Protein AF-A0A845TZE9-F1 (afdb_monomer)

Sequence (496 aa):
MTSGGANSIFWVDGTNYPLTAAGLQNAINDAEALPGDSTVAGGGVVIVTRPLALGATTINVGFTGATSGNNDGKPVTLLLWFYGAITTGANPGFNLATRSSMQGLNSRHTRITSTSAGPVIQITSPAENGAITNLRIEGGAQAIKGRGNAATTDVPGWLLEDLFLESQTGNAIELTSMSGRFHINRVFTNASGGAALRIGVFNNGETLPGTNENAAVTNSFFQNCGTKGIWVEADHFTATQQMVSTVFDNIQISTPAHDAFWFKMISPGGVSVRNLQIFDNPSAANRYDGVHVENVFGKLRGFSLTGLFGNGTQFKYAVNMNCTGQCVVDNAQMNGQTAAYLLAGDVRLSNSPYPAAAGATASATFAEQLPITFTKLLQVQRLRASQGTALLAADFTLSAGWGTTSTVTSVTGTDQAWQITVNSSGTGQAANPTITLSFHDGTWTNAPITVSKMVGGSGIVTALTEAPTDTTNEITFQGTPVAGKTYIISSIAMGR

Radius of gyration: 35.8 Å; Cα contacts (8 Å, |Δi|>4): 1539; chains: 1; bounding box: 75×38×106 Å

Nearest PDB structures (foldseek):
  6k0v-assembly4_D  TM=5.398E-01  e=6.174E-05  Paenibacillus glycanilyticus
  8jaz-assembly2_B  TM=5.178E-01  e=5.824E-03  Azotobacter chroococcum NCIMB 8003
  4c2l-assembly1_A  TM=3.910E-01  e=1.513E-02  Aspergillus tubingensis
  1bhe-assembly1_A  TM=3.020E-01  e=8.243E-04  Pectobacterium carotovorum subsp. carotovorum
  5awf-assembly1_B  TM=1.444E-01  e=8.797E+00  Escherichia coli K-12

Solvent-accessible surface area (backbone atoms only — not comparable to full-atom values): 23779 Å² total; per-residue (Å²): 134,85,81,76,66,69,77,45,78,37,55,30,71,53,79,83,20,44,70,36,47,66,26,46,42,49,44,44,49,54,31,38,62,44,88,37,61,97,88,44,77,30,18,15,34,35,37,33,56,56,61,39,59,33,47,72,47,59,41,68,38,17,60,62,73,56,86,46,100,61,53,77,16,21,31,29,37,40,36,38,52,35,73,48,50,34,38,25,48,11,73,33,26,30,37,34,17,14,43,19,30,41,34,32,77,32,37,90,42,16,34,38,39,29,76,20,87,30,26,33,33,27,40,38,45,48,24,37,57,22,37,44,32,19,28,20,33,38,34,12,18,14,26,35,29,37,41,33,47,65,82,85,40,40,36,27,46,32,36,41,32,43,32,36,32,30,7,58,62,18,27,20,30,33,39,32,26,40,15,36,25,36,38,39,32,45,34,39,32,41,3,53,36,14,22,26,34,34,40,38,35,58,92,81,80,67,68,59,70,33,42,31,34,59,25,38,41,33,56,27,41,30,32,45,7,46,27,25,19,37,35,38,38,55,66,63,92,56,98,66,44,29,39,28,53,25,38,37,34,45,32,39,30,32,34,23,48,44,27,36,34,35,40,34,41,49,35,33,48,36,33,37,39,30,44,36,35,40,46,54,33,90,86,29,63,58,73,30,27,41,31,33,36,49,42,79,65,66,39,27,29,41,42,36,39,34,38,36,39,29,54,34,74,26,42,43,19,48,34,34,37,43,37,54,27,61,26,39,44,30,40,47,44,62,45,70,50,87,33,48,59,45,78,42,64,46,64,47,80,41,78,47,87,65,74,75,25,95,82,58,82,80,77,79,80,72,94,59,96,68,87,83,79,73,95,60,92,83,84,75,96,75,89,78,91,78,84,62,60,72,53,52,54,86,38,48,47,73,39,66,22,41,12,78,61,40,47,59,81,46,58,46,47,23,70,47,39,35,38,39,32,39,37,22,19,69,55,64,53,29,74,50,26,40,38,35,37,47,42,82,90,46,71,44,99,44,45,35,53,71,54,63,41,66,79,52,60,74,47,84,88,55,61,59,48,77,56,53,40,36,49,34,38,38,36,32,40,66,45,60,64,53,66,81,24,29,41,23,36,36,38,39,39,39,80,111

Mean predicted aligned error: 10.59 Å

Secondary structure (DSSP, 8-state):
--------EEEESSSSS-SSHHHHHHHHHHHHHS---TTS---EEEEE-S--EEETPPEEES-TTTTSSS--PPPEEEEE-SSEEEEE-SSSSEEE-TT-EEEES-TTTEEEEE-SSSEEEEEESS--S-EEES-EEEESSEEEEEE--TTS---TTEEEEEEEEEESSS-SEEEES--B-EEEEEEEEEETTS-SEEEEE-TTT---PPPEES-EEEEEEEES-SS-SEEEEE-S--TT--EEEEEEEEEEEE--SS-SEEEEES--EEEEEEEEEE---GGGTTTS-SEEEEESSS--EEEEEEEEEEE-SS-S-SEEEE-SS-EEEEEEEEET-S--EEEESSEEEES--SPPPTT-------SS------SS----S-----SSPPP-GGGEEE-GGG-TT-EEEEEEEETTEEEEEEEE-SS---SS-EEEEEPTT---SSPPEEEEEEEEESSPP--EEEEE-SSEEEEEESS-PPTTEEEEEEEEEE--

Structure (mmCIF, N/CA/C/O backbone):
data_AF-A0A845TZE9-F1
#
_entry.id   AF-A0A845TZE9-F1
#
loop_
_atom_site.group_PDB
_atom_site.id
_atom_site.type_symbol
_atom_site.label_atom_id
_atom_site.label_alt_id
_atom_site.label_comp_id
_atom_site.label_asym_id
_atom_site.label_entity_id
_atom_site.label_seq_id
_atom_site.pdbx_PDB_ins_code
_atom_site.Cartn_x
_atom_site.Cartn_y
_atom_site.Cartn_z
_atom_site.occupancy
_atom_site.B_iso_or_equiv
_atom_site.auth_seq_id
_atom_site.auth_comp_id
_atom_site.auth_asym_id
_atom_site.auth_atom_id
_atom_site.pdbx_PDB_model_num
ATOM 1 N N . MET A 1 1 ? -2.816 -3.302 -28.348 1.00 44.56 1 MET A N 1
ATOM 2 C CA . MET A 1 1 ? -2.402 -2.832 -29.687 1.00 44.56 1 MET A CA 1
ATOM 3 C C . MET A 1 1 ? -3.577 -2.969 -30.649 1.00 44.56 1 MET A C 1
ATOM 5 O O . MET A 1 1 ? -3.829 -4.055 -31.151 1.00 44.56 1 MET A O 1
ATOM 9 N N . THR A 1 2 ? -4.362 -1.912 -30.848 1.00 35.53 2 THR A N 1
ATOM 10 C CA . THR A 1 2 ? -5.415 -1.878 -31.875 1.00 35.53 2 THR A CA 1
ATOM 11 C C . THR A 1 2 ? -4.775 -1.590 -33.236 1.00 35.53 2 THR A C 1
ATOM 13 O O . THR A 1 2 ? -4.419 -0.452 -33.513 1.00 35.53 2 THR A O 1
ATOM 16 N N . SER A 1 3 ? -4.543 -2.661 -34.002 1.00 38.72 3 SER A N 1
ATOM 17 C CA . SER A 1 3 ? -4.561 -2.815 -35.475 1.00 38.72 3 SER A CA 1
ATOM 18 C C . SER A 1 3 ? -4.046 -1.724 -36.435 1.00 38.72 3 SER A C 1
ATOM 20 O O . SER A 1 3 ? -4.328 -1.821 -37.628 1.00 38.72 3 SER A O 1
ATOM 22 N N . GLY A 1 4 ? -3.260 -0.738 -36.003 1.00 53.31 4 GLY A N 1
ATOM 23 C CA . GLY A 1 4 ? -2.387 -0.008 -36.924 1.00 53.31 4 GLY A CA 1
ATOM 24 C C . GLY A 1 4 ? -1.310 -0.974 -37.411 1.00 53.31 4 GLY A C 1
ATOM 25 O O . GLY A 1 4 ? -0.330 -1.191 -36.705 1.00 53.31 4 GLY A O 1
ATOM 26 N N . GLY A 1 5 ? -1.544 -1.651 -38.537 1.00 56.88 5 GLY A N 1
ATOM 27 C CA . GLY A 1 5 ? -0.575 -2.579 -39.118 1.00 56.88 5 GLY A CA 1
ATOM 28 C C . GLY A 1 5 ? 0.767 -1.883 -39.339 1.00 56.88 5 GLY A C 1
ATOM 29 O O . GLY A 1 5 ? 0.807 -0.702 -39.681 1.00 56.88 5 GLY A O 1
ATOM 30 N N . ALA A 1 6 ? 1.869 -2.602 -39.124 1.00 66.38 6 ALA A N 1
ATOM 31 C CA . ALA A 1 6 ? 3.175 -2.113 -39.535 1.00 66.38 6 ALA A CA 1
ATOM 32 C C . ALA A 1 6 ? 3.155 -1.928 -41.056 1.00 66.38 6 ALA A C 1
ATOM 34 O O . ALA A 1 6 ? 3.000 -2.902 -41.793 1.00 66.38 6 ALA A O 1
ATOM 35 N N . ASN A 1 7 ? 3.301 -0.691 -41.525 1.00 75.75 7 ASN A N 1
ATOM 36 C CA . ASN A 1 7 ? 3.274 -0.402 -42.959 1.00 75.75 7 ASN A CA 1
ATOM 37 C C . ASN A 1 7 ? 4.599 -0.776 -43.646 1.00 75.75 7 ASN A C 1
ATOM 39 O O . ASN A 1 7 ? 4.712 -0.700 -44.868 1.00 75.75 7 ASN A O 1
ATOM 43 N N . SER A 1 8 ? 5.607 -1.166 -42.864 1.00 87.38 8 SER A N 1
ATOM 44 C CA . SER A 1 8 ? 6.976 -1.388 -43.319 1.00 87.38 8 SER A CA 1
ATOM 45 C C . SER A 1 8 ? 7.826 -2.133 -42.292 1.00 87.38 8 SER A C 1
ATOM 47 O O . SER A 1 8 ? 7.549 -2.129 -41.086 1.00 87.38 8 SER A O 1
ATOM 49 N N . ILE A 1 9 ? 8.893 -2.754 -42.795 1.00 93.81 9 ILE A N 1
ATOM 50 C CA . ILE A 1 9 ? 9.920 -3.431 -42.005 1.00 93.81 9 ILE A CA 1
ATOM 51 C C . ILE A 1 9 ? 11.288 -3.005 -42.541 1.00 93.81 9 ILE A C 1
ATOM 53 O O . ILE A 1 9 ? 11.556 -3.157 -43.733 1.00 93.81 9 ILE A O 1
ATOM 57 N N . PHE A 1 10 ? 12.157 -2.523 -41.657 1.00 95.19 10 PHE A N 1
ATOM 58 C CA . PHE A 1 10 ? 13.526 -2.117 -41.974 1.00 95.19 10 PHE A CA 1
ATOM 59 C C . PHE A 1 10 ? 14.525 -2.999 -41.229 1.00 95.19 10 PHE A C 1
ATOM 61 O O . PHE A 1 10 ? 14.316 -3.327 -40.063 1.00 95.19 10 PHE A O 1
ATOM 68 N N . TRP A 1 11 ? 15.618 -3.374 -41.892 1.00 96.12 11 TRP A N 1
ATOM 69 C CA . TRP A 1 11 ? 16.607 -4.316 -41.363 1.00 96.12 11 TRP A CA 1
ATOM 70 C C . TRP A 1 11 ? 17.957 -3.632 -41.150 1.00 96.12 11 TRP A C 1
ATOM 72 O O . TRP A 1 11 ? 18.602 -3.205 -42.102 1.00 96.12 11 TRP A O 1
ATOM 82 N N . VAL A 1 12 ? 18.421 -3.566 -39.905 1.00 94.81 12 VAL A N 1
ATOM 83 C CA . VAL A 1 12 ? 19.769 -3.096 -39.559 1.00 94.81 12 VAL A CA 1
ATOM 84 C C . VAL A 1 12 ? 20.684 -4.315 -39.464 1.00 94.81 12 VAL A C 1
ATOM 86 O O . VAL A 1 12 ? 20.859 -4.909 -38.398 1.00 94.81 12 VAL A O 1
ATOM 89 N N . ASP A 1 13 ? 21.214 -4.719 -40.619 1.00 94.88 13 ASP A N 1
ATOM 90 C CA . ASP A 1 13 ? 21.952 -5.973 -40.829 1.00 94.88 13 ASP A CA 1
ATOM 91 C C . ASP A 1 13 ? 23.357 -5.783 -41.438 1.00 94.88 13 ASP A C 1
ATOM 93 O O . ASP A 1 13 ? 24.125 -6.743 -41.547 1.00 94.88 13 ASP A O 1
ATOM 97 N N . GLY A 1 14 ? 23.716 -4.547 -41.800 1.00 93.94 14 GLY A N 1
ATOM 98 C CA . GLY A 1 14 ? 24.957 -4.188 -42.488 1.00 93.94 14 GLY A CA 1
ATOM 99 C C . GLY A 1 14 ? 24.844 -4.136 -44.015 1.00 93.94 14 GLY A C 1
ATOM 100 O O . GLY A 1 14 ? 25.770 -3.643 -44.653 1.00 93.94 14 GLY A O 1
ATOM 101 N N . THR A 1 15 ? 23.732 -4.605 -44.589 1.00 94.44 15 THR A N 1
ATOM 102 C CA . THR A 1 15 ? 23.444 -4.575 -46.032 1.00 94.44 15 THR A CA 1
ATOM 103 C C . THR A 1 15 ? 22.491 -3.435 -46.373 1.00 94.44 15 THR A C 1
ATOM 105 O O . THR A 1 15 ? 22.818 -2.606 -47.216 1.00 94.44 15 THR A O 1
ATOM 108 N N . ASN A 1 16 ? 21.335 -3.375 -45.702 1.00 94.25 16 ASN A N 1
ATOM 109 C CA . ASN A 1 16 ? 20.324 -2.338 -45.946 1.00 94.25 16 ASN A CA 1
ATOM 110 C C . ASN A 1 16 ? 20.651 -1.059 -45.170 1.00 94.25 16 ASN A C 1
ATOM 112 O O . ASN A 1 16 ? 20.647 0.037 -45.722 1.00 94.25 16 ASN A O 1
ATOM 116 N N . TYR A 1 17 ? 21.008 -1.226 -43.896 1.00 96.88 17 TYR A N 1
ATOM 117 C CA . TYR A 1 17 ? 21.514 -0.162 -43.039 1.00 96.88 17 TYR A CA 1
ATOM 118 C C . TYR A 1 17 ? 22.801 -0.635 -42.350 1.00 96.88 17 TYR A C 1
ATOM 120 O O . TYR A 1 17 ? 22.844 -1.773 -41.867 1.00 96.88 17 TYR A O 1
ATOM 128 N N . PRO A 1 18 ? 23.856 0.201 -42.275 1.00 96.19 18 PRO A N 1
ATOM 129 C CA . PRO A 1 18 ? 25.088 -0.146 -41.569 1.00 96.19 18 PRO A CA 1
ATOM 130 C C . PRO A 1 18 ? 24.837 -0.517 -40.099 1.00 96.19 18 PRO A C 1
ATOM 132 O O . PRO A 1 18 ? 24.005 0.097 -39.436 1.00 96.19 18 PRO A O 1
ATOM 135 N N . LEU A 1 19 ? 25.610 -1.466 -39.554 1.00 95.75 19 LEU A N 1
ATOM 136 C CA . LEU A 1 19 ? 25.581 -1.846 -38.128 1.00 95.75 19 LEU A CA 1
ATOM 137 C C . LEU A 1 19 ? 26.289 -0.798 -37.251 1.00 95.75 19 LEU A C 1
ATOM 139 O O . LEU A 1 19 ? 27.294 -1.069 -36.596 1.00 95.75 19 LEU A O 1
ATOM 143 N N . THR A 1 20 ? 25.781 0.430 -37.278 1.00 96.81 20 THR A N 1
ATOM 144 C CA . THR A 1 20 ? 26.290 1.589 -36.540 1.00 96.81 20 THR A CA 1
ATOM 145 C C . THR A 1 20 ? 25.125 2.363 -35.925 1.00 96.81 20 THR A C 1
ATOM 147 O O . THR A 1 20 ? 23.979 2.202 -36.345 1.00 96.81 20 THR A O 1
ATOM 150 N N . ALA A 1 21 ? 25.402 3.242 -34.956 1.00 95.94 21 ALA A N 1
ATOM 151 C CA . ALA A 1 21 ? 24.379 4.122 -34.381 1.00 95.94 21 ALA A CA 1
ATOM 152 C C . ALA A 1 21 ? 23.648 4.948 -35.456 1.00 95.94 21 ALA A C 1
ATOM 154 O O . ALA A 1 21 ? 22.424 5.035 -35.447 1.00 95.94 21 ALA A O 1
ATOM 155 N N . ALA A 1 22 ? 24.396 5.497 -36.420 1.00 96.06 22 ALA A N 1
ATOM 156 C CA . ALA A 1 22 ? 23.835 6.266 -37.528 1.00 96.06 22 ALA A CA 1
ATOM 157 C C . ALA A 1 22 ? 22.974 5.400 -38.462 1.00 96.06 22 ALA A C 1
ATOM 159 O O . ALA A 1 22 ? 21.903 5.833 -38.872 1.00 96.06 22 ALA A O 1
ATOM 160 N N . GLY A 1 23 ? 23.403 4.170 -38.768 1.00 95.75 23 GLY A N 1
ATOM 161 C CA . GLY A 1 23 ? 22.607 3.245 -39.579 1.00 95.75 23 GLY A CA 1
ATOM 162 C C . GLY A 1 23 ? 21.288 2.863 -38.905 1.00 95.75 23 GLY A C 1
ATOM 163 O O . GLY A 1 23 ? 20.247 2.889 -39.556 1.00 95.75 23 GLY A O 1
ATOM 164 N N . LEU A 1 24 ? 21.311 2.607 -37.591 1.00 96.81 24 LEU A N 1
ATOM 165 C CA . LEU A 1 24 ? 20.101 2.373 -36.802 1.00 96.81 24 LEU A CA 1
ATOM 166 C C . LEU A 1 24 ? 19.177 3.599 -36.788 1.00 96.81 24 LEU A C 1
ATOM 168 O O . LEU A 1 24 ? 17.982 3.459 -37.037 1.00 96.81 24 LEU A O 1
ATOM 172 N N . GLN A 1 25 ? 19.716 4.796 -36.539 1.00 96.25 25 GLN A N 1
ATOM 173 C CA . GLN A 1 25 ? 18.911 6.019 -36.540 1.00 96.25 25 GLN A CA 1
ATOM 174 C C . GLN A 1 25 ? 18.290 6.287 -37.916 1.00 96.25 25 GLN A C 1
ATOM 176 O O . GLN A 1 25 ? 17.126 6.659 -37.987 1.00 96.25 25 GLN A O 1
ATOM 181 N N . ASN A 1 26 ? 19.022 6.051 -39.008 1.00 94.31 26 ASN A N 1
ATOM 182 C CA . ASN A 1 26 ? 18.484 6.203 -40.360 1.00 94.31 26 ASN A CA 1
ATOM 183 C C . ASN A 1 26 ? 17.331 5.227 -40.631 1.00 94.31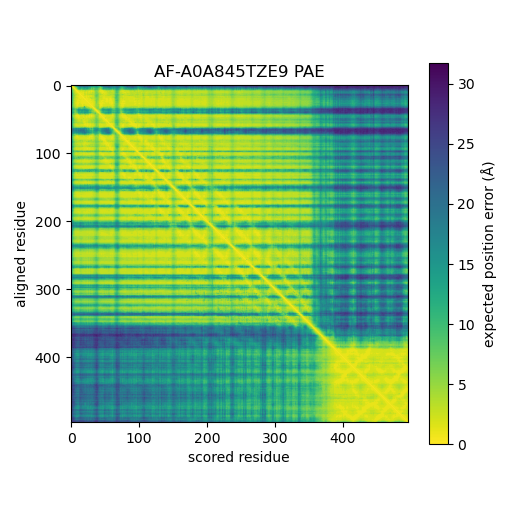 26 ASN A C 1
ATOM 185 O O . ASN A 1 26 ? 16.311 5.646 -41.163 1.00 94.31 26 ASN A O 1
ATOM 189 N N . ALA A 1 27 ? 17.444 3.963 -40.208 1.00 94.31 27 ALA A N 1
ATOM 190 C CA . ALA A 1 27 ? 16.355 2.992 -40.345 1.00 94.31 27 ALA A CA 1
ATOM 191 C C . ALA A 1 27 ? 15.094 3.408 -39.569 1.00 94.31 27 ALA A C 1
ATOM 193 O O . ALA A 1 27 ? 13.979 3.222 -40.050 1.00 94.31 27 ALA A O 1
ATOM 194 N N . ILE A 1 28 ? 15.265 3.991 -38.379 1.00 93.56 28 ILE A N 1
ATOM 195 C CA . ILE A 1 28 ? 14.160 4.548 -37.588 1.00 93.56 28 ILE A CA 1
ATOM 196 C C . ILE A 1 28 ? 13.543 5.757 -38.294 1.00 93.56 28 ILE A C 1
ATOM 198 O O . ILE A 1 28 ? 12.328 5.814 -38.451 1.00 93.56 28 ILE A O 1
ATOM 202 N N . ASN A 1 29 ? 14.368 6.688 -38.776 1.00 91.38 29 ASN A N 1
ATOM 203 C CA . ASN A 1 29 ? 13.891 7.864 -39.499 1.00 91.38 29 ASN A CA 1
ATOM 204 C C . ASN A 1 29 ? 13.098 7.462 -40.752 1.00 91.38 29 ASN A C 1
ATOM 206 O O . ASN A 1 29 ? 12.058 8.052 -41.024 1.00 91.38 29 ASN A O 1
ATOM 210 N N . ASP A 1 30 ? 13.542 6.435 -41.481 1.00 90.88 30 ASP A N 1
ATOM 211 C CA . ASP A 1 30 ? 12.831 5.918 -42.653 1.00 90.88 30 ASP A CA 1
ATOM 212 C C . ASP A 1 30 ? 11.515 5.226 -42.268 1.00 90.88 30 ASP A C 1
ATOM 214 O O . ASP A 1 30 ? 10.505 5.400 -42.955 1.00 90.88 30 ASP A O 1
ATOM 218 N N . ALA A 1 31 ? 11.480 4.519 -41.132 1.00 89.75 31 ALA A N 1
ATOM 219 C CA . ALA A 1 31 ? 10.241 3.982 -40.569 1.00 89.75 31 ALA A CA 1
ATOM 220 C C . ALA A 1 31 ? 9.229 5.075 -40.212 1.00 89.75 31 ALA A C 1
ATOM 222 O O . ALA A 1 31 ? 8.026 4.884 -40.388 1.00 89.75 31 ALA A O 1
ATOM 223 N N . GLU A 1 32 ? 9.713 6.235 -39.782 1.00 86.25 32 GLU A N 1
ATOM 224 C CA . GLU A 1 32 ? 8.900 7.406 -39.457 1.00 86.25 32 GLU A CA 1
ATOM 225 C C . GLU A 1 32 ? 8.564 8.253 -40.699 1.00 86.25 32 GLU A C 1
ATOM 227 O O . GLU A 1 32 ? 7.553 8.954 -40.732 1.00 86.25 32 GLU A O 1
ATOM 232 N N . ALA A 1 33 ? 9.356 8.196 -41.768 1.00 83.50 33 ALA A N 1
ATOM 233 C CA . ALA A 1 33 ? 9.149 9.015 -42.962 1.00 83.50 33 ALA A CA 1
ATOM 234 C C . ALA A 1 33 ? 8.000 8.522 -43.858 1.00 83.50 33 ALA A C 1
ATOM 236 O O . ALA A 1 33 ? 7.515 9.278 -44.701 1.00 83.50 33 ALA A O 1
ATOM 237 N N . LEU A 1 34 ? 7.524 7.286 -43.679 1.00 76.00 34 LEU A N 1
ATOM 238 C CA . LEU A 1 34 ? 6.551 6.681 -44.590 1.00 76.00 34 LEU A CA 1
ATOM 239 C C . LEU A 1 34 ? 5.255 7.487 -44.680 1.00 76.00 34 LEU A C 1
ATOM 241 O O . LEU A 1 34 ? 4.685 7.822 -43.638 1.00 76.00 34 LEU A O 1
ATOM 245 N N . PRO A 1 35 ? 4.762 7.798 -45.891 1.00 69.38 35 PRO A N 1
ATOM 246 C CA . PRO A 1 35 ? 3.526 8.543 -46.064 1.00 69.38 35 PRO A CA 1
ATOM 247 C C . PRO A 1 35 ? 2.369 7.730 -45.480 1.00 69.38 35 PRO A C 1
ATOM 249 O O . PRO A 1 35 ? 1.900 6.762 -46.070 1.00 69.38 35 PRO A O 1
ATOM 252 N N . GLY A 1 36 ? 1.934 8.111 -44.282 1.00 59.91 36 GLY A N 1
ATOM 253 C CA . GLY A 1 36 ? 0.612 7.758 -43.800 1.00 59.91 36 GLY A CA 1
ATOM 254 C C . GLY A 1 36 ? -0.395 8.658 -44.501 1.00 59.91 36 GLY A C 1
ATOM 255 O O . GLY A 1 36 ? -0.102 9.827 -44.763 1.00 59.91 36 GLY A O 1
ATOM 256 N N . ASP A 1 37 ? -1.581 8.127 -44.781 1.00 56.97 37 ASP A N 1
ATOM 257 C CA . ASP A 1 37 ? -2.774 8.969 -44.852 1.00 56.97 37 ASP A CA 1
ATOM 258 C C . ASP A 1 37 ? -2.742 9.900 -43.625 1.00 56.97 37 ASP A C 1
ATOM 260 O O . ASP A 1 37 ? -2.412 9.451 -42.524 1.00 56.97 37 ASP A O 1
ATOM 264 N N . SER A 1 38 ? -3.033 11.192 -43.791 1.00 59.16 38 SER A N 1
ATOM 265 C CA . SER A 1 38 ? -3.048 12.163 -42.687 1.00 59.16 38 SER A CA 1
ATOM 266 C C . SER A 1 38 ? -3.976 11.756 -41.530 1.00 59.16 38 SER A C 1
ATOM 268 O O . SER A 1 38 ? -3.920 12.358 -40.460 1.00 59.16 38 SER A O 1
ATOM 270 N N . THR A 1 39 ? -4.799 10.722 -41.722 1.00 60.06 39 THR A N 1
ATOM 271 C CA . THR A 1 39 ? -5.674 10.110 -40.719 1.00 60.06 39 THR A CA 1
ATOM 272 C C . THR A 1 39 ? -5.110 8.858 -40.024 1.00 60.06 39 THR A C 1
ATOM 274 O O . THR A 1 39 ? -5.638 8.467 -38.981 1.00 60.06 39 THR A O 1
ATOM 277 N N . VAL A 1 40 ? -4.032 8.236 -40.524 1.00 60.22 40 VAL A N 1
ATOM 278 C CA . VAL A 1 40 ? -3.411 7.038 -39.926 1.00 60.22 40 VAL A CA 1
ATOM 279 C C . VAL A 1 40 ? -1.902 7.241 -39.825 1.00 60.22 40 VAL A C 1
ATOM 281 O O . VAL A 1 40 ? -1.188 7.203 -40.826 1.00 60.22 40 VAL A O 1
ATOM 284 N N . ALA A 1 41 ? -1.398 7.428 -38.603 1.00 59.28 41 ALA A N 1
ATOM 285 C CA . ALA A 1 41 ? 0.034 7.538 -38.334 1.00 59.28 41 ALA A CA 1
ATOM 286 C C . ALA A 1 41 ? 0.768 6.285 -38.848 1.00 59.28 41 ALA A C 1
ATOM 288 O O . ALA A 1 41 ? 0.744 5.232 -38.212 1.00 59.28 41 ALA A O 1
ATOM 289 N N . GLY A 1 42 ? 1.380 6.387 -40.031 1.00 67.12 42 GLY A N 1
ATOM 290 C CA . GLY A 1 42 ? 2.137 5.303 -40.647 1.00 67.12 42 GLY A CA 1
ATOM 291 C C . GLY A 1 42 ? 3.405 5.026 -39.852 1.00 67.12 42 GLY A C 1
ATOM 292 O O . GLY A 1 42 ? 4.394 5.719 -40.038 1.00 67.12 42 GLY A O 1
ATOM 293 N N . GLY A 1 43 ? 3.346 4.058 -38.942 1.00 83.12 43 GLY A N 1
ATOM 294 C CA . GLY A 1 43 ? 4.498 3.544 -38.208 1.00 83.12 43 GLY A CA 1
ATOM 295 C C . GLY A 1 43 ? 5.252 2.448 -38.958 1.00 83.12 43 GLY A C 1
ATOM 296 O O . GLY A 1 43 ? 4.831 2.000 -40.029 1.00 83.12 43 GLY A O 1
ATOM 297 N N . GLY A 1 44 ? 6.337 1.964 -38.356 1.00 91.56 44 GLY A N 1
ATOM 298 C CA . GLY A 1 44 ? 7.144 0.881 -38.917 1.00 91.56 44 GLY A CA 1
ATOM 299 C C . GLY A 1 44 ? 7.827 0.017 -37.862 1.00 91.56 44 GLY A C 1
ATOM 300 O O . GLY A 1 44 ? 7.877 0.353 -36.676 1.00 91.56 44 GLY A O 1
ATOM 301 N N . VAL A 1 45 ? 8.354 -1.123 -38.307 1.00 94.62 45 VAL A N 1
ATOM 302 C CA . VAL A 1 45 ? 9.169 -2.021 -37.480 1.00 94.62 45 VAL A CA 1
ATOM 303 C C . VAL A 1 45 ? 10.621 -1.923 -37.927 1.00 94.62 45 VAL A C 1
ATOM 305 O O . VAL A 1 45 ? 10.925 -2.094 -39.105 1.00 94.62 45 VAL A O 1
ATOM 308 N N . VAL A 1 46 ? 11.528 -1.699 -36.982 1.00 96.25 46 VAL A N 1
ATOM 309 C CA . VAL A 1 46 ? 12.974 -1.735 -37.220 1.00 96.25 46 VAL A CA 1
ATOM 310 C C . VAL A 1 46 ? 13.541 -2.975 -36.547 1.00 96.25 46 VAL A C 1
ATOM 312 O O . VAL A 1 46 ? 13.432 -3.132 -35.334 1.00 96.25 46 VAL A O 1
ATOM 315 N N . ILE A 1 47 ? 14.149 -3.861 -37.330 1.00 96.75 47 ILE A N 1
ATOM 316 C CA . ILE A 1 47 ? 14.745 -5.109 -36.860 1.00 96.75 47 ILE A CA 1
ATOM 317 C C . ILE A 1 47 ? 16.262 -4.958 -36.835 1.00 96.75 47 ILE A C 1
ATOM 319 O O . ILE A 1 47 ? 16.895 -4.759 -37.870 1.00 96.75 47 ILE A O 1
ATOM 323 N N . VAL A 1 48 ? 16.859 -5.099 -35.656 1.00 96.94 48 VAL A N 1
ATOM 324 C CA . VAL A 1 48 ? 18.315 -5.144 -35.476 1.00 96.94 48 VAL A CA 1
ATOM 325 C C . VAL A 1 48 ? 18.729 -6.600 -35.349 1.00 96.94 48 VAL A C 1
ATOM 327 O O . VAL A 1 48 ? 18.312 -7.268 -34.409 1.00 96.94 48 VAL A O 1
ATOM 330 N N . THR A 1 49 ? 19.543 -7.110 -36.274 1.00 96.25 49 THR A N 1
ATOM 331 C CA . THR A 1 49 ? 19.843 -8.556 -36.341 1.00 96.25 49 THR A CA 1
ATOM 332 C C . THR A 1 49 ? 21.173 -8.952 -35.707 1.00 96.25 49 THR A C 1
ATOM 334 O O . THR A 1 49 ? 21.508 -10.136 -35.648 1.00 96.25 49 THR A O 1
ATOM 337 N N . ARG A 1 50 ? 21.987 -7.977 -35.284 1.00 96.12 50 ARG A N 1
ATOM 338 C CA . ARG A 1 50 ? 23.299 -8.210 -34.663 1.00 96.12 50 ARG A CA 1
ATOM 339 C C . ARG A 1 50 ? 23.588 -7.176 -33.571 1.00 96.12 50 ARG A C 1
ATOM 341 O O . ARG A 1 50 ? 23.114 -6.046 -33.682 1.00 96.12 50 ARG A O 1
ATOM 348 N N . PRO A 1 51 ? 24.393 -7.531 -32.552 1.00 95.94 51 PRO A N 1
ATOM 349 C CA . PRO A 1 51 ? 24.888 -6.565 -31.577 1.00 95.94 51 PRO A CA 1
ATOM 350 C C . PRO A 1 51 ? 25.624 -5.404 -32.257 1.00 95.94 51 PRO A C 1
ATOM 352 O O . PRO A 1 51 ? 26.346 -5.617 -33.233 1.00 95.94 51 PRO A O 1
ATOM 355 N N . LEU A 1 52 ? 25.482 -4.193 -31.718 1.00 96.31 52 LEU A N 1
ATOM 356 C CA . LEU A 1 52 ? 26.189 -3.004 -32.196 1.00 96.31 52 LEU A CA 1
ATOM 357 C C . LEU A 1 52 ? 26.521 -2.056 -31.036 1.00 96.31 52 LEU A C 1
ATOM 359 O O . LEU A 1 52 ? 25.861 -2.072 -29.997 1.00 96.31 52 LEU A O 1
ATOM 363 N N . ALA A 1 53 ? 27.549 -1.229 -31.216 1.00 96.00 53 ALA A N 1
ATOM 364 C CA . ALA A 1 53 ? 27.939 -0.208 -30.249 1.00 96.00 53 ALA A CA 1
ATOM 365 C C . ALA A 1 53 ? 27.345 1.151 -30.645 1.00 96.00 53 ALA A C 1
ATOM 367 O O . ALA A 1 53 ? 27.553 1.623 -31.764 1.00 96.00 53 ALA A O 1
ATOM 368 N N . LEU A 1 54 ? 26.629 1.791 -29.719 1.00 95.38 54 LEU A N 1
ATOM 369 C CA . LEU A 1 54 ? 26.031 3.117 -29.920 1.00 95.38 54 LEU A CA 1
ATOM 370 C C . LEU A 1 54 ? 27.010 4.267 -29.640 1.00 95.38 54 LEU A C 1
ATOM 372 O O . LEU A 1 54 ? 26.818 5.390 -30.114 1.00 95.38 54 LEU A O 1
ATOM 376 N N . GLY A 1 55 ? 28.076 3.997 -28.879 1.00 95.06 55 GLY A N 1
ATOM 377 C CA . GLY A 1 55 ? 28.992 5.036 -28.409 1.00 95.06 55 GLY A CA 1
ATOM 378 C C . GLY A 1 55 ? 28.248 6.077 -27.568 1.00 95.06 55 GLY A C 1
ATOM 379 O O . GLY A 1 55 ? 27.407 5.717 -26.750 1.00 95.06 55 GLY A O 1
ATOM 380 N N . ALA A 1 56 ? 28.532 7.362 -27.779 1.00 95.50 56 ALA A N 1
ATOM 381 C CA . ALA A 1 56 ? 27.865 8.474 -27.091 1.00 95.50 56 ALA A CA 1
ATOM 382 C C . ALA A 1 56 ? 26.567 8.951 -27.780 1.00 95.50 56 ALA A C 1
ATOM 384 O O . ALA A 1 56 ? 26.039 10.004 -27.432 1.00 95.50 56 ALA A O 1
ATOM 385 N N . THR A 1 57 ? 26.056 8.204 -28.764 1.00 95.75 57 THR A N 1
ATOM 386 C CA . THR A 1 57 ? 24.877 8.601 -29.549 1.00 95.75 57 THR A CA 1
ATOM 387 C C . THR A 1 57 ? 23.591 8.113 -28.893 1.00 95.75 57 THR A C 1
ATOM 389 O O . THR A 1 57 ? 23.421 6.911 -28.687 1.00 95.75 57 THR A O 1
ATOM 392 N N . THR A 1 58 ? 22.665 9.030 -28.618 1.00 96.31 58 THR A N 1
ATOM 393 C CA . THR A 1 58 ? 21.287 8.692 -28.238 1.00 96.31 58 THR A CA 1
ATOM 394 C C . THR A 1 58 ? 20.491 8.291 -29.475 1.00 96.31 58 THR A C 1
ATOM 396 O O . THR A 1 58 ? 20.465 9.033 -30.456 1.00 96.31 58 THR A O 1
ATOM 399 N N . ILE A 1 59 ? 19.812 7.147 -29.412 1.00 96.62 59 ILE A N 1
ATOM 400 C CA . ILE A 1 59 ? 18.879 6.710 -30.455 1.00 96.62 59 ILE A CA 1
ATOM 401 C C . ILE A 1 59 ? 17.476 7.197 -30.107 1.00 96.62 59 ILE A C 1
ATOM 403 O O . ILE A 1 59 ? 16.935 6.827 -29.065 1.00 96.62 59 ILE A O 1
ATOM 407 N N . ASN A 1 60 ? 16.894 8.018 -30.976 1.00 94.62 60 ASN A N 1
ATOM 408 C CA . ASN A 1 60 ? 15.545 8.550 -30.809 1.00 94.62 60 ASN A CA 1
ATOM 409 C C . ASN A 1 60 ? 14.557 7.695 -31.605 1.00 94.62 60 ASN A C 1
ATOM 411 O O . ASN A 1 60 ? 14.742 7.525 -32.808 1.00 94.62 60 ASN A O 1
ATOM 415 N N . VAL A 1 61 ? 13.527 7.176 -30.933 1.00 93.06 61 VAL A N 1
ATOM 416 C CA . VAL A 1 61 ? 12.482 6.312 -31.501 1.00 93.06 61 VAL A CA 1
ATOM 417 C C . VAL A 1 61 ? 11.112 6.961 -31.294 1.00 93.06 61 VAL A C 1
ATOM 419 O O . VAL A 1 61 ? 10.695 7.174 -30.156 1.00 93.06 61 VAL A O 1
ATOM 422 N N . GLY A 1 62 ? 10.421 7.279 -32.383 1.00 88.00 62 GLY A N 1
ATOM 423 C CA . GLY A 1 62 ? 9.119 7.945 -32.409 1.00 88.00 62 GLY A CA 1
ATOM 424 C C . GLY A 1 62 ? 9.178 9.474 -32.328 1.00 88.00 62 GLY A C 1
ATOM 425 O O . GLY A 1 62 ? 8.265 10.062 -31.747 1.00 88.00 62 GLY A O 1
ATOM 426 N N . PHE A 1 63 ? 10.235 10.121 -32.849 1.00 82.81 63 PHE A N 1
ATOM 427 C CA . PHE A 1 63 ? 10.471 11.576 -32.694 1.00 82.81 63 PHE A CA 1
ATOM 428 C C . PHE A 1 63 ? 10.396 12.406 -33.989 1.00 82.81 63 PHE A C 1
ATOM 430 O O . PHE A 1 63 ? 10.252 13.630 -33.918 1.00 82.81 63 PHE A O 1
ATOM 437 N N . THR A 1 64 ? 10.519 11.803 -35.171 1.00 68.44 64 THR A N 1
ATOM 438 C CA . THR A 1 64 ? 10.570 12.546 -36.442 1.00 68.44 64 THR A CA 1
ATOM 439 C C . THR A 1 64 ? 9.173 13.040 -36.827 1.00 68.44 64 THR A C 1
ATOM 441 O O . THR A 1 64 ? 8.205 12.281 -36.827 1.00 68.44 64 THR A O 1
ATOM 444 N N . GLY A 1 65 ? 9.076 14.336 -37.158 1.00 53.59 65 GLY A N 1
ATOM 445 C CA . GLY A 1 65 ? 7.824 15.040 -37.489 1.00 53.59 65 GLY A CA 1
ATOM 446 C C . GLY A 1 65 ? 7.455 16.205 -36.556 1.00 53.59 65 GLY A C 1
ATOM 447 O O . GLY A 1 65 ? 6.521 16.943 -36.857 1.00 53.59 65 GLY A O 1
ATOM 448 N N . ALA A 1 66 ? 8.210 16.437 -35.477 1.00 46.12 66 ALA A N 1
ATOM 449 C CA . ALA A 1 66 ? 7.961 17.479 -34.470 1.00 46.12 66 ALA A CA 1
ATOM 450 C C . ALA A 1 66 ? 8.250 18.933 -34.931 1.00 46.12 66 ALA A C 1
ATOM 452 O O . ALA A 1 66 ? 8.804 19.737 -34.183 1.00 46.12 66 ALA A O 1
ATOM 453 N N . THR A 1 67 ? 7.908 19.307 -36.169 1.00 44.88 67 THR A N 1
ATOM 454 C CA . THR A 1 67 ? 7.913 20.724 -36.591 1.00 44.88 67 THR A CA 1
ATOM 455 C C . THR A 1 67 ? 6.666 21.476 -36.122 1.00 44.88 67 THR A C 1
ATOM 457 O O . THR A 1 67 ? 6.680 22.702 -36.051 1.00 44.88 67 THR A O 1
ATOM 460 N N . SER A 1 68 ? 5.591 20.768 -35.774 1.00 41.16 68 SER A N 1
ATOM 461 C CA . SER A 1 68 ? 4.435 21.321 -35.064 1.00 41.16 68 SER A CA 1
ATOM 462 C C . SER A 1 68 ? 4.551 20.948 -33.595 1.00 41.16 68 SER A C 1
ATOM 464 O O . SER A 1 68 ? 4.814 19.790 -33.310 1.00 41.16 68 SER A O 1
ATOM 466 N N . GLY A 1 69 ? 4.308 21.870 -32.660 1.00 51.34 69 GLY A N 1
ATOM 467 C CA . GLY A 1 69 ? 4.370 21.631 -31.205 1.00 51.34 69 GLY A CA 1
ATOM 468 C C . GLY A 1 69 ? 3.479 20.506 -30.640 1.00 51.34 69 GLY A C 1
ATOM 469 O O . GLY A 1 69 ? 3.421 20.347 -29.426 1.00 51.34 69 GLY A O 1
ATOM 470 N N . ASN A 1 70 ? 2.829 19.719 -31.499 1.00 51.53 70 ASN A N 1
ATOM 471 C CA . ASN A 1 70 ? 2.274 18.410 -31.197 1.00 51.53 70 ASN A CA 1
ATOM 472 C C . ASN A 1 70 ? 3.299 17.361 -31.647 1.00 51.53 70 ASN A C 1
ATOM 474 O O . ASN A 1 70 ? 3.441 17.090 -32.839 1.00 51.53 70 ASN A O 1
ATOM 478 N N . ASN A 1 71 ? 4.039 16.803 -30.692 1.00 52.31 71 ASN A N 1
ATOM 479 C CA . ASN A 1 71 ? 5.002 15.717 -30.889 1.00 52.31 71 ASN A CA 1
ATOM 480 C C . ASN A 1 71 ? 4.298 14.383 -31.243 1.00 52.31 71 ASN A C 1
ATOM 482 O O . ASN A 1 71 ? 4.597 13.353 -30.648 1.00 52.31 71 ASN A O 1
ATOM 486 N N . ASP A 1 72 ? 3.363 14.383 -32.195 1.00 63.09 72 ASP A N 1
ATOM 487 C CA . ASP A 1 72 ? 2.656 13.194 -32.681 1.00 63.09 72 ASP A CA 1
ATOM 488 C C . ASP A 1 72 ? 3.558 12.403 -33.644 1.00 63.09 72 ASP A C 1
ATOM 490 O O . ASP A 1 72 ? 3.228 12.176 -34.811 1.00 63.09 72 ASP A O 1
ATOM 494 N N . GLY A 1 73 ? 4.749 12.022 -33.170 1.00 69.00 73 GLY A N 1
ATOM 495 C CA . GLY A 1 73 ? 5.643 11.137 -33.904 1.00 69.00 73 GLY A CA 1
ATOM 496 C C . GLY A 1 73 ? 4.937 9.840 -34.314 1.00 69.00 73 GLY A C 1
ATOM 497 O O . GLY A 1 73 ? 3.958 9.393 -33.715 1.00 69.00 73 GLY A O 1
ATOM 498 N N . LYS A 1 74 ? 5.407 9.200 -35.378 1.00 83.75 74 LYS A N 1
ATOM 499 C CA . LYS A 1 74 ? 4.823 7.918 -35.787 1.00 83.75 74 LYS A CA 1
ATOM 500 C C . LYS A 1 74 ? 5.297 6.796 -34.858 1.00 83.75 74 LYS A C 1
ATOM 502 O O . LYS A 1 74 ? 6.448 6.825 -34.424 1.00 83.75 74 LYS A O 1
ATOM 507 N N . PRO A 1 75 ? 4.442 5.802 -34.556 1.00 88.69 75 PRO A N 1
ATOM 508 C CA . PRO A 1 75 ? 4.830 4.688 -33.703 1.00 88.69 75 PRO A CA 1
ATOM 509 C C . PRO A 1 75 ? 5.911 3.848 -34.384 1.00 88.69 75 PRO A C 1
ATOM 511 O O . PRO A 1 75 ? 5.716 3.373 -35.503 1.00 88.69 75 PRO A O 1
ATOM 514 N N . VAL A 1 76 ? 7.025 3.611 -33.695 1.00 92.38 76 VAL A N 1
ATOM 515 C CA . VAL A 1 76 ? 8.066 2.692 -34.168 1.00 92.38 76 VAL A CA 1
ATOM 516 C C . VAL A 1 76 ? 8.259 1.563 -33.170 1.00 92.38 76 VAL A C 1
ATOM 518 O O . VAL A 1 76 ? 8.412 1.785 -31.969 1.00 92.38 76 VAL A O 1
ATOM 521 N N . THR A 1 77 ? 8.289 0.331 -33.671 1.00 95.19 77 THR A N 1
ATOM 522 C CA . THR A 1 77 ? 8.690 -0.833 -32.876 1.00 95.19 77 THR A CA 1
ATOM 523 C C . THR A 1 77 ? 10.123 -1.209 -33.208 1.00 95.19 77 THR A C 1
ATOM 525 O O . THR A 1 77 ? 10.422 -1.621 -34.329 1.00 95.19 77 THR A O 1
ATOM 528 N N . LEU A 1 78 ? 11.006 -1.113 -32.218 1.00 96.69 78 LEU A N 1
ATOM 529 C CA . LEU A 1 78 ? 12.377 -1.590 -32.315 1.00 96.69 78 LEU A CA 1
ATOM 530 C C . LEU A 1 78 ? 12.465 -3.043 -31.834 1.00 96.69 78 LEU A C 1
ATOM 532 O O . LEU A 1 78 ? 12.347 -3.320 -30.639 1.00 96.69 78 LEU A O 1
ATOM 536 N N . LEU A 1 79 ? 12.705 -3.964 -32.765 1.00 97.00 79 LEU A N 1
ATOM 537 C CA . LEU A 1 79 ? 12.887 -5.385 -32.499 1.00 97.00 79 LEU A CA 1
ATOM 538 C C . LEU A 1 79 ? 14.376 -5.745 -32.508 1.00 97.00 79 LEU A C 1
ATOM 540 O O . LEU A 1 79 ? 15.030 -5.797 -33.550 1.00 97.00 79 LEU A O 1
ATOM 544 N N . LEU A 1 80 ? 14.917 -6.025 -31.329 1.00 96.94 80 LEU A N 1
ATOM 545 C CA . LEU A 1 80 ? 16.303 -6.428 -31.127 1.00 96.94 80 LEU A CA 1
ATOM 546 C C . LEU A 1 80 ? 16.430 -7.953 -31.291 1.00 96.94 80 LEU A C 1
ATOM 548 O O . LEU A 1 80 ? 16.417 -8.713 -30.321 1.00 96.94 80 LEU A O 1
ATOM 552 N N . TRP A 1 81 ? 16.534 -8.399 -32.545 1.00 95.81 81 TRP A N 1
ATOM 553 C CA . TRP A 1 81 ? 16.634 -9.804 -32.945 1.00 95.81 81 TRP A CA 1
ATOM 554 C C . TRP A 1 81 ? 18.085 -10.293 -32.966 1.00 95.81 81 TRP A C 1
ATOM 556 O O . TRP A 1 81 ? 18.647 -10.609 -34.014 1.00 95.81 81 TRP A O 1
ATOM 566 N N . PHE A 1 82 ? 18.723 -10.385 -31.804 1.00 93.88 82 PHE A N 1
ATOM 567 C CA . PHE A 1 82 ? 20.048 -11.000 -31.704 1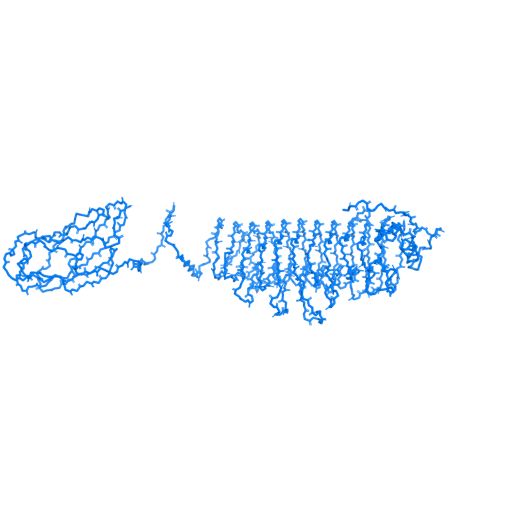.00 93.88 82 PHE A CA 1
ATOM 568 C C . PHE A 1 82 ? 20.341 -11.564 -30.315 1.00 93.88 82 PHE A C 1
ATOM 570 O O . PHE A 1 82 ? 19.712 -11.206 -29.316 1.00 93.88 82 PHE A O 1
ATOM 577 N N . TYR A 1 83 ? 21.366 -12.416 -30.277 1.00 95.19 83 TYR A N 1
ATOM 578 C CA . TYR A 1 83 ? 22.058 -12.840 -29.066 1.00 95.19 83 TYR A CA 1
ATOM 579 C C . TYR A 1 83 ? 23.270 -11.932 -28.850 1.00 95.19 83 TYR A C 1
ATOM 581 O O . TYR A 1 83 ? 24.082 -11.761 -29.761 1.00 95.19 83 TYR A O 1
ATOM 589 N N . GLY A 1 84 ? 23.398 -11.345 -27.663 1.00 95.19 84 GLY A N 1
ATOM 590 C CA . GLY A 1 84 ? 24.523 -10.477 -27.315 1.00 95.19 84 GLY A CA 1
ATOM 591 C C . GLY A 1 84 ? 24.084 -9.145 -26.718 1.00 95.19 84 GLY A C 1
ATOM 592 O O . GLY A 1 84 ? 22.994 -9.031 -26.161 1.00 95.19 84 GLY A O 1
ATOM 593 N N . ALA A 1 85 ? 24.963 -8.144 -26.796 1.00 96.62 85 ALA A N 1
ATOM 594 C CA . ALA A 1 85 ? 24.784 -6.873 -26.105 1.00 96.62 85 ALA A CA 1
ATOM 595 C C . ALA A 1 85 ? 24.910 -5.671 -27.042 1.00 96.62 85 ALA A C 1
ATOM 597 O O . ALA A 1 85 ? 25.917 -5.537 -27.736 1.00 96.62 85 ALA A O 1
ATOM 598 N N . ILE A 1 86 ? 23.936 -4.765 -26.996 1.00 97.25 86 ILE A N 1
ATOM 599 C CA . ILE A 1 86 ? 24.157 -3.382 -27.420 1.00 97.25 86 ILE A CA 1
ATOM 600 C C . ILE A 1 86 ? 24.881 -2.660 -26.292 1.00 97.25 86 ILE A C 1
ATOM 602 O O . ILE A 1 86 ? 24.448 -2.723 -25.143 1.00 97.25 86 ILE A O 1
ATOM 606 N N . THR A 1 87 ? 25.969 -1.967 -26.611 1.00 97.69 87 THR A N 1
ATOM 607 C CA . THR A 1 87 ? 26.673 -1.116 -25.648 1.00 97.69 87 THR A CA 1
ATOM 608 C C . THR A 1 87 ? 26.397 0.350 -25.937 1.00 97.69 87 THR A C 1
ATOM 610 O O . THR A 1 87 ? 26.387 0.776 -27.093 1.00 97.69 87 THR A O 1
ATOM 613 N N . THR A 1 88 ? 26.170 1.141 -24.893 1.00 97.25 88 THR A N 1
ATOM 614 C CA . THR A 1 88 ? 25.950 2.585 -25.019 1.00 97.25 88 THR A CA 1
ATOM 615 C C . THR A 1 88 ? 26.648 3.361 -23.908 1.00 97.25 88 THR A C 1
ATOM 617 O O . THR A 1 88 ? 26.686 2.937 -22.757 1.00 97.25 88 THR A O 1
ATOM 620 N N . GLY A 1 89 ? 27.227 4.500 -24.267 1.00 96.19 89 GLY A N 1
ATOM 621 C CA . GLY A 1 89 ? 27.730 5.517 -23.345 1.00 96.19 89 GLY A CA 1
ATOM 622 C C . GLY A 1 89 ? 26.889 6.797 -23.371 1.00 96.19 89 GLY A C 1
ATOM 623 O O . GLY A 1 89 ? 27.253 7.765 -22.707 1.00 96.19 89 GLY A O 1
ATOM 624 N N . ALA A 1 90 ? 25.797 6.822 -24.142 1.00 95.44 90 ALA A N 1
ATOM 625 C CA . ALA A 1 90 ? 24.902 7.968 -24.254 1.00 95.44 90 ALA A CA 1
ATOM 626 C C . ALA A 1 90 ? 23.949 8.081 -23.054 1.00 95.44 90 ALA A C 1
ATOM 628 O O . ALA A 1 90 ? 23.684 7.098 -22.362 1.00 95.44 90 ALA A O 1
ATOM 629 N N . ASN A 1 91 ? 23.414 9.283 -22.836 1.00 94.44 91 ASN A N 1
ATOM 630 C CA . ASN A 1 91 ? 22.479 9.598 -21.759 1.00 94.44 91 ASN A CA 1
ATOM 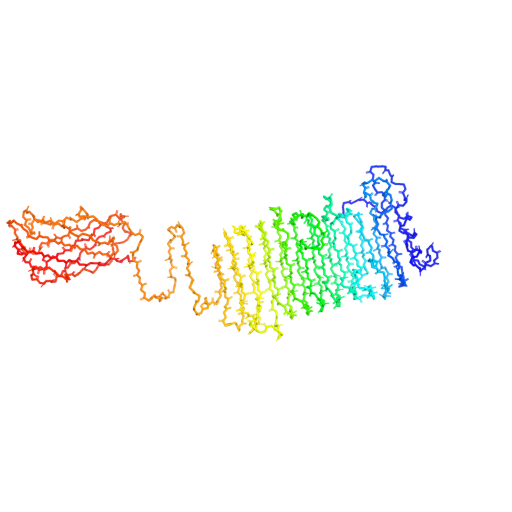631 C C . ASN A 1 91 ? 21.295 10.435 -22.304 1.00 94.44 91 ASN A C 1
ATOM 633 O O . ASN A 1 91 ? 21.451 11.649 -22.446 1.00 94.44 91 ASN A O 1
ATOM 637 N N . PRO A 1 92 ? 20.133 9.825 -22.604 1.00 96.06 92 PRO A N 1
ATOM 638 C CA . PRO A 1 92 ? 19.859 8.391 -22.534 1.00 96.06 92 PRO A CA 1
ATOM 639 C C . PRO A 1 92 ? 20.515 7.592 -23.670 1.00 96.06 92 PRO A C 1
ATOM 641 O O . PRO A 1 92 ? 20.895 8.155 -24.697 1.00 96.06 92 PRO A O 1
ATOM 644 N N . GLY A 1 93 ? 20.610 6.269 -23.518 1.00 96.19 93 GLY A N 1
ATOM 645 C CA . GLY A 1 93 ? 20.985 5.365 -24.614 1.00 96.19 93 GLY A CA 1
ATOM 646 C C . GLY A 1 93 ? 19.922 5.334 -25.713 1.00 96.19 93 GLY A C 1
ATOM 647 O O . GLY A 1 93 ? 20.208 5.574 -26.886 1.00 96.19 93 GLY A O 1
ATOM 648 N N . PHE A 1 94 ? 18.683 5.096 -25.295 1.00 96.94 94 PHE A N 1
ATOM 649 C CA . PHE A 1 94 ? 17.496 5.148 -26.133 1.00 96.94 94 PHE A CA 1
ATOM 650 C C . PHE A 1 94 ? 16.505 6.142 -25.553 1.00 96.94 94 PHE A C 1
ATOM 652 O O . PHE A 1 94 ? 16.201 6.106 -24.363 1.00 96.94 94 PHE A O 1
ATOM 659 N N . ASN A 1 95 ? 15.978 7.001 -26.406 1.00 95.19 95 ASN A N 1
ATOM 660 C CA . ASN A 1 95 ? 14.889 7.898 -26.085 1.00 95.19 95 ASN A CA 1
ATOM 661 C C . ASN A 1 95 ? 13.662 7.412 -26.859 1.00 95.19 95 ASN A C 1
ATOM 663 O O . ASN A 1 95 ? 13.721 7.310 -28.084 1.00 95.19 95 ASN A O 1
ATOM 667 N N . LEU A 1 96 ? 12.585 7.065 -26.159 1.00 93.75 96 LEU A N 1
ATOM 668 C CA . LEU A 1 96 ? 11.334 6.573 -26.731 1.00 93.75 96 LEU A CA 1
ATOM 669 C C . LEU A 1 96 ? 10.244 7.635 -26.575 1.00 93.75 96 LEU A C 1
ATOM 671 O O . LEU A 1 96 ? 10.043 8.158 -25.478 1.00 93.75 96 LEU A O 1
ATOM 675 N N . ALA A 1 97 ? 9.518 7.905 -27.653 1.00 88.31 97 ALA A N 1
ATOM 676 C CA . ALA A 1 97 ? 8.333 8.753 -27.678 1.00 88.31 97 ALA A CA 1
ATOM 677 C C . ALA A 1 97 ? 7.184 8.069 -28.429 1.00 88.31 97 ALA A C 1
ATOM 679 O O . ALA A 1 97 ? 7.340 6.999 -29.017 1.00 88.31 97 ALA A O 1
ATOM 680 N N . THR A 1 98 ? 6.007 8.684 -28.371 1.00 75.00 98 THR A N 1
ATOM 681 C CA . THR A 1 98 ? 4.855 8.429 -29.242 1.00 75.00 98 THR A CA 1
ATOM 682 C C . THR A 1 98 ? 4.554 6.968 -29.585 1.00 75.00 98 THR A C 1
ATOM 684 O O . THR A 1 98 ? 4.895 6.494 -30.665 1.00 75.00 98 THR A O 1
ATOM 687 N N . ARG A 1 99 ? 3.878 6.224 -28.693 1.00 86.50 99 ARG A N 1
ATOM 688 C CA . ARG A 1 99 ? 3.420 4.835 -28.947 1.00 86.50 99 ARG A CA 1
ATOM 689 C C . ARG A 1 99 ? 4.508 3.865 -29.419 1.00 86.50 99 ARG A C 1
ATOM 691 O O . ARG A 1 99 ? 4.186 2.767 -29.871 1.00 86.50 99 ARG A O 1
ATOM 698 N N . SER A 1 100 ? 5.777 4.240 -29.297 1.00 92.12 100 SER A N 1
ATOM 699 C CA . SER A 1 100 ? 6.892 3.413 -29.722 1.00 92.12 100 SER A CA 1
ATOM 700 C C . SER A 1 100 ? 7.168 2.325 -28.704 1.00 92.12 100 SER A C 1
ATOM 702 O O . SER A 1 100 ? 6.910 2.467 -27.505 1.00 92.12 100 SER A O 1
ATOM 704 N N . SER A 1 101 ? 7.704 1.218 -29.191 1.00 95.25 101 SER A N 1
ATOM 705 C CA . SER A 1 101 ? 8.016 0.065 -28.366 1.00 95.25 101 SER A CA 1
ATOM 706 C C . SER A 1 101 ? 9.413 -0.458 -28.643 1.00 95.25 101 SER A C 1
ATOM 708 O O . SER A 1 101 ? 9.985 -0.260 -29.714 1.00 95.25 101 SER A O 1
ATOM 710 N N . MET A 1 102 ? 9.968 -1.141 -27.652 1.00 97.19 102 MET A N 1
ATOM 711 C CA . MET A 1 102 ? 11.224 -1.857 -27.763 1.00 97.19 102 MET A CA 1
ATOM 712 C C . MET A 1 102 ? 11.027 -3.283 -27.272 1.00 97.19 102 MET A C 1
ATOM 714 O O . MET A 1 102 ? 10.486 -3.519 -26.190 1.00 97.19 102 MET A O 1
ATOM 718 N N . GLN A 1 103 ? 11.472 -4.241 -28.071 1.00 97.44 103 GLN A N 1
ATOM 719 C CA . GLN A 1 103 ? 11.316 -5.654 -27.778 1.00 97.44 103 GLN A CA 1
ATOM 720 C C . GLN A 1 103 ? 12.622 -6.395 -28.039 1.00 97.44 103 GLN A C 1
ATOM 722 O O . GLN A 1 103 ? 13.203 -6.283 -29.117 1.00 97.44 103 GLN A O 1
ATOM 727 N N . GLY A 1 104 ? 13.076 -7.170 -27.058 1.00 95.75 104 GLY A N 1
ATOM 728 C CA . GLY A 1 104 ? 14.118 -8.176 -27.264 1.00 95.75 104 GLY A CA 1
ATOM 729 C C . GLY A 1 104 ? 13.543 -9.540 -27.638 1.00 95.75 104 GLY A C 1
ATOM 730 O O . GLY A 1 104 ? 12.339 -9.775 -27.539 1.00 95.75 104 GLY A O 1
ATOM 731 N N . LEU A 1 105 ? 14.412 -10.473 -28.039 1.00 88.38 105 LEU A N 1
ATOM 732 C CA . LEU A 1 105 ? 14.007 -11.866 -28.277 1.00 88.38 105 LEU A CA 1
ATOM 733 C C . LEU A 1 105 ? 13.552 -12.552 -26.989 1.00 88.38 105 LEU A C 1
ATOM 735 O O . LEU A 1 105 ? 12.606 -13.333 -26.987 1.00 88.38 105 LEU A O 1
ATOM 739 N N . ASN A 1 106 ? 14.291 -12.302 -25.912 1.00 85.94 106 ASN A N 1
ATOM 740 C CA . ASN A 1 106 ? 13.980 -12.650 -24.532 1.00 85.94 106 ASN A CA 1
ATOM 741 C C . ASN A 1 106 ? 15.021 -11.972 -23.626 1.00 85.94 106 ASN A C 1
ATOM 743 O O . ASN A 1 106 ? 16.148 -11.677 -24.045 1.00 85.94 106 ASN A O 1
ATOM 747 N N . SER A 1 107 ? 14.675 -11.812 -22.351 1.00 80.69 107 SER A N 1
ATOM 748 C CA . SER A 1 107 ? 15.533 -11.157 -21.359 1.00 80.69 107 SER A CA 1
ATOM 749 C C . SER A 1 107 ? 16.824 -11.911 -21.028 1.00 80.69 107 SER A C 1
ATOM 751 O O . SER A 1 107 ? 17.703 -11.360 -20.381 1.00 80.69 107 SER A O 1
ATOM 753 N N . ARG A 1 108 ? 17.006 -13.162 -21.468 1.00 85.44 108 ARG A N 1
ATOM 754 C CA . ARG A 1 108 ? 18.259 -13.902 -21.223 1.00 85.44 108 ARG A CA 1
ATOM 755 C C . ARG A 1 108 ? 19.325 -13.648 -22.281 1.00 85.44 108 ARG A C 1
ATOM 757 O O . ARG A 1 108 ? 20.505 -13.829 -21.994 1.00 85.44 108 ARG A O 1
ATOM 764 N N . HIS A 1 109 ? 18.926 -13.262 -23.489 1.00 88.56 109 HIS A N 1
ATOM 765 C CA . HIS A 1 109 ? 19.817 -13.251 -24.649 1.00 88.56 109 HIS A CA 1
ATOM 766 C C . HIS A 1 109 ? 20.013 -11.866 -25.261 1.00 88.56 109 HIS A C 1
ATOM 768 O O . HIS A 1 109 ? 21.094 -11.597 -25.790 1.00 88.56 109 HIS A O 1
ATOM 774 N N . THR A 1 110 ? 19.005 -10.995 -25.180 1.00 94.56 110 THR A N 1
ATOM 775 C CA . THR A 1 110 ? 19.084 -9.633 -25.708 1.00 94.56 110 THR A CA 1
ATOM 776 C C . THR A 1 110 ? 19.387 -8.661 -24.579 1.00 94.56 110 THR A C 1
ATOM 778 O O . THR A 1 110 ? 18.548 -8.405 -23.711 1.00 94.56 110 THR A O 1
ATOM 781 N N . ARG A 1 111 ? 20.608 -8.123 -24.595 1.00 97.19 111 ARG A N 1
ATOM 782 C CA . ARG A 1 111 ? 21.118 -7.238 -23.552 1.00 97.19 111 ARG A CA 1
ATOM 783 C C . ARG A 1 111 ? 21.395 -5.827 -24.067 1.00 97.19 111 ARG A C 1
ATOM 785 O O . ARG A 1 111 ? 21.887 -5.650 -25.179 1.00 97.19 111 ARG A O 1
ATOM 792 N N . ILE A 1 112 ? 21.165 -4.834 -23.215 1.00 97.19 112 ILE A N 1
ATOM 793 C CA . ILE A 1 112 ? 21.674 -3.471 -23.361 1.00 97.19 112 ILE A CA 1
ATOM 794 C C . ILE A 1 112 ? 22.571 -3.181 -22.157 1.00 97.19 112 ILE A C 1
ATOM 796 O O . ILE A 1 112 ? 22.121 -3.267 -21.019 1.00 97.19 112 ILE A O 1
ATOM 800 N N . THR A 1 113 ? 23.834 -2.847 -22.401 1.00 97.31 113 THR A N 1
ATOM 801 C CA . THR A 1 113 ? 24.800 -2.480 -21.362 1.00 97.31 113 THR A CA 1
ATOM 802 C C . THR A 1 113 ? 25.136 -1.000 -21.494 1.00 97.31 113 THR A C 1
ATOM 804 O O . THR A 1 113 ? 25.603 -0.559 -22.547 1.00 97.31 113 THR A O 1
ATOM 807 N N . SER A 1 114 ? 24.914 -0.230 -20.433 1.00 96.75 114 SER A N 1
ATOM 808 C CA . SER A 1 114 ? 25.227 1.197 -20.392 1.00 96.75 114 SER A CA 1
ATOM 809 C C . SER A 1 114 ? 26.391 1.492 -19.459 1.00 96.75 114 SER A C 1
ATOM 811 O O . SER A 1 114 ? 26.426 1.022 -18.323 1.00 96.75 114 SER A O 1
ATOM 813 N N . THR A 1 115 ? 27.324 2.318 -19.925 1.00 95.12 115 THR A N 1
ATOM 814 C CA . THR A 1 115 ? 28.395 2.895 -19.097 1.00 95.12 115 THR A CA 1
ATOM 815 C C . THR A 1 115 ? 28.109 4.347 -18.712 1.00 95.12 115 THR A C 1
ATOM 817 O O . THR A 1 115 ? 28.966 5.005 -18.127 1.00 95.12 115 THR A O 1
ATOM 820 N N . SER A 1 116 ? 26.949 4.886 -19.097 1.00 93.94 116 SER A N 1
ATOM 821 C CA . SER A 1 116 ? 26.591 6.276 -18.814 1.00 93.94 116 SER A CA 1
ATOM 822 C C . SER A 1 116 ? 26.176 6.462 -17.350 1.00 93.94 116 SER A C 1
ATOM 824 O O . SER A 1 116 ? 25.744 5.522 -16.688 1.00 93.94 116 SER A O 1
ATOM 826 N N . ALA A 1 117 ? 26.239 7.698 -16.858 1.00 92.75 117 ALA A N 1
ATOM 827 C CA . ALA A 1 117 ? 25.713 8.066 -15.542 1.00 92.75 117 ALA A CA 1
ATOM 828 C C . ALA A 1 117 ? 24.210 8.417 -15.559 1.00 92.75 117 ALA A C 1
ATOM 830 O O . ALA A 1 117 ? 23.716 9.002 -14.600 1.00 92.75 117 ALA A O 1
ATOM 831 N N . GLY A 1 118 ? 23.487 8.131 -16.646 1.00 93.31 118 GLY A N 1
ATOM 832 C CA . GLY A 1 118 ? 22.063 8.446 -16.777 1.00 93.31 118 GLY A CA 1
ATOM 833 C C . GLY A 1 118 ? 21.202 7.238 -17.137 1.00 93.31 118 GLY A C 1
ATOM 834 O O . GLY A 1 118 ? 21.671 6.100 -17.011 1.00 93.31 118 GLY A O 1
ATOM 835 N N . PRO A 1 119 ? 19.937 7.462 -17.540 1.00 95.31 119 PRO A N 1
ATOM 836 C CA . PRO A 1 119 ? 19.038 6.399 -17.966 1.00 95.31 119 PRO A CA 1
ATOM 837 C C . PRO A 1 119 ? 19.541 5.638 -19.197 1.00 95.31 119 PRO A C 1
ATOM 839 O O . PRO A 1 119 ? 20.013 6.232 -20.164 1.00 95.31 119 PRO A O 1
ATOM 842 N N . VAL A 1 120 ? 19.370 4.316 -19.215 1.00 96.75 120 VAL A N 1
ATOM 843 C CA . VAL A 1 120 ? 19.612 3.520 -20.429 1.00 96.75 120 VAL A CA 1
ATOM 844 C C . VAL A 1 120 ? 18.489 3.733 -21.435 1.00 96.75 120 VAL A C 1
ATOM 846 O O . VAL A 1 120 ? 18.756 4.049 -22.594 1.00 96.75 120 VAL A O 1
ATOM 849 N N . ILE A 1 121 ? 17.243 3.601 -20.979 1.00 96.88 121 ILE A N 1
ATOM 850 C CA . ILE A 1 121 ? 16.048 3.914 -21.757 1.00 96.88 121 ILE A CA 1
ATOM 851 C C . ILE A 1 121 ? 15.299 5.045 -21.061 1.00 96.88 121 ILE A C 1
ATOM 853 O O . ILE A 1 121 ? 14.949 4.940 -19.885 1.00 96.88 121 ILE A O 1
ATOM 857 N N . GLN A 1 122 ? 15.028 6.115 -21.799 1.00 95.25 122 GLN A N 1
ATOM 858 C CA . GLN A 1 122 ? 14.148 7.185 -21.365 1.00 95.25 122 GLN A CA 1
ATOM 859 C C . GLN A 1 122 ? 12.852 7.148 -22.168 1.00 95.25 122 GLN A C 1
ATOM 861 O O . GLN A 1 122 ? 12.884 7.087 -23.393 1.00 95.25 122 GLN A O 1
ATOM 866 N N . ILE A 1 123 ? 11.721 7.208 -21.477 1.00 93.12 123 ILE A N 1
ATOM 867 C CA . ILE A 1 123 ? 10.405 7.430 -22.067 1.00 93.12 123 ILE A CA 1
ATOM 868 C C . ILE A 1 123 ? 10.105 8.919 -21.909 1.00 93.12 123 ILE A C 1
ATOM 870 O O . ILE A 1 123 ? 9.986 9.413 -20.784 1.00 93.12 123 ILE A O 1
ATOM 874 N N . THR A 1 124 ? 10.016 9.629 -23.028 1.00 88.50 124 THR A N 1
ATOM 875 C CA . THR A 1 124 ? 9.814 11.077 -23.062 1.00 88.50 124 THR A CA 1
ATOM 876 C C . THR A 1 124 ? 8.443 11.402 -23.627 1.00 88.50 124 THR A C 1
ATOM 878 O O . THR A 1 124 ? 8.059 10.932 -24.693 1.00 88.50 124 THR A O 1
ATOM 881 N N . SER A 1 125 ? 7.714 12.240 -22.899 1.00 76.81 125 SER A N 1
ATOM 882 C CA . SER A 1 125 ? 6.389 12.711 -23.282 1.00 76.81 125 SER A CA 1
ATOM 883 C C . SER A 1 125 ? 6.354 13.523 -24.597 1.00 76.81 125 SER A C 1
ATOM 885 O O . SER A 1 125 ? 7.295 14.288 -24.843 1.00 76.81 125 SER A O 1
ATOM 887 N N . PRO A 1 126 ? 5.263 13.463 -25.397 1.00 71.38 126 PRO A N 1
ATOM 888 C CA . PRO A 1 126 ? 4.050 12.656 -25.232 1.00 71.38 126 PRO A CA 1
ATOM 889 C C . PRO A 1 126 ? 4.302 11.217 -25.671 1.00 71.38 126 PRO A C 1
ATOM 891 O O . PRO A 1 126 ? 4.500 10.894 -26.839 1.00 71.38 126 PRO A O 1
ATOM 894 N N . ALA A 1 127 ? 4.308 10.327 -24.695 1.00 68.88 127 ALA A N 1
ATOM 895 C CA . ALA A 1 127 ? 4.594 8.925 -24.894 1.00 68.88 127 ALA A CA 1
ATOM 896 C C . ALA A 1 127 ? 3.427 8.152 -24.315 1.00 68.88 127 ALA A C 1
ATOM 898 O O . ALA A 1 127 ? 3.345 7.965 -23.107 1.00 68.88 127 ALA A O 1
ATOM 899 N N . GLU A 1 128 ? 2.532 7.687 -25.175 1.00 82.81 128 GLU A N 1
ATOM 900 C CA . GLU A 1 128 ? 1.379 6.912 -24.734 1.00 82.81 128 GLU A CA 1
ATOM 901 C C . GLU A 1 128 ? 1.431 5.493 -25.274 1.00 82.81 128 GLU A C 1
ATOM 903 O O . GLU A 1 128 ? 1.866 5.306 -26.400 1.00 82.81 128 GLU A O 1
ATOM 908 N N . ASN A 1 129 ? 0.910 4.509 -24.545 1.00 87.88 129 ASN A N 1
ATOM 909 C CA . ASN A 1 129 ? 0.638 3.156 -25.046 1.00 87.88 129 ASN A CA 1
ATOM 910 C C . ASN A 1 129 ? 1.848 2.423 -25.668 1.00 87.88 129 ASN A C 1
ATOM 912 O O . ASN A 1 129 ? 1.672 1.583 -26.554 1.00 87.88 129 ASN A O 1
ATOM 916 N N . GLY A 1 130 ? 3.065 2.751 -25.227 1.00 91.94 130 GLY A N 1
ATOM 917 C CA . GLY A 1 130 ? 4.292 2.062 -25.622 1.00 91.94 130 GLY A CA 1
ATOM 918 C C . GLY A 1 130 ? 4.550 0.797 -24.802 1.00 91.94 130 GLY A C 1
ATOM 919 O O . GLY A 1 130 ? 3.862 0.505 -23.820 1.00 91.94 130 GLY A O 1
ATOM 920 N N . ALA A 1 131 ? 5.565 0.032 -25.199 1.00 95.75 131 ALA A N 1
ATOM 921 C CA . ALA A 1 131 ? 5.967 -1.165 -24.466 1.00 95.75 131 ALA A CA 1
ATOM 922 C C . ALA A 1 131 ? 7.483 -1.369 -24.480 1.00 95.75 131 ALA A C 1
ATOM 924 O O . ALA A 1 131 ? 8.131 -1.154 -25.502 1.00 95.75 131 ALA A O 1
ATOM 925 N N . ILE A 1 132 ? 8.041 -1.835 -23.366 1.00 97.06 132 ILE A N 1
ATOM 926 C CA . ILE A 1 132 ? 9.420 -2.319 -23.268 1.00 97.06 132 ILE A CA 1
ATOM 927 C C . ILE A 1 132 ? 9.333 -3.750 -22.761 1.00 97.06 132 ILE A C 1
ATOM 929 O O . ILE A 1 132 ? 8.898 -3.975 -21.630 1.00 97.06 132 ILE A O 1
ATOM 933 N N . THR A 1 133 ? 9.707 -4.718 -23.598 1.00 97.50 133 THR A N 1
ATOM 934 C CA . THR A 1 133 ? 9.532 -6.134 -23.255 1.00 97.50 133 THR A CA 1
ATOM 935 C C . THR A 1 133 ? 10.742 -6.990 -23.574 1.00 97.50 133 THR A C 1
ATOM 937 O O . THR A 1 133 ? 11.460 -6.720 -24.537 1.00 97.50 133 THR A O 1
ATOM 940 N N . ASN A 1 134 ? 10.930 -8.074 -22.814 1.00 97.44 134 ASN A N 1
ATOM 941 C CA . ASN A 1 134 ? 11.871 -9.144 -23.157 1.00 97.44 134 ASN A CA 1
ATOM 942 C C . ASN A 1 134 ? 13.340 -8.689 -23.248 1.00 97.44 134 ASN A C 1
ATOM 944 O O . ASN A 1 134 ? 14.079 -9.131 -24.129 1.00 97.44 134 ASN A O 1
ATOM 948 N N . LEU A 1 135 ? 13.776 -7.810 -22.341 1.00 97.31 135 LEU A N 1
ATOM 949 C CA . LEU A 1 135 ? 15.123 -7.229 -22.345 1.00 97.31 135 LEU A CA 1
ATOM 950 C C . LEU A 1 135 ? 15.860 -7.453 -21.030 1.00 97.31 135 LEU A C 1
ATOM 952 O O . LEU A 1 135 ? 15.268 -7.448 -19.949 1.00 97.31 135 LEU A O 1
ATOM 956 N N . ARG A 1 136 ? 17.185 -7.571 -21.139 1.00 97.88 136 ARG A N 1
ATOM 957 C CA . ARG A 1 136 ? 18.111 -7.358 -20.027 1.00 97.88 136 ARG A CA 1
ATOM 958 C C . ARG A 1 136 ? 18.806 -6.017 -20.173 1.00 97.88 136 ARG A C 1
ATOM 960 O O . ARG A 1 136 ? 19.407 -5.746 -21.208 1.00 97.88 136 ARG A O 1
ATOM 967 N N . ILE A 1 137 ? 18.745 -5.197 -19.135 1.00 97.44 137 ILE A N 1
ATOM 968 C CA . ILE A 1 137 ? 19.391 -3.888 -19.089 1.00 97.44 137 ILE A CA 1
ATOM 969 C C . ILE A 1 137 ? 20.383 -3.900 -17.933 1.00 97.44 137 ILE A C 1
ATOM 971 O O . ILE A 1 137 ? 20.003 -4.189 -16.803 1.00 97.44 137 ILE A O 1
ATOM 975 N N . GLU A 1 138 ? 21.647 -3.613 -18.224 1.00 96.81 138 GLU A N 1
ATOM 976 C CA . GLU A 1 138 ? 22.735 -3.584 -17.247 1.00 96.81 138 GLU A CA 1
ATOM 977 C C . GLU A 1 138 ? 23.409 -2.210 -17.229 1.00 96.81 138 GLU A C 1
ATOM 979 O O . GLU A 1 138 ? 23.796 -1.684 -18.275 1.00 96.81 138 GLU A O 1
ATOM 984 N N . GLY A 1 139 ? 23.617 -1.662 -16.033 1.00 93.56 139 GLY A N 1
ATOM 985 C CA . GLY A 1 139 ? 24.333 -0.405 -15.833 1.00 93.56 139 GLY A CA 1
ATOM 986 C C . GLY A 1 139 ? 23.436 0.827 -15.948 1.00 93.56 139 GLY A C 1
ATOM 987 O O . GLY A 1 139 ? 22.211 0.742 -15.880 1.00 93.56 139 GLY A O 1
ATOM 988 N N . GLY A 1 140 ? 24.061 1.995 -16.094 1.00 89.38 140 GLY A N 1
ATOM 989 C CA . GLY A 1 140 ? 23.362 3.274 -15.980 1.00 89.38 140 GLY A CA 1
ATOM 990 C C . GLY A 1 140 ? 23.064 3.682 -14.532 1.00 89.38 140 GLY A C 1
ATOM 991 O O . GLY A 1 140 ? 23.222 2.900 -13.586 1.00 89.38 140 GLY A O 1
ATOM 992 N N . ALA A 1 141 ? 22.608 4.926 -14.369 1.00 91.56 141 ALA A N 1
ATOM 993 C CA . ALA A 1 141 ? 22.000 5.373 -13.114 1.00 91.56 141 ALA A CA 1
ATOM 994 C C . ALA A 1 141 ? 20.538 4.930 -13.007 1.00 91.56 141 ALA A C 1
ATOM 996 O O . ALA A 1 141 ? 20.064 4.635 -11.914 1.00 91.56 141 ALA A O 1
ATOM 997 N N . GLN A 1 142 ? 19.831 4.853 -14.135 1.00 95.38 142 GLN A N 1
ATOM 998 C CA . GLN A 1 142 ? 18.526 4.213 -14.221 1.00 95.38 142 GLN A CA 1
ATOM 999 C C . GLN A 1 142 ? 18.501 3.238 -15.390 1.00 95.38 142 GLN A C 1
ATOM 1001 O O . GLN A 1 142 ? 19.009 3.549 -16.466 1.00 95.38 142 GLN A O 1
ATOM 1006 N N . ALA A 1 143 ? 17.869 2.077 -15.226 1.00 96.00 143 ALA A N 1
ATOM 1007 C CA . ALA A 1 143 ? 17.649 1.200 -16.373 1.00 96.00 143 ALA A CA 1
ATOM 1008 C C . ALA A 1 143 ? 16.550 1.791 -17.268 1.00 96.00 143 ALA A C 1
ATOM 1010 O O . ALA A 1 143 ? 16.735 1.943 -18.477 1.00 96.00 143 ALA A O 1
ATOM 1011 N N . ILE A 1 144 ? 15.431 2.189 -16.654 1.00 96.62 144 ILE A N 1
ATOM 1012 C CA . ILE A 1 144 ? 14.302 2.825 -17.335 1.00 96.62 144 ILE A CA 1
ATOM 1013 C C . ILE A 1 144 ? 13.880 4.068 -16.557 1.00 96.62 144 ILE A C 1
ATOM 1015 O O . ILE A 1 144 ? 13.608 3.998 -15.357 1.00 96.62 144 ILE A O 1
ATOM 1019 N N . LYS A 1 145 ? 13.781 5.199 -17.257 1.00 94.56 145 LYS A N 1
ATOM 1020 C CA . LYS A 1 145 ? 13.224 6.436 -16.715 1.00 94.56 145 LYS A CA 1
ATOM 1021 C C . LYS A 1 145 ? 12.060 6.925 -17.569 1.00 94.56 145 LYS A C 1
ATOM 1023 O O . LYS A 1 145 ? 12.257 7.275 -18.725 1.00 94.56 145 LYS A O 1
ATOM 1028 N N . GLY A 1 146 ? 10.863 6.982 -17.002 1.00 91.19 146 GLY A N 1
ATOM 1029 C CA . GLY A 1 146 ? 9.730 7.694 -17.586 1.00 91.19 146 GLY A CA 1
ATOM 1030 C C . GLY A 1 146 ? 9.671 9.111 -17.044 1.00 91.19 146 GLY A C 1
ATOM 1031 O O . GLY A 1 146 ? 9.712 9.287 -15.830 1.00 91.19 146 GLY A O 1
ATOM 1032 N N . ARG A 1 147 ? 9.605 10.108 -17.931 1.00 85.12 147 ARG A N 1
ATOM 1033 C CA . ARG A 1 147 ? 9.520 11.519 -17.547 1.00 85.12 147 ARG A CA 1
ATOM 1034 C C . ARG A 1 147 ? 8.407 12.226 -18.317 1.00 85.12 147 ARG A C 1
ATOM 1036 O O . ARG A 1 147 ? 8.492 12.387 -19.538 1.00 85.12 147 ARG A O 1
ATOM 1043 N N . GLY A 1 148 ? 7.394 12.691 -17.587 1.00 73.00 148 GLY A N 1
ATOM 1044 C CA . GLY A 1 148 ? 6.415 13.647 -18.106 1.00 73.00 148 GLY A CA 1
ATOM 1045 C C . GLY A 1 148 ? 7.080 14.981 -18.468 1.00 73.00 148 GLY A C 1
ATOM 1046 O O . GLY A 1 148 ? 8.008 15.428 -17.790 1.00 73.00 148 GLY A O 1
ATOM 1047 N N . ASN A 1 149 ? 6.633 15.631 -19.546 1.00 69.44 149 ASN A N 1
ATOM 1048 C CA . ASN A 1 149 ? 7.080 16.995 -19.843 1.00 69.44 149 ASN A CA 1
ATOM 1049 C C . ASN A 1 149 ? 6.424 17.970 -18.847 1.00 69.44 149 ASN A C 1
ATOM 1051 O O . ASN A 1 149 ? 5.281 17.781 -18.440 1.00 69.44 149 ASN A O 1
ATOM 1055 N N . ALA A 1 150 ? 7.136 19.041 -18.500 1.00 61.41 150 ALA A N 1
ATOM 1056 C CA . ALA A 1 150 ? 6.787 20.084 -17.533 1.00 61.41 150 ALA A CA 1
ATOM 1057 C C . ALA A 1 150 ? 5.404 20.749 -17.725 1.00 61.41 150 ALA A C 1
ATOM 1059 O O . ALA A 1 150 ? 4.943 21.456 -16.826 1.00 61.41 150 ALA A O 1
ATOM 1060 N N . ALA A 1 151 ? 4.761 20.553 -18.879 1.00 60.12 151 ALA A N 1
ATOM 1061 C CA . ALA A 1 151 ? 3.660 21.371 -19.366 1.00 60.12 151 ALA A CA 1
ATOM 1062 C C . ALA A 1 151 ? 2.426 20.572 -19.835 1.00 60.12 151 ALA A C 1
ATOM 1064 O O . ALA A 1 151 ? 1.898 20.898 -20.884 1.00 60.12 151 ALA A O 1
ATOM 1065 N N . THR A 1 152 ? 1.912 19.605 -19.058 1.00 55.22 152 THR A N 1
ATOM 1066 C CA . THR A 1 152 ? 0.581 18.935 -19.222 1.00 55.22 152 THR A CA 1
ATOM 1067 C C . THR A 1 152 ? 0.484 17.662 -20.066 1.00 55.22 152 THR A C 1
ATOM 1069 O O . THR A 1 152 ? -0.609 17.134 -20.234 1.00 55.22 152 THR A O 1
ATOM 1072 N N . THR A 1 153 ? 1.587 17.130 -20.581 1.00 62.28 153 THR A N 1
ATOM 1073 C CA . THR A 1 153 ? 1.522 15.886 -21.363 1.00 62.28 153 THR A CA 1
ATOM 1074 C C . THR A 1 153 ? 1.876 14.689 -20.492 1.00 62.28 153 THR A C 1
ATOM 1076 O O . THR A 1 153 ? 3.011 14.574 -20.015 1.00 62.28 153 THR A O 1
ATOM 1079 N N . ASP A 1 154 ? 0.872 13.849 -20.301 1.00 69.12 154 ASP A N 1
ATOM 1080 C CA . ASP A 1 154 ? 0.892 12.610 -19.542 1.00 69.12 154 ASP A CA 1
ATOM 1081 C C . ASP A 1 154 ? 1.716 11.526 -20.272 1.00 69.12 154 ASP A C 1
ATOM 1083 O O . ASP A 1 154 ? 1.985 11.622 -21.472 1.00 69.12 154 ASP A O 1
ATOM 1087 N N . VAL A 1 155 ? 2.095 10.458 -19.560 1.00 70.81 155 VAL A N 1
ATOM 1088 C CA . VAL A 1 155 ? 2.762 9.273 -20.143 1.00 70.81 155 VAL A CA 1
ATOM 1089 C C . VAL A 1 155 ? 1.910 8.007 -19.899 1.00 70.81 155 VAL A C 1
ATOM 1091 O O . VAL A 1 155 ? 2.355 7.073 -19.226 1.00 70.81 155 VAL A O 1
ATOM 1094 N N . PRO A 1 156 ? 0.643 7.956 -20.358 1.00 81.56 156 PRO A N 1
ATOM 1095 C CA . PRO A 1 156 ? -0.271 6.861 -20.058 1.00 81.56 156 PRO A CA 1
ATOM 1096 C C . PRO A 1 156 ? -0.005 5.610 -20.904 1.00 81.56 156 PRO A C 1
ATOM 1098 O O . PRO A 1 156 ? 0.453 5.656 -22.035 1.00 81.56 156 PRO A O 1
ATOM 1101 N N . GLY A 1 157 ? -0.402 4.454 -20.396 1.00 87.25 157 GLY A N 1
ATOM 1102 C CA . GLY A 1 157 ? -0.517 3.195 -21.129 1.00 87.25 157 GLY A CA 1
ATOM 1103 C C . GLY A 1 157 ? 0.769 2.388 -21.321 1.00 87.25 157 GLY A C 1
ATOM 1104 O O . GLY A 1 157 ? 0.771 1.503 -22.170 1.00 87.25 157 GLY A O 1
ATOM 1105 N N . TRP A 1 158 ? 1.851 2.647 -20.583 1.00 93.19 158 TRP A N 1
ATOM 1106 C CA . TRP A 1 158 ? 3.101 1.902 -20.787 1.00 93.19 158 TRP A CA 1
ATOM 1107 C C . TRP A 1 158 ? 3.082 0.500 -20.184 1.00 93.19 158 TRP A C 1
ATOM 1109 O O . TRP A 1 158 ? 2.716 0.322 -19.022 1.00 93.19 158 TRP A O 1
ATOM 1119 N N . LEU A 1 159 ? 3.543 -0.479 -20.966 1.00 95.69 159 LEU A N 1
ATOM 1120 C CA . LEU A 1 159 ? 3.784 -1.854 -20.527 1.00 95.69 159 LEU A CA 1
ATOM 1121 C C . LEU A 1 159 ? 5.288 -2.115 -20.377 1.00 95.69 159 LEU A C 1
ATOM 1123 O O . LEU A 1 159 ? 6.033 -2.039 -21.352 1.00 95.69 159 LEU A O 1
ATOM 1127 N N . LEU A 1 160 ? 5.726 -2.471 -19.174 1.00 97.12 160 LEU A N 1
ATOM 1128 C CA . LEU A 1 160 ? 7.076 -2.946 -18.877 1.00 97.12 160 LEU A CA 1
ATOM 1129 C C . LEU A 1 160 ? 6.978 -4.423 -18.482 1.00 97.12 160 LEU A C 1
ATOM 1131 O O . LEU A 1 160 ? 6.483 -4.732 -17.398 1.00 97.12 160 LEU A O 1
ATOM 1135 N N . GLU A 1 161 ? 7.401 -5.338 -19.355 1.00 97.81 161 GLU A N 1
ATOM 1136 C CA . GLU A 1 161 ? 7.137 -6.771 -19.164 1.00 97.81 161 GLU A CA 1
ATOM 1137 C C . GLU A 1 161 ? 8.339 -7.676 -19.455 1.00 97.81 161 GLU A C 1
ATOM 1139 O O . GLU A 1 161 ? 9.072 -7.464 -20.417 1.00 97.81 161 GLU A O 1
ATOM 1144 N N . ASP A 1 162 ? 8.534 -8.717 -18.640 1.00 97.62 162 ASP A N 1
ATOM 1145 C CA . ASP A 1 162 ? 9.611 -9.704 -18.821 1.00 97.62 162 ASP A CA 1
ATOM 1146 C C . ASP A 1 162 ? 10.998 -9.051 -18.887 1.00 97.62 162 ASP A C 1
ATOM 1148 O O . ASP A 1 162 ? 11.789 -9.276 -19.810 1.00 97.62 162 ASP A O 1
ATOM 1152 N N . LEU A 1 163 ? 11.284 -8.201 -17.899 1.00 97.75 163 LEU A N 1
ATOM 1153 C CA . LEU A 1 163 ? 12.511 -7.415 -17.837 1.00 97.75 163 LEU A CA 1
ATOM 1154 C C . LEU A 1 163 ? 13.451 -7.925 -16.752 1.00 97.75 163 LEU A C 1
ATOM 1156 O O . LEU A 1 163 ? 13.027 -8.281 -15.653 1.00 97.75 163 LEU A O 1
ATOM 1160 N N . PHE A 1 164 ? 14.743 -7.885 -17.054 1.00 98.00 164 PHE A N 1
ATOM 1161 C CA . PHE A 1 164 ? 15.808 -8.048 -16.075 1.00 98.00 164 PHE A CA 1
ATOM 1162 C C . PHE A 1 164 ? 16.619 -6.752 -16.023 1.00 98.00 164 PHE A C 1
ATOM 1164 O O . PHE A 1 164 ? 17.235 -6.371 -17.018 1.00 98.00 164 PHE A O 1
ATOM 1171 N N . LEU A 1 165 ? 16.613 -6.066 -14.882 1.00 97.62 165 LEU A N 1
ATOM 1172 C CA . LEU A 1 165 ? 17.188 -4.729 -14.745 1.00 97.62 165 LEU A CA 1
ATOM 1173 C C . LEU A 1 165 ? 18.278 -4.710 -13.670 1.00 97.62 165 LEU A C 1
ATOM 1175 O O . LEU A 1 165 ? 18.021 -5.034 -12.514 1.00 97.62 165 LEU A O 1
ATOM 1179 N N . GLU A 1 166 ? 19.478 -4.279 -14.030 1.00 96.81 166 GLU A N 1
ATOM 1180 C CA . GLU A 1 166 ? 20.582 -4.009 -13.109 1.00 96.81 166 GLU A CA 1
ATOM 1181 C C . GLU A 1 166 ? 20.923 -2.516 -13.158 1.00 96.81 166 GLU A C 1
ATOM 1183 O O . GLU A 1 166 ? 21.347 -2.016 -14.198 1.00 96.81 166 GLU A O 1
ATOM 1188 N N . SER A 1 167 ? 20.764 -1.813 -12.033 1.00 94.31 167 SER A N 1
ATOM 1189 C CA . SER A 1 167 ? 21.142 -0.399 -11.884 1.00 94.31 167 SER A CA 1
ATOM 1190 C C . SER A 1 167 ? 22.216 -0.245 -10.812 1.00 94.31 167 SER A C 1
ATOM 1192 O O . SER A 1 167 ? 22.105 -0.831 -9.733 1.00 94.31 167 SER A O 1
ATOM 1194 N N . GLN A 1 168 ? 23.249 0.552 -11.097 1.00 91.12 168 GLN A N 1
ATOM 1195 C CA . GLN A 1 168 ? 24.415 0.674 -10.217 1.00 91.12 168 GLN A CA 1
ATOM 1196 C C . GLN A 1 168 ? 24.304 1.836 -9.230 1.00 91.12 168 GLN A C 1
ATOM 1198 O O . GLN A 1 168 ? 24.630 1.665 -8.057 1.00 91.12 168 GLN A O 1
ATOM 1203 N N . THR A 1 169 ? 23.864 3.010 -9.694 1.00 92.69 169 THR A N 1
ATOM 1204 C CA . THR A 1 169 ? 23.972 4.272 -8.934 1.00 92.69 169 THR A CA 1
ATOM 1205 C C . THR A 1 169 ? 22.642 4.980 -8.679 1.00 92.69 169 THR A C 1
ATOM 1207 O O . THR A 1 169 ? 22.620 5.963 -7.945 1.00 92.69 169 THR A O 1
ATOM 1210 N N . GLY A 1 170 ? 21.529 4.487 -9.226 1.00 94.00 170 GLY A N 1
ATOM 1211 C CA . GLY A 1 170 ? 20.207 5.071 -9.004 1.00 94.00 170 GLY A CA 1
ATOM 1212 C C . GLY A 1 170 ? 19.083 4.042 -9.088 1.00 94.00 170 GLY A C 1
ATOM 1213 O O . GLY A 1 170 ? 19.287 2.853 -8.836 1.00 94.00 170 GLY A O 1
ATOM 1214 N N . ASN A 1 171 ? 17.871 4.501 -9.396 1.00 96.06 171 ASN A N 1
ATOM 1215 C CA . ASN A 1 171 ? 16.680 3.650 -9.375 1.00 96.06 171 ASN A CA 1
ATOM 1216 C C . ASN A 1 171 ? 16.654 2.701 -10.580 1.00 96.06 171 ASN A C 1
ATOM 1218 O O . ASN A 1 171 ? 16.951 3.138 -11.685 1.00 96.06 171 ASN A O 1
ATOM 1222 N N . ALA A 1 172 ? 16.260 1.434 -10.429 1.00 96.94 172 ALA A N 1
ATOM 1223 C CA . ALA A 1 172 ? 16.144 0.560 -11.606 1.00 96.94 172 ALA A CA 1
ATOM 1224 C C . ALA A 1 172 ? 15.027 1.038 -12.548 1.00 96.94 172 ALA A C 1
ATOM 1226 O O . ALA A 1 172 ? 15.263 1.200 -13.747 1.00 96.94 172 ALA A O 1
ATOM 1227 N N . ILE A 1 173 ? 13.850 1.338 -11.994 1.00 97.06 173 ILE A N 1
ATOM 1228 C CA . ILE A 1 173 ? 12.750 1.996 -12.703 1.00 97.06 173 ILE A CA 1
ATOM 1229 C C . ILE A 1 173 ? 12.394 3.291 -11.972 1.00 97.06 173 ILE A C 1
ATOM 1231 O O . ILE A 1 173 ? 12.110 3.278 -10.774 1.00 97.06 173 ILE A O 1
ATOM 1235 N N . GLU A 1 174 ? 12.371 4.403 -12.701 1.00 94.88 174 GLU A N 1
ATOM 1236 C CA . GLU A 1 174 ? 11.943 5.706 -12.191 1.00 94.88 174 GLU A CA 1
ATOM 1237 C C . GLU A 1 174 ? 10.844 6.282 -13.081 1.00 94.88 174 GLU A C 1
ATOM 1239 O O . GLU A 1 174 ? 11.084 6.579 -14.247 1.00 94.88 174 GLU A O 1
ATOM 1244 N N . LEU A 1 175 ? 9.639 6.435 -12.542 1.00 92.38 175 LEU A N 1
ATOM 1245 C CA . LEU A 1 175 ? 8.478 6.961 -13.254 1.00 92.38 175 LEU A CA 1
ATOM 1246 C C . LEU A 1 175 ? 8.083 8.289 -12.614 1.00 92.38 175 LEU A C 1
ATOM 1248 O O . LEU A 1 175 ? 7.453 8.312 -11.551 1.00 92.38 175 LEU A O 1
ATOM 1252 N N . THR A 1 176 ? 8.499 9.387 -13.245 1.00 87.38 176 THR A N 1
ATOM 1253 C CA . THR A 1 176 ? 8.244 10.743 -12.764 1.00 87.38 176 THR A CA 1
ATOM 1254 C C . THR A 1 176 ? 7.168 11.449 -13.567 1.00 87.38 176 THR A C 1
ATOM 1256 O O . THR A 1 176 ? 7.156 11.414 -14.801 1.00 87.38 176 THR A O 1
ATOM 1259 N N . SER A 1 177 ? 6.247 12.099 -12.851 1.00 74.62 177 SER A N 1
ATOM 1260 C CA . SER A 1 177 ? 5.148 12.871 -13.448 1.00 74.62 177 SER A CA 1
ATOM 1261 C C . SER A 1 177 ? 4.350 12.085 -14.493 1.00 74.62 177 SER A C 1
ATOM 1263 O O . SER A 1 177 ? 3.874 12.652 -15.473 1.00 74.62 177 SER A O 1
ATOM 1265 N N . MET A 1 178 ? 4.216 10.769 -14.304 1.00 65.62 178 MET A N 1
ATOM 1266 C CA . MET A 1 178 ? 3.321 9.984 -15.139 1.00 65.62 178 MET A CA 1
ATOM 1267 C C . MET A 1 178 ? 1.897 10.168 -14.636 1.00 65.62 178 MET A C 1
ATOM 1269 O O . MET A 1 178 ? 1.572 9.812 -13.505 1.00 65.62 178 MET A O 1
ATOM 1273 N N . SER A 1 179 ? 1.056 10.737 -15.478 1.00 63.56 179 SER A N 1
ATOM 1274 C CA . SER A 1 179 ? -0.390 10.644 -15.337 1.00 63.56 179 SER A CA 1
ATOM 1275 C C . SER A 1 179 ? -0.877 9.443 -16.135 1.00 63.56 179 SER A C 1
ATOM 1277 O O . SER A 1 179 ? -0.431 9.189 -17.256 1.00 63.56 179 SER A O 1
ATOM 1279 N N . GLY A 1 180 ? -1.803 8.697 -15.549 1.00 76.94 180 GLY A N 1
ATOM 1280 C CA . GLY A 1 180 ? -2.487 7.586 -16.189 1.00 76.94 180 GLY A CA 1
ATOM 1281 C C . GLY A 1 180 ? -1.947 6.204 -15.833 1.00 76.94 180 GLY A C 1
ATOM 1282 O O . GLY A 1 180 ? -1.511 5.941 -14.712 1.00 76.94 180 GLY A O 1
ATOM 1283 N N . ARG A 1 181 ? -2.099 5.288 -16.793 1.00 86.62 181 ARG A N 1
ATOM 1284 C CA . ARG A 1 181 ? -2.006 3.836 -16.593 1.00 86.62 181 ARG A CA 1
ATOM 1285 C C . ARG A 1 181 ? -0.586 3.371 -16.869 1.00 86.62 181 ARG A C 1
ATOM 1287 O O . ARG A 1 181 ? -0.024 3.727 -17.892 1.00 86.62 181 ARG A O 1
ATOM 1294 N N . PHE A 1 182 ? -0.022 2.515 -16.043 1.00 91.94 182 PHE A N 1
ATOM 1295 C CA . PHE A 1 182 ? 1.162 1.753 -16.428 1.00 91.94 182 PHE A CA 1
ATOM 1296 C C . PHE A 1 182 ? 1.038 0.344 -15.886 1.00 91.94 182 PHE A C 1
ATOM 1298 O O . PHE A 1 182 ? 0.414 0.128 -14.847 1.00 91.94 182 PHE A O 1
ATOM 1305 N N . HIS A 1 183 ? 1.624 -0.614 -16.590 1.00 96.12 183 HIS A N 1
ATOM 1306 C CA . HIS A 1 183 ? 1.663 -1.999 -16.160 1.00 96.12 183 HIS A CA 1
ATOM 1307 C C . HIS A 1 183 ? 3.107 -2.478 -16.137 1.00 96.12 183 HIS A C 1
ATOM 1309 O O . HIS A 1 183 ? 3.766 -2.543 -17.168 1.00 96.12 183 HIS A O 1
ATOM 1315 N N . ILE A 1 184 ? 3.595 -2.804 -14.947 1.00 97.31 184 ILE A N 1
ATOM 1316 C CA . ILE A 1 184 ? 4.874 -3.473 -14.731 1.00 97.31 184 ILE A CA 1
ATOM 1317 C C . ILE A 1 184 ? 4.564 -4.926 -14.391 1.00 97.31 184 ILE A C 1
ATOM 1319 O O . ILE A 1 184 ? 3.873 -5.187 -13.407 1.00 97.31 184 ILE A O 1
ATOM 1323 N N . ASN A 1 185 ? 5.043 -5.874 -15.190 1.00 98.19 185 ASN A N 1
ATOM 1324 C CA . ASN A 1 185 ? 4.733 -7.289 -15.014 1.00 98.19 185 ASN A CA 1
ATOM 1325 C C . ASN A 1 185 ? 5.966 -8.172 -15.210 1.00 98.19 185 ASN A C 1
ATOM 1327 O O . ASN A 1 185 ? 6.705 -7.995 -16.172 1.00 98.19 185 ASN A O 1
ATOM 1331 N N . ARG A 1 186 ? 6.171 -9.167 -14.339 1.00 97.94 186 ARG A N 1
ATOM 1332 C CA . ARG A 1 186 ? 7.290 -10.124 -14.470 1.00 97.94 186 ARG A CA 1
ATOM 1333 C C . ARG A 1 186 ? 8.652 -9.427 -14.585 1.00 97.94 186 ARG A C 1
ATOM 1335 O O . ARG A 1 186 ? 9.474 -9.772 -15.432 1.00 97.94 186 ARG A O 1
ATOM 1342 N N . VAL A 1 187 ? 8.883 -8.422 -13.741 1.00 98.12 187 VAL A N 1
ATOM 1343 C CA . VAL A 1 187 ? 10.147 -7.681 -13.709 1.00 98.12 187 VAL A CA 1
ATOM 1344 C C . VAL A 1 187 ? 11.020 -8.175 -12.567 1.00 98.12 187 VAL A C 1
ATOM 1346 O O . VAL A 1 187 ? 10.579 -8.264 -11.422 1.00 98.12 187 VAL A O 1
ATOM 1349 N N . PHE A 1 188 ? 12.278 -8.463 -12.886 1.00 98.12 188 PHE A N 1
ATOM 1350 C CA . PHE A 1 188 ? 13.343 -8.659 -11.916 1.00 98.12 188 PHE A CA 1
ATOM 1351 C C . PHE A 1 188 ? 14.237 -7.420 -11.880 1.00 98.12 188 PHE A C 1
ATOM 1353 O O . PHE A 1 188 ? 14.693 -6.963 -12.932 1.00 98.12 188 PHE A O 1
ATOM 1360 N N . THR A 1 189 ? 14.546 -6.908 -10.688 1.00 97.44 189 THR A N 1
ATOM 1361 C CA . THR A 1 189 ? 15.535 -5.832 -10.536 1.00 97.44 189 THR A CA 1
ATOM 1362 C C . THR A 1 189 ? 16.611 -6.164 -9.513 1.00 97.44 189 THR A C 1
ATOM 1364 O O . THR A 1 189 ? 16.307 -6.668 -8.432 1.00 97.44 189 THR A O 1
ATOM 1367 N N . ASN A 1 190 ? 17.831 -5.724 -9.796 1.00 96.69 190 ASN A N 1
ATOM 1368 C CA . ASN A 1 190 ? 18.947 -5.640 -8.864 1.00 96.69 190 ASN A CA 1
ATOM 1369 C C . ASN A 1 190 ? 19.454 -4.184 -8.848 1.00 96.69 190 ASN A C 1
ATOM 1371 O O . ASN A 1 190 ? 20.085 -3.736 -9.806 1.00 96.69 190 ASN A O 1
ATOM 1375 N N . ALA A 1 191 ? 19.093 -3.414 -7.818 1.00 93.31 191 ALA A N 1
ATOM 1376 C CA . ALA A 1 191 ? 19.173 -1.947 -7.836 1.00 93.31 191 ALA A CA 1
ATOM 1377 C C . ALA A 1 191 ? 20.069 -1.388 -6.721 1.00 93.31 191 ALA A C 1
ATOM 1379 O O . ALA A 1 191 ? 19.586 -0.717 -5.811 1.00 93.31 191 ALA A O 1
ATOM 1380 N N . SER A 1 192 ? 21.380 -1.627 -6.784 1.00 91.75 192 SER A N 1
ATOM 1381 C CA . SER A 1 192 ? 22.300 -1.354 -5.666 1.00 91.75 192 SER A CA 1
ATOM 1382 C C . SER A 1 192 ? 22.450 0.122 -5.284 1.00 91.75 192 SER A C 1
ATOM 1384 O O . SER A 1 192 ? 22.884 0.413 -4.173 1.00 91.75 192 SER A O 1
ATOM 1386 N N . GLY A 1 193 ? 22.127 1.054 -6.185 1.00 91.75 193 GLY A N 1
ATOM 1387 C CA . GLY A 1 193 ? 22.331 2.493 -5.973 1.00 91.75 193 GLY A CA 1
ATOM 1388 C C . GLY A 1 193 ? 21.093 3.285 -5.549 1.00 91.75 193 GLY A C 1
ATOM 1389 O O . GLY A 1 193 ? 21.217 4.436 -5.140 1.00 91.75 193 GLY A O 1
ATOM 1390 N N . GLY A 1 194 ? 19.897 2.704 -5.644 1.00 94.69 194 GLY A N 1
ATOM 1391 C CA . GLY A 1 194 ? 18.643 3.434 -5.463 1.00 94.69 194 GLY A CA 1
ATOM 1392 C C . GLY A 1 194 ? 17.477 2.524 -5.114 1.00 94.69 194 GLY A C 1
ATOM 1393 O O . GLY A 1 194 ? 17.653 1.485 -4.481 1.00 94.69 194 GLY A O 1
ATOM 1394 N N . ALA A 1 195 ? 16.260 2.946 -5.444 1.00 96.19 195 ALA A N 1
ATOM 1395 C CA . ALA A 1 195 ? 15.086 2.101 -5.292 1.00 96.19 195 ALA A CA 1
ATOM 1396 C C . ALA A 1 195 ? 14.947 1.141 -6.477 1.00 96.19 195 ALA A C 1
ATOM 1398 O O . ALA A 1 195 ? 15.350 1.460 -7.598 1.00 96.19 195 ALA A O 1
ATOM 1399 N N . ALA A 1 196 ? 14.344 -0.025 -6.268 1.00 97.25 196 ALA A N 1
ATOM 1400 C CA . ALA A 1 196 ? 14.027 -0.894 -7.397 1.00 97.25 196 ALA A CA 1
ATOM 1401 C C . ALA A 1 196 ? 12.942 -0.272 -8.286 1.00 97.25 196 ALA A C 1
ATOM 1403 O O . ALA A 1 196 ? 13.088 -0.207 -9.508 1.00 97.25 196 ALA A O 1
ATOM 1404 N N . LEU A 1 197 ? 11.892 0.259 -7.662 1.00 97.19 197 LEU A N 1
ATOM 1405 C CA . LEU A 1 197 ? 10.836 0.992 -8.342 1.00 97.19 197 LEU A CA 1
ATOM 1406 C C . LEU A 1 197 ? 10.550 2.292 -7.604 1.00 97.19 197 LEU A C 1
ATOM 1408 O O . LEU A 1 197 ? 10.193 2.275 -6.428 1.00 97.19 197 LEU A O 1
ATOM 1412 N N . ARG A 1 198 ? 10.653 3.411 -8.317 1.00 95.00 198 ARG A N 1
ATOM 1413 C CA . ARG A 1 198 ? 10.287 4.732 -7.819 1.00 95.00 198 ARG A CA 1
ATOM 1414 C C . ARG A 1 198 ? 9.178 5.332 -8.682 1.00 95.00 198 ARG A C 1
ATOM 1416 O O . ARG A 1 198 ? 9.353 5.465 -9.889 1.00 95.00 198 ARG A O 1
ATOM 1423 N N . ILE A 1 199 ? 8.057 5.697 -8.065 1.00 92.62 199 ILE A N 1
ATOM 1424 C CA . ILE A 1 199 ? 6.887 6.304 -8.717 1.00 92.62 199 ILE A CA 1
ATOM 1425 C C . ILE A 1 199 ? 6.533 7.584 -7.968 1.00 92.62 199 ILE A C 1
ATOM 1427 O O . ILE A 1 199 ? 6.419 7.560 -6.742 1.00 92.62 199 ILE A O 1
ATOM 1431 N N . GLY A 1 200 ? 6.334 8.692 -8.679 1.00 87.81 200 GLY A N 1
ATOM 1432 C CA . GLY A 1 200 ? 5.888 9.918 -8.024 1.00 87.81 200 GLY A CA 1
ATOM 1433 C C . GLY A 1 200 ? 6.318 11.209 -8.694 1.00 87.81 200 GLY A C 1
ATOM 1434 O O . GLY A 1 200 ? 6.668 11.238 -9.872 1.00 87.81 200 GLY A O 1
ATOM 1435 N N . VAL A 1 201 ? 6.286 12.288 -7.917 1.00 78.19 201 VAL A N 1
ATOM 1436 C CA . VAL A 1 201 ? 6.816 13.597 -8.312 1.00 78.19 201 VAL A CA 1
ATOM 1437 C C . VAL A 1 201 ? 7.862 14.010 -7.303 1.00 78.19 201 VAL A C 1
ATOM 1439 O O . VAL A 1 201 ? 7.588 14.019 -6.104 1.00 78.19 201 VAL A O 1
ATOM 1442 N N . PHE A 1 202 ? 9.041 14.369 -7.804 1.00 78.31 202 PHE A N 1
ATOM 1443 C CA . PHE A 1 202 ? 10.220 14.647 -6.993 1.00 78.31 202 PHE A CA 1
ATOM 1444 C C . PHE A 1 202 ? 10.704 16.080 -7.227 1.00 78.31 202 PHE A C 1
ATOM 1446 O O . PHE A 1 202 ? 10.557 16.625 -8.320 1.00 78.31 202 PHE A O 1
ATOM 1453 N N . ASN A 1 203 ? 11.319 16.696 -6.214 1.00 67.44 203 ASN A N 1
ATOM 1454 C CA . ASN A 1 203 ? 11.728 18.115 -6.197 1.00 67.44 203 ASN A CA 1
ATOM 1455 C C . ASN A 1 203 ? 12.831 18.524 -7.207 1.00 67.44 203 ASN A C 1
ATOM 1457 O O . ASN A 1 203 ? 13.450 19.575 -7.064 1.00 67.44 203 ASN A O 1
ATOM 1461 N N . ASN A 1 204 ? 13.065 17.751 -8.266 1.00 65.44 204 ASN A N 1
ATOM 1462 C CA . ASN A 1 204 ? 14.131 17.963 -9.247 1.00 65.44 204 ASN A CA 1
ATOM 1463 C C . ASN A 1 204 ? 13.704 18.850 -10.437 1.00 65.44 204 ASN A C 1
ATOM 1465 O O . ASN A 1 204 ? 14.136 18.628 -11.569 1.00 65.44 204 ASN A O 1
ATOM 1469 N N . GLY A 1 205 ? 12.850 19.853 -10.198 1.00 66.00 205 GLY A N 1
ATOM 1470 C CA . GLY A 1 205 ? 12.390 20.786 -11.237 1.00 66.00 205 GLY A CA 1
ATOM 1471 C C . GLY A 1 205 ? 11.346 20.210 -12.205 1.00 66.00 205 GLY A C 1
ATOM 1472 O O . GLY A 1 205 ? 11.211 20.699 -13.323 1.00 66.00 205 GLY A O 1
ATOM 1473 N N . GLU A 1 206 ? 10.621 19.165 -11.803 1.00 67.06 206 GLU A N 1
ATOM 1474 C CA . GLU A 1 206 ? 9.496 18.602 -12.558 1.00 67.06 206 GLU A CA 1
ATOM 1475 C C . GLU A 1 206 ? 8.207 19.304 -12.109 1.00 67.06 206 GLU A C 1
ATOM 1477 O O . GLU A 1 206 ? 7.843 19.243 -10.937 1.00 67.06 206 GLU A O 1
ATOM 1482 N N . THR A 1 207 ? 7.566 20.070 -13.000 1.00 58.47 207 THR A N 1
ATOM 1483 C CA . THR A 1 207 ? 6.713 21.186 -12.553 1.00 58.47 207 THR A CA 1
ATOM 1484 C C . THR A 1 207 ? 5.243 20.895 -12.317 1.00 58.47 207 THR A C 1
ATOM 1486 O O . THR A 1 207 ? 4.633 21.716 -11.644 1.00 58.47 207 THR A O 1
ATOM 1489 N N . LEU A 1 208 ? 4.640 19.790 -12.762 1.00 59.44 208 LEU A N 1
ATOM 1490 C CA . LEU A 1 208 ? 3.237 19.515 -12.419 1.00 59.44 208 LEU A CA 1
ATOM 1491 C C . LEU A 1 208 ? 2.941 18.010 -12.331 1.00 59.44 208 LEU A C 1
ATOM 1493 O O . LEU A 1 208 ? 3.336 17.261 -13.223 1.00 59.44 208 LEU A O 1
ATOM 1497 N N . PRO A 1 209 ? 2.249 17.559 -11.273 1.00 56.53 209 PRO A N 1
ATOM 1498 C CA . PRO A 1 209 ? 1.879 16.163 -11.115 1.00 56.53 209 PRO A CA 1
ATOM 1499 C C . PRO A 1 209 ? 0.673 15.736 -11.945 1.00 56.53 209 PRO A C 1
ATOM 1501 O O . PRO A 1 209 ? -0.373 16.384 -11.913 1.00 56.53 209 PRO A O 1
ATOM 1504 N N . GLY A 1 210 ? 0.802 14.561 -12.553 1.00 65.38 210 GLY A N 1
ATOM 1505 C CA . GLY A 1 210 ? -0.314 13.749 -13.018 1.00 65.38 210 GLY A CA 1
ATOM 1506 C C . GLY A 1 210 ? -0.942 12.896 -11.914 1.00 65.38 210 GLY A C 1
ATOM 1507 O O . GLY A 1 210 ? -0.289 12.562 -10.920 1.00 65.38 210 GLY A O 1
ATOM 1508 N N . THR A 1 211 ? -2.205 12.506 -12.091 1.00 77.00 211 THR A N 1
ATOM 1509 C CA . THR A 1 211 ? -2.834 11.425 -11.319 1.00 77.00 211 THR A CA 1
ATOM 1510 C C . THR A 1 211 ? -2.387 10.075 -11.879 1.00 77.00 211 THR A C 1
ATOM 1512 O O . THR A 1 211 ? -2.498 9.824 -13.075 1.00 77.00 211 THR A O 1
ATOM 1515 N N . ASN A 1 212 ? -1.878 9.174 -11.035 1.00 80.56 212 ASN A N 1
ATOM 1516 C CA . ASN A 1 212 ? -1.610 7.795 -11.455 1.00 80.56 212 ASN A CA 1
ATOM 1517 C C . ASN A 1 212 ? -2.901 6.993 -11.299 1.00 80.56 212 ASN A C 1
ATOM 1519 O O . ASN A 1 212 ? -3.362 6.757 -10.182 1.00 80.56 212 ASN A O 1
ATOM 1523 N N . GLU A 1 213 ? -3.500 6.583 -12.409 1.00 87.50 213 GLU A N 1
ATOM 1524 C CA . GLU A 1 213 ? -4.817 5.951 -12.413 1.00 87.50 213 GLU A CA 1
ATOM 1525 C C . GLU A 1 213 ? -4.746 4.590 -13.081 1.00 87.50 213 GLU A C 1
ATOM 1527 O O . GLU A 1 213 ? -4.251 4.469 -14.200 1.00 87.50 213 GLU A O 1
ATOM 1532 N N . ASN A 1 214 ? -5.298 3.566 -12.430 1.00 90.69 214 ASN A N 1
ATOM 1533 C CA . ASN A 1 214 ? -5.334 2.198 -12.955 1.00 90.69 214 ASN A CA 1
ATOM 1534 C C . ASN A 1 214 ? -3.934 1.648 -13.285 1.00 90.69 214 ASN A C 1
ATOM 1536 O O . ASN A 1 214 ? -3.747 0.950 -14.284 1.00 90.69 214 ASN A O 1
ATOM 1540 N N . ALA A 1 215 ? -2.940 2.002 -12.470 1.00 93.12 215 ALA A N 1
ATOM 1541 C CA . ALA A 1 215 ? -1.609 1.431 -12.564 1.00 93.12 215 ALA A CA 1
ATOM 1542 C C . ALA A 1 215 ? -1.554 0.039 -11.918 1.00 93.12 215 ALA A C 1
ATOM 1544 O O . ALA A 1 215 ? -2.281 -0.256 -10.966 1.00 93.12 215 ALA A O 1
ATOM 1545 N N . ALA A 1 216 ? -0.671 -0.816 -12.421 1.00 96.12 216 ALA A N 1
ATOM 1546 C CA . ALA A 1 216 ? -0.471 -2.158 -11.90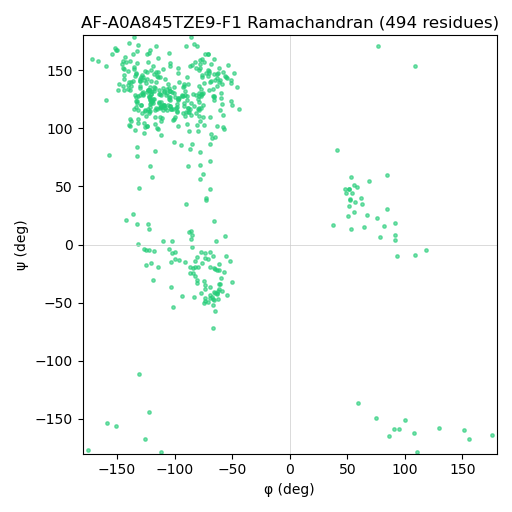3 1.00 96.12 216 ALA A CA 1
ATOM 1547 C C . ALA A 1 216 ? 1.017 -2.520 -11.863 1.00 96.12 216 ALA A C 1
ATOM 1549 O O . ALA A 1 216 ? 1.738 -2.355 -12.846 1.00 96.12 216 ALA A O 1
ATOM 1550 N N . VAL A 1 217 ? 1.463 -3.069 -10.738 1.00 97.38 217 VAL A N 1
ATOM 1551 C CA . VAL A 1 217 ? 2.770 -3.716 -10.589 1.00 97.38 217 VAL A CA 1
ATOM 1552 C C . VAL A 1 217 ? 2.505 -5.139 -10.132 1.00 97.38 217 VAL A C 1
ATOM 1554 O O . VAL A 1 217 ? 1.957 -5.345 -9.051 1.00 97.38 217 VAL A O 1
ATOM 1557 N N . THR A 1 218 ? 2.840 -6.120 -10.965 1.00 98.06 218 THR A N 1
ATOM 1558 C CA . THR A 1 218 ? 2.460 -7.515 -10.738 1.00 98.06 218 THR A CA 1
ATOM 1559 C C . THR A 1 218 ? 3.614 -8.488 -10.943 1.00 98.06 218 THR A C 1
ATOM 1561 O O . THR A 1 218 ? 4.468 -8.279 -11.807 1.00 98.06 218 THR A O 1
ATOM 1564 N N . ASN A 1 219 ? 3.627 -9.588 -10.185 1.00 98.06 219 ASN A N 1
ATOM 1565 C CA . ASN A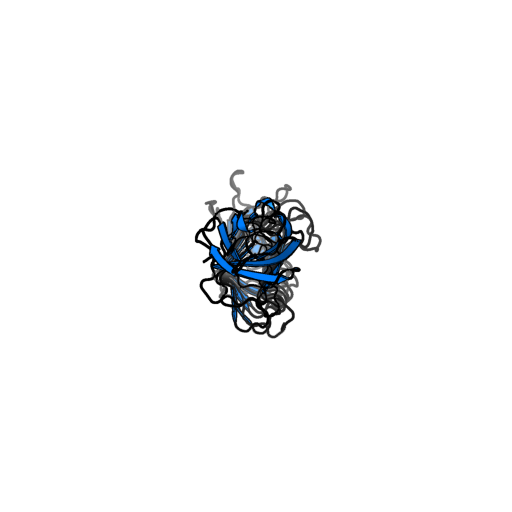 1 219 ? 4.528 -10.733 -10.396 1.00 98.06 219 ASN A CA 1
ATOM 1566 C C . ASN A 1 219 ? 6.014 -10.343 -10.480 1.00 98.06 219 ASN A C 1
ATOM 1568 O O . ASN A 1 219 ? 6.732 -10.838 -11.347 1.00 98.06 219 ASN A O 1
ATOM 1572 N N . SER A 1 220 ? 6.459 -9.395 -9.657 1.00 98.12 220 SER A N 1
ATOM 1573 C CA . SER A 1 220 ? 7.786 -8.782 -9.789 1.00 98.12 220 SER A CA 1
ATOM 1574 C C . SER A 1 220 ? 8.648 -9.040 -8.559 1.00 98.12 220 SER A C 1
ATOM 1576 O O . SER A 1 220 ? 8.140 -9.119 -7.438 1.00 98.12 220 SER A O 1
ATOM 1578 N N . PHE A 1 221 ? 9.956 -9.177 -8.780 1.00 97.88 221 PHE A N 1
ATOM 1579 C CA . PHE A 1 221 ? 10.943 -9.427 -7.736 1.00 97.88 221 PHE A CA 1
ATOM 1580 C C . PHE A 1 221 ? 12.003 -8.325 -7.712 1.00 97.88 221 PHE A C 1
ATOM 1582 O O . PHE A 1 221 ? 12.718 -8.091 -8.687 1.00 97.88 221 PHE A O 1
ATOM 1589 N N . PHE A 1 222 ? 12.107 -7.663 -6.566 1.00 97.50 222 PHE A N 1
ATOM 1590 C CA . PHE A 1 222 ? 13.008 -6.549 -6.323 1.00 97.50 222 PHE A CA 1
ATOM 1591 C C . PHE A 1 222 ? 14.078 -6.967 -5.308 1.00 97.50 222 PHE A C 1
ATOM 1593 O O . PHE A 1 222 ? 13.752 -7.310 -4.174 1.00 97.50 222 PHE A O 1
ATOM 1600 N N . GLN A 1 223 ? 15.352 -6.962 -5.703 1.00 96.00 223 GLN A N 1
ATOM 1601 C CA . GLN A 1 223 ? 16.465 -7.434 -4.877 1.00 96.00 223 GLN A CA 1
ATOM 1602 C C . GLN A 1 223 ? 17.568 -6.370 -4.737 1.00 96.00 223 GLN A C 1
ATOM 1604 O O . GLN A 1 223 ? 17.805 -5.590 -5.660 1.00 96.00 223 GLN A O 1
ATOM 1609 N N . ASN A 1 224 ? 18.276 -6.381 -3.597 1.00 94.69 224 ASN A N 1
ATOM 1610 C CA . ASN A 1 224 ? 19.464 -5.559 -3.318 1.00 94.69 224 ASN A CA 1
ATOM 1611 C C . ASN A 1 224 ? 19.215 -4.074 -3.594 1.00 94.69 224 ASN A C 1
ATOM 1613 O O . ASN A 1 224 ? 19.980 -3.417 -4.301 1.00 94.69 224 ASN A O 1
ATOM 1617 N N . CYS A 1 225 ? 18.103 -3.558 -3.084 1.00 94.31 225 CYS A N 1
ATOM 1618 C CA . CYS A 1 225 ? 17.723 -2.178 -3.339 1.00 94.31 225 CYS A CA 1
ATOM 1619 C C . CYS A 1 225 ? 18.585 -1.273 -2.452 1.00 94.31 225 CYS A C 1
ATOM 1621 O O . CYS A 1 225 ? 18.487 -1.349 -1.232 1.00 94.31 225 CYS A O 1
ATOM 1623 N N . GLY A 1 226 ? 19.404 -0.403 -3.041 1.00 93.81 226 GLY A N 1
ATOM 1624 C CA . GLY A 1 226 ? 20.290 0.525 -2.327 1.00 93.81 226 GLY A CA 1
ATOM 1625 C C . GLY A 1 226 ? 19.562 1.522 -1.426 1.00 93.81 226 GLY A C 1
ATOM 1626 O O . GLY A 1 226 ? 20.167 2.120 -0.541 1.00 93.81 226 GLY A O 1
ATOM 1627 N N . THR A 1 227 ? 18.253 1.692 -1.628 1.00 94.31 227 THR A N 1
ATOM 1628 C CA . THR A 1 227 ? 17.360 2.422 -0.724 1.00 94.31 227 THR A CA 1
ATOM 1629 C C . THR A 1 227 ? 16.102 1.594 -0.430 1.00 94.31 227 THR A C 1
ATOM 1631 O O . THR A 1 227 ? 16.178 0.572 0.244 1.00 94.31 227 THR A O 1
ATOM 1634 N N . LYS A 1 228 ? 14.936 2.022 -0.913 1.00 94.81 228 LYS A N 1
ATOM 1635 C CA . LYS A 1 228 ? 13.645 1.360 -0.715 1.00 94.81 228 LYS A CA 1
ATOM 1636 C C . LYS A 1 228 ? 13.418 0.293 -1.786 1.00 94.81 228 LYS A C 1
ATOM 1638 O O . LYS A 1 228 ? 13.939 0.422 -2.889 1.00 94.81 228 LYS A O 1
ATOM 1643 N N . GLY A 1 229 ? 12.622 -0.735 -1.503 1.00 95.62 229 GLY A N 1
ATOM 1644 C CA . GLY A 1 229 ? 12.199 -1.675 -2.549 1.00 95.62 229 GLY A CA 1
ATOM 1645 C C . GLY A 1 229 ? 11.285 -0.982 -3.558 1.00 95.62 229 GLY A C 1
ATOM 1646 O O . GLY A 1 229 ? 11.691 -0.639 -4.669 1.00 95.62 229 GLY A O 1
ATOM 1647 N N . ILE A 1 230 ? 10.063 -0.697 -3.119 1.00 97.00 230 ILE A N 1
ATOM 1648 C CA . ILE A 1 230 ? 9.119 0.165 -3.829 1.00 97.00 230 ILE A CA 1
ATOM 1649 C C . ILE A 1 230 ? 9.030 1.501 -3.097 1.00 97.00 230 ILE A C 1
ATOM 1651 O O . ILE A 1 230 ? 8.816 1.545 -1.886 1.00 97.00 230 ILE A O 1
ATOM 1655 N N . TRP A 1 231 ? 9.163 2.590 -3.848 1.00 95.88 231 TRP A N 1
ATOM 1656 C CA . TRP A 1 231 ? 9.069 3.956 -3.358 1.00 95.88 231 TRP A CA 1
ATOM 1657 C C . TRP A 1 231 ? 8.008 4.729 -4.133 1.00 95.88 231 TRP A C 1
ATOM 1659 O O . TRP A 1 231 ? 8.242 5.190 -5.249 1.00 95.88 231 TRP A O 1
ATOM 1669 N N . VAL A 1 232 ? 6.847 4.894 -3.511 1.00 93.56 232 VAL A N 1
ATOM 1670 C CA . VAL A 1 232 ? 5.789 5.776 -3.995 1.00 93.56 232 VAL A CA 1
ATOM 1671 C C . VAL A 1 232 ? 5.797 7.049 -3.160 1.00 93.56 232 VAL A C 1
ATOM 1673 O O . VAL A 1 232 ? 5.564 6.984 -1.950 1.00 93.56 232 VAL A O 1
ATOM 1676 N N . GLU A 1 233 ? 6.067 8.198 -3.776 1.00 90.38 233 GLU A N 1
ATOM 1677 C CA . GLU A 1 233 ? 6.086 9.470 -3.049 1.00 90.38 233 GLU A CA 1
ATOM 1678 C C . GLU A 1 233 ? 5.584 10.671 -3.854 1.00 90.38 233 GLU A C 1
ATOM 1680 O O . GLU A 1 233 ? 5.955 10.903 -5.002 1.00 90.38 233 GLU A O 1
ATOM 1685 N N . ALA A 1 234 ? 4.771 11.473 -3.175 1.00 83.50 234 ALA A N 1
ATOM 1686 C CA . ALA A 1 234 ? 4.359 12.806 -3.569 1.00 83.50 234 ALA A CA 1
ATOM 1687 C C . ALA A 1 234 ? 5.176 13.871 -2.811 1.00 83.50 234 ALA A C 1
ATOM 1689 O O . ALA A 1 234 ? 4.747 14.312 -1.742 1.00 83.50 234 ALA A O 1
ATOM 1690 N N . ASP A 1 235 ? 6.342 14.289 -3.328 1.00 74.88 235 ASP A N 1
ATOM 1691 C CA . ASP A 1 235 ? 7.169 15.319 -2.660 1.00 74.88 235 ASP A CA 1
ATOM 1692 C C . ASP A 1 235 ? 6.586 16.728 -2.807 1.00 74.88 235 ASP A C 1
ATOM 1694 O O . ASP A 1 235 ? 6.768 17.583 -1.939 1.00 74.88 235 ASP A O 1
ATOM 1698 N N . HIS A 1 236 ? 5.902 16.991 -3.924 1.00 70.31 236 HIS A N 1
ATOM 1699 C CA . HIS A 1 236 ? 5.314 18.299 -4.190 1.00 70.31 236 HIS A CA 1
ATOM 1700 C C . HIS A 1 236 ? 3.897 18.382 -3.620 1.00 70.31 236 HIS A C 1
ATOM 1702 O O . HIS A 1 236 ? 2.969 17.728 -4.090 1.00 70.31 236 HIS A O 1
ATOM 1708 N N . PHE A 1 237 ? 3.738 19.243 -2.619 1.00 67.25 237 PHE A N 1
ATOM 1709 C CA . PHE A 1 237 ? 2.518 19.465 -1.841 1.00 67.25 237 PHE A CA 1
ATOM 1710 C C . PHE A 1 237 ? 1.409 20.220 -2.602 1.00 67.25 237 PHE A C 1
ATOM 1712 O O . PHE A 1 237 ? 0.720 21.066 -2.032 1.00 67.25 237 PHE A O 1
ATOM 1719 N N . THR A 1 238 ? 1.223 19.959 -3.897 1.00 66.31 238 THR A N 1
ATOM 1720 C CA . THR A 1 238 ? 0.082 20.501 -4.644 1.00 66.31 238 THR A CA 1
ATOM 1721 C C . THR A 1 238 ? -1.103 19.541 -4.529 1.00 66.31 238 THR A C 1
ATOM 1723 O O . THR A 1 238 ? -0.953 18.324 -4.585 1.00 66.31 238 THR A O 1
ATOM 1726 N N . ALA A 1 239 ? -2.307 20.081 -4.328 1.00 60.59 239 ALA A N 1
ATOM 1727 C CA . ALA A 1 239 ? -3.499 19.333 -3.905 1.00 60.59 239 ALA A CA 1
ATOM 1728 C C . ALA A 1 239 ? -4.028 18.263 -4.894 1.00 60.59 239 ALA A C 1
ATOM 1730 O O . ALA A 1 239 ? -5.064 17.655 -4.626 1.00 60.59 239 ALA A O 1
ATOM 1731 N N . THR A 1 240 ? -3.359 18.029 -6.025 1.00 72.19 240 THR A N 1
ATOM 1732 C CA . THR A 1 240 ? -3.845 17.198 -7.139 1.00 72.19 240 THR A CA 1
ATOM 1733 C C . THR A 1 240 ? -3.183 15.821 -7.250 1.00 72.19 240 THR A C 1
ATOM 1735 O O . THR A 1 240 ? -3.609 15.023 -8.078 1.00 72.19 240 THR A O 1
ATOM 1738 N N . GLN A 1 241 ? -2.186 15.486 -6.421 1.00 75.06 241 GLN A N 1
ATOM 1739 C CA . GLN A 1 241 ? -1.507 14.183 -6.503 1.00 75.06 241 GLN A CA 1
ATOM 1740 C C . GLN A 1 241 ? -2.350 13.042 -5.936 1.00 75.06 241 GLN A C 1
ATOM 1742 O O . GLN A 1 241 ? -2.531 12.920 -4.719 1.00 75.06 241 GLN A O 1
ATOM 1747 N N . GLN A 1 242 ? -2.828 12.173 -6.827 1.00 83.25 242 GLN A N 1
ATOM 1748 C CA . GLN A 1 242 ? -3.635 11.008 -6.477 1.00 83.25 242 GLN A CA 1
ATOM 1749 C C . GLN A 1 242 ? -3.093 9.742 -7.140 1.00 83.25 242 GLN A C 1
ATOM 1751 O O . GLN A 1 242 ? -2.635 9.763 -8.282 1.00 83.25 242 GLN A O 1
ATOM 1756 N N . MET A 1 243 ? -3.164 8.635 -6.400 1.00 86.31 243 MET A N 1
ATOM 1757 C CA . MET A 1 243 ? -3.089 7.289 -6.962 1.00 86.31 243 MET A CA 1
ATOM 1758 C C . MET A 1 243 ? -4.467 6.668 -6.840 1.00 86.31 243 MET A C 1
ATOM 1760 O O . MET A 1 243 ? -4.945 6.478 -5.720 1.00 86.31 243 MET A O 1
ATOM 1764 N N . VAL A 1 244 ? -5.109 6.376 -7.963 1.00 89.62 244 VAL A N 1
ATOM 1765 C CA . VAL A 1 244 ? -6.479 5.864 -7.993 1.00 89.62 244 VAL A CA 1
ATOM 1766 C C . VAL A 1 244 ? -6.490 4.482 -8.626 1.00 89.62 244 VAL A C 1
ATOM 1768 O O . VAL A 1 244 ? -5.876 4.270 -9.672 1.00 89.62 244 VAL A O 1
ATOM 1771 N N . SER A 1 245 ? -7.168 3.529 -7.988 1.00 91.62 245 SER A N 1
ATOM 1772 C CA . SER A 1 245 ? -7.310 2.151 -8.486 1.00 91.62 245 SER A CA 1
ATOM 1773 C C . SER A 1 245 ? -5.970 1.493 -8.844 1.00 91.62 245 SER A C 1
ATOM 1775 O O . SER A 1 245 ? -5.859 0.796 -9.850 1.00 91.62 245 SER A O 1
ATOM 1777 N N . THR A 1 246 ? -4.923 1.758 -8.056 1.00 93.44 246 THR A N 1
ATOM 1778 C CA . THR A 1 246 ? -3.589 1.194 -8.301 1.00 93.44 246 THR A CA 1
ATOM 1779 C C . THR A 1 246 ? -3.402 -0.108 -7.542 1.00 93.44 246 THR A C 1
ATOM 1781 O O . THR A 1 246 ? -3.735 -0.197 -6.360 1.00 93.44 246 THR A O 1
ATOM 1784 N N . VAL A 1 247 ? -2.825 -1.103 -8.211 1.00 96.44 247 VAL A N 1
ATOM 1785 C CA . VAL A 1 247 ? -2.615 -2.439 -7.657 1.00 96.44 247 VAL A CA 1
ATOM 1786 C C . VAL A 1 247 ? -1.131 -2.798 -7.638 1.00 96.44 247 VAL A C 1
ATOM 1788 O O . VAL A 1 247 ? -0.452 -2.738 -8.659 1.00 96.44 247 VAL A O 1
ATOM 1791 N N . PHE A 1 248 ? -0.649 -3.248 -6.486 1.00 97.25 248 PHE A N 1
ATOM 1792 C CA . PHE A 1 248 ? 0.608 -3.970 -6.322 1.00 97.25 248 PHE A CA 1
ATOM 1793 C C 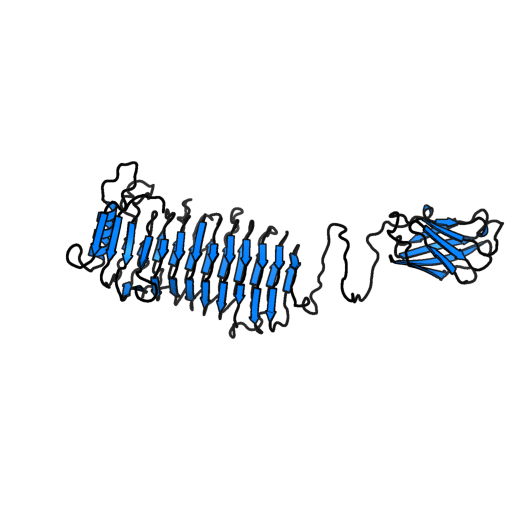. PHE A 1 248 ? 0.252 -5.403 -5.931 1.00 97.25 248 PHE A C 1
ATOM 1795 O O . PHE A 1 248 ? -0.400 -5.598 -4.910 1.00 97.25 248 PHE A O 1
ATOM 1802 N N . ASP A 1 249 ? 0.611 -6.402 -6.732 1.00 97.81 249 ASP A N 1
ATOM 1803 C CA . ASP A 1 249 ? 0.182 -7.786 -6.495 1.00 97.81 249 ASP A CA 1
ATOM 1804 C C . ASP A 1 249 ? 1.284 -8.802 -6.778 1.00 97.81 249 ASP A C 1
ATOM 1806 O O . ASP A 1 249 ? 1.969 -8.721 -7.797 1.00 97.81 249 ASP A O 1
ATOM 1810 N N . ASN A 1 250 ? 1.422 -9.793 -5.901 1.00 97.50 250 ASN A N 1
ATOM 1811 C CA . ASN A 1 250 ? 2.428 -10.847 -6.013 1.00 97.50 250 ASN A CA 1
ATOM 1812 C C . ASN A 1 250 ? 3.836 -10.249 -6.177 1.00 97.50 250 ASN A C 1
ATOM 1814 O O . ASN A 1 250 ? 4.514 -10.441 -7.191 1.00 97.50 250 ASN A O 1
ATOM 1818 N N . ILE A 1 251 ? 4.225 -9.442 -5.190 1.00 98.00 251 ILE A N 1
ATOM 1819 C CA . ILE A 1 251 ? 5.492 -8.715 -5.172 1.00 98.00 251 ILE A CA 1
ATOM 1820 C C . ILE A 1 251 ? 6.426 -9.361 -4.167 1.00 98.00 251 ILE A C 1
ATOM 1822 O O . ILE A 1 251 ? 6.042 -9.608 -3.030 1.00 98.00 251 ILE A O 1
ATOM 1826 N N . GLN A 1 252 ? 7.674 -9.565 -4.570 1.00 96.62 252 GLN A N 1
ATOM 1827 C CA . GLN A 1 252 ? 8.739 -10.009 -3.684 1.00 96.62 252 GLN A CA 1
ATOM 1828 C C . GLN A 1 252 ? 9.778 -8.898 -3.541 1.00 96.62 252 GLN A C 1
ATOM 1830 O O . GLN A 1 252 ? 10.203 -8.311 -4.536 1.00 96.62 252 GLN A O 1
ATOM 1835 N N . ILE A 1 253 ? 10.197 -8.609 -2.311 1.00 95.56 253 ILE A N 1
ATOM 1836 C CA . ILE A 1 253 ? 11.241 -7.627 -2.010 1.00 95.56 253 ILE A CA 1
ATOM 1837 C C . ILE A 1 253 ? 12.271 -8.282 -1.101 1.00 95.56 253 ILE A C 1
ATOM 1839 O O . ILE A 1 253 ? 11.946 -8.725 -0.004 1.00 95.56 253 ILE A O 1
ATOM 1843 N N . SER A 1 254 ? 13.518 -8.342 -1.551 1.00 94.31 254 SER A N 1
ATOM 1844 C CA . SER A 1 254 ? 14.640 -8.887 -0.792 1.00 94.31 254 SER A CA 1
ATOM 1845 C C . SER A 1 254 ? 15.708 -7.827 -0.603 1.00 94.31 254 SER A C 1
ATOM 1847 O O . SER A 1 254 ? 16.001 -7.074 -1.533 1.00 94.31 254 SER A O 1
ATOM 1849 N N . THR A 1 255 ? 16.308 -7.808 0.591 1.00 92.00 255 THR A N 1
ATOM 1850 C CA . THR A 1 255 ? 17.461 -6.958 0.915 1.00 92.00 255 THR A CA 1
ATOM 1851 C C . THR A 1 255 ? 17.295 -5.483 0.495 1.00 92.00 255 THR A C 1
ATOM 1853 O O . THR A 1 255 ? 18.203 -4.932 -0.135 1.00 92.00 255 THR A O 1
ATOM 1856 N N . PRO A 1 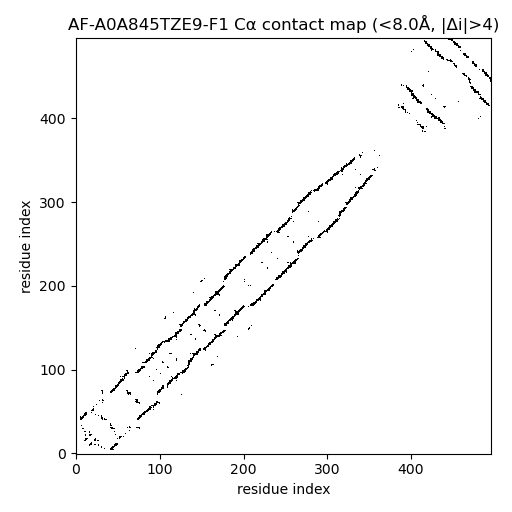256 ? 16.159 -4.807 0.794 1.00 92.25 256 PRO A N 1
ATOM 1857 C CA . PRO A 1 256 ? 16.127 -3.346 0.689 1.00 92.25 256 PRO A CA 1
ATOM 1858 C C . PRO A 1 256 ? 17.161 -2.767 1.664 1.00 92.25 256 PRO A C 1
ATOM 1860 O O . PRO A 1 256 ? 17.436 -3.402 2.661 1.00 92.25 256 PRO A O 1
ATOM 1863 N N . ALA A 1 257 ? 17.757 -1.602 1.441 1.00 91.50 257 ALA A N 1
ATOM 1864 C CA . ALA A 1 257 ? 18.617 -0.957 2.444 1.00 91.50 257 ALA A CA 1
ATOM 1865 C C . ALA A 1 257 ? 17.805 -0.085 3.423 1.00 91.50 257 ALA A C 1
ATOM 1867 O O . ALA A 1 257 ? 18.270 0.233 4.517 1.00 91.50 257 ALA A O 1
ATOM 1868 N N . HIS A 1 258 ? 16.585 0.287 3.026 1.00 92.25 258 HIS A N 1
ATOM 1869 C CA . HIS A 1 258 ? 15.607 1.086 3.767 1.00 92.25 258 HIS A CA 1
ATOM 1870 C C . HIS A 1 258 ? 14.284 0.299 3.917 1.00 92.25 258 HIS A C 1
ATOM 1872 O O . HIS A 1 258 ? 14.312 -0.925 4.067 1.00 92.25 258 HIS A O 1
ATOM 1878 N N . ASP A 1 259 ? 13.129 0.973 3.872 1.00 92.62 259 ASP A N 1
ATOM 1879 C CA . ASP A 1 259 ? 11.816 0.317 3.908 1.00 92.62 259 ASP A CA 1
ATOM 1880 C C . ASP A 1 259 ? 11.622 -0.546 2.663 1.00 92.62 259 ASP A C 1
ATOM 1882 O O . ASP A 1 259 ? 12.002 -0.156 1.552 1.00 92.62 259 ASP A O 1
ATOM 1886 N N . ALA A 1 260 ? 10.999 -1.713 2.817 1.00 93.69 260 ALA A N 1
ATOM 1887 C CA . ALA A 1 260 ? 10.728 -2.560 1.660 1.00 93.69 260 ALA A CA 1
ATOM 1888 C C . ALA A 1 260 ? 9.665 -1.912 0.765 1.00 93.69 260 ALA A C 1
ATOM 1890 O O . ALA A 1 260 ? 9.854 -1.805 -0.446 1.00 93.69 260 ALA A O 1
ATOM 1891 N N . PHE A 1 261 ? 8.582 -1.426 1.370 1.00 95.31 261 PHE A N 1
ATOM 1892 C CA . PHE A 1 261 ? 7.502 -0.738 0.679 1.00 95.31 261 PHE A CA 1
ATOM 1893 C C . PHE A 1 261 ? 7.218 0.603 1.351 1.00 95.31 261 PHE A C 1
ATOM 1895 O O . PHE A 1 261 ? 6.734 0.641 2.480 1.00 95.31 261 PHE A O 1
ATOM 1902 N N . TRP A 1 262 ? 7.492 1.701 0.652 1.00 95.50 262 TRP A N 1
ATOM 1903 C CA . TRP A 1 262 ? 7.190 3.053 1.111 1.00 95.50 262 TRP A CA 1
ATOM 1904 C C . TRP A 1 262 ? 6.095 3.675 0.267 1.00 95.50 262 TRP A C 1
ATOM 1906 O O . TRP A 1 262 ? 6.202 3.743 -0.961 1.00 95.50 262 TRP A O 1
ATOM 1916 N N . PHE A 1 263 ? 5.083 4.197 0.942 1.00 93.62 263 PHE A N 1
ATOM 1917 C CA . PHE A 1 263 ? 3.963 4.868 0.322 1.00 93.62 263 PHE A CA 1
ATOM 1918 C C . PHE A 1 263 ? 3.657 6.174 1.040 1.00 93.62 263 PHE A C 1
ATOM 1920 O O . PHE A 1 263 ? 3.273 6.180 2.207 1.00 93.62 263 PHE A O 1
ATOM 1927 N N . LYS A 1 264 ? 3.780 7.285 0.319 1.00 91.31 264 LYS A N 1
ATOM 1928 C CA . LYS A 1 264 ? 3.477 8.620 0.829 1.00 91.31 264 LYS A CA 1
ATOM 1929 C C . LYS A 1 264 ? 2.739 9.428 -0.227 1.00 91.31 264 LYS A C 1
ATOM 1931 O O . LYS A 1 264 ? 3.324 9.828 -1.229 1.00 91.31 264 LYS A O 1
ATOM 1936 N N . MET A 1 265 ? 1.447 9.663 -0.011 1.00 84.88 265 MET A N 1
ATOM 1937 C CA . MET A 1 265 ? 0.571 10.344 -0.972 1.00 84.88 265 MET A CA 1
ATOM 1938 C C . MET A 1 265 ? -0.433 11.263 -0.266 1.00 84.88 265 MET A C 1
ATOM 1940 O O . MET A 1 265 ? -0.776 11.059 0.897 1.00 84.88 265 MET A O 1
ATOM 1944 N N . ILE A 1 266 ? -0.940 12.262 -0.996 1.00 80.75 266 ILE A N 1
ATOM 1945 C CA . ILE A 1 266 ? -1.900 13.256 -0.486 1.00 80.75 266 ILE A CA 1
ATOM 1946 C C . ILE A 1 266 ? -3.319 12.678 -0.397 1.00 80.75 266 ILE A C 1
ATOM 1948 O O . ILE A 1 266 ? -4.029 12.933 0.572 1.00 80.75 266 ILE A O 1
ATOM 1952 N N . SER A 1 267 ? -3.747 11.914 -1.405 1.00 77.06 267 SER A N 1
ATOM 1953 C CA . SER A 1 267 ? -5.104 11.358 -1.475 1.00 77.06 267 SER A CA 1
ATOM 1954 C C . SER A 1 267 ? -5.147 10.113 -2.371 1.00 77.06 267 SER A C 1
ATOM 1956 O O . SER A 1 267 ? -5.577 10.205 -3.523 1.00 77.06 267 SER A O 1
ATOM 1958 N N . PRO A 1 268 ? -4.686 8.941 -1.899 1.00 72.44 268 PRO A N 1
ATOM 1959 C CA . PRO A 1 268 ? -4.948 7.697 -2.609 1.00 72.44 268 PRO A CA 1
ATOM 1960 C C . PRO A 1 268 ? -6.456 7.420 -2.659 1.00 72.44 268 PRO A C 1
ATOM 1962 O O . PRO A 1 268 ? -7.158 7.590 -1.665 1.00 72.44 268 PRO A O 1
ATOM 1965 N N . GLY A 1 269 ? -6.947 6.998 -3.820 1.00 78.88 269 GLY A N 1
ATOM 1966 C CA . GLY A 1 269 ? -8.313 6.541 -4.044 1.00 78.88 269 GLY A CA 1
ATOM 1967 C C . GLY A 1 269 ? -8.311 5.075 -4.466 1.00 78.88 269 GLY A C 1
ATOM 1968 O O . GLY A 1 269 ? -8.393 4.777 -5.650 1.00 78.88 269 GLY A O 1
ATOM 1969 N N . GLY A 1 270 ? -8.196 4.145 -3.517 1.00 85.56 270 GLY A N 1
ATOM 1970 C CA . GLY A 1 270 ? -8.226 2.711 -3.836 1.00 85.56 270 GLY A CA 1
ATOM 1971 C C . GLY A 1 270 ? -6.870 2.153 -4.269 1.00 85.56 270 GLY A C 1
ATOM 1972 O O . GLY A 1 270 ? -6.727 1.646 -5.378 1.00 85.56 270 GLY A O 1
ATOM 1973 N N . VAL A 1 271 ? -5.867 2.247 -3.395 1.00 92.50 271 VAL A N 1
ATOM 1974 C CA . VAL A 1 271 ? -4.591 1.545 -3.588 1.00 92.50 271 VAL A CA 1
ATOM 1975 C C . VAL A 1 271 ? -4.675 0.183 -2.908 1.00 92.50 271 VAL A C 1
ATOM 1977 O O . VAL A 1 271 ? -5.044 0.089 -1.737 1.00 92.50 271 VAL A O 1
ATOM 1980 N N . SER A 1 272 ? -4.337 -0.878 -3.635 1.00 94.50 272 SER A N 1
ATOM 1981 C CA . SER A 1 272 ? -4.338 -2.243 -3.116 1.00 94.50 272 SER A CA 1
ATOM 1982 C C . SER A 1 272 ? -2.960 -2.869 -3.233 1.00 94.50 272 SER A C 1
ATOM 1984 O O . SER A 1 272 ? -2.388 -2.918 -4.317 1.00 94.50 272 SER A O 1
ATOM 1986 N N . VAL A 1 273 ? -2.434 -3.349 -2.111 1.00 95.62 273 VAL A N 1
ATOM 1987 C CA . VAL A 1 273 ? -1.195 -4.118 -2.021 1.00 95.62 273 VAL A CA 1
ATOM 1988 C C . VAL A 1 273 ? -1.562 -5.534 -1.599 1.00 95.62 273 VAL A C 1
ATOM 1990 O O . VAL A 1 273 ? -2.144 -5.735 -0.536 1.00 95.62 273 VAL A O 1
ATOM 1993 N N . ARG A 1 274 ? -1.254 -6.517 -2.442 1.00 95.62 274 ARG A N 1
ATOM 1994 C CA . ARG A 1 274 ? -1.674 -7.911 -2.289 1.00 95.62 274 ARG A CA 1
ATOM 1995 C C . ARG A 1 274 ? -0.483 -8.846 -2.435 1.00 95.62 274 ARG A C 1
ATOM 1997 O O . ARG A 1 274 ? 0.360 -8.634 -3.302 1.00 95.62 274 ARG A O 1
ATOM 2004 N N . ASN A 1 275 ? -0.430 -9.897 -1.621 1.00 94.69 275 ASN A N 1
ATOM 2005 C CA . ASN A 1 275 ? 0.588 -10.949 -1.717 1.00 94.69 275 ASN A CA 1
ATOM 2006 C C . ASN A 1 275 ? 2.018 -10.369 -1.745 1.00 94.69 275 ASN A C 1
ATOM 2008 O O . ASN A 1 275 ? 2.820 -10.692 -2.623 1.00 94.69 275 ASN A O 1
ATOM 2012 N N . LEU A 1 276 ? 2.304 -9.446 -0.823 1.00 94.81 276 LEU A N 1
ATOM 2013 C CA . LEU A 1 276 ? 3.610 -8.807 -0.693 1.00 94.81 276 LEU A CA 1
ATOM 2014 C C . LEU A 1 276 ? 4.498 -9.673 0.198 1.00 94.81 276 LEU A C 1
ATOM 2016 O O . LEU A 1 276 ? 4.213 -9.835 1.382 1.00 94.81 276 LEU A O 1
ATOM 2020 N N . GLN A 1 277 ? 5.588 -10.194 -0.352 1.00 94.38 277 GLN A N 1
ATOM 2021 C CA . GLN A 1 277 ? 6.591 -10.943 0.389 1.00 94.38 277 GLN A CA 1
ATOM 2022 C C . GLN A 1 277 ? 7.846 -10.097 0.613 1.00 94.38 277 GLN A C 1
ATOM 2024 O O . GLN A 1 277 ? 8.428 -9.576 -0.338 1.00 94.38 277 GLN A O 1
ATOM 2029 N N . ILE A 1 278 ? 8.284 -9.985 1.865 1.00 92.06 278 ILE A N 1
ATOM 2030 C CA . ILE A 1 278 ? 9.484 -9.245 2.259 1.00 92.06 278 ILE A CA 1
ATOM 2031 C C . ILE A 1 278 ? 10.479 -10.210 2.909 1.00 92.06 278 ILE A C 1
ATOM 2033 O O . ILE A 1 278 ? 10.151 -10.904 3.873 1.00 92.06 278 ILE A O 1
ATOM 2037 N N . PHE A 1 279 ? 11.702 -10.242 2.390 1.00 90.31 279 PHE A N 1
ATOM 2038 C CA . PHE A 1 279 ? 12.810 -11.036 2.918 1.00 90.31 279 PHE A CA 1
ATOM 2039 C C . PHE A 1 279 ? 13.826 -10.164 3.669 1.00 90.31 279 PH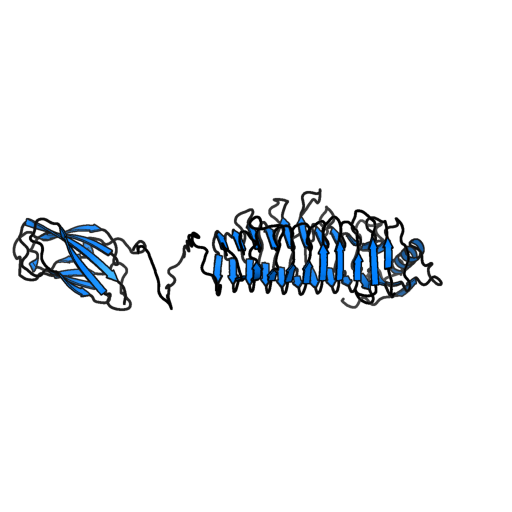E A C 1
ATOM 2041 O O . PHE A 1 279 ? 13.814 -8.938 3.543 1.00 90.31 279 PHE A O 1
ATOM 2048 N N . ASP A 1 280 ? 14.693 -10.820 4.446 1.00 81.19 280 ASP A N 1
ATOM 2049 C CA . ASP A 1 280 ? 15.625 -10.203 5.395 1.00 81.19 280 ASP A CA 1
ATOM 2050 C C . ASP A 1 280 ? 16.444 -9.025 4.830 1.00 81.19 280 ASP A C 1
ATOM 2052 O O . ASP A 1 280 ? 16.843 -8.985 3.661 1.00 81.19 280 ASP A O 1
ATOM 2056 N N . ASN A 1 281 ? 16.730 -8.075 5.726 1.00 71.62 281 ASN A N 1
ATOM 2057 C CA . ASN A 1 281 ? 17.512 -6.867 5.484 1.00 71.62 281 ASN A CA 1
ATOM 2058 C C . ASN A 1 281 ? 18.561 -6.690 6.600 1.00 71.62 281 ASN A C 1
ATOM 2060 O O . ASN A 1 281 ? 18.338 -5.939 7.560 1.00 71.62 281 ASN A O 1
ATOM 2064 N N . PRO A 1 282 ? 19.727 -7.348 6.483 1.00 67.56 282 PRO A N 1
ATOM 2065 C CA . PRO A 1 282 ? 20.721 -7.350 7.553 1.00 67.56 282 PRO A CA 1
ATOM 2066 C C . PRO A 1 282 ? 21.292 -5.956 7.855 1.00 67.56 282 PRO A C 1
ATOM 2068 O O . PRO A 1 282 ? 21.773 -5.720 8.961 1.00 67.56 282 PRO A O 1
ATOM 2071 N N . SER A 1 283 ? 21.220 -5.016 6.908 1.00 67.69 283 SER A N 1
ATOM 2072 C CA . SER A 1 283 ? 21.771 -3.661 7.039 1.00 67.69 283 SER A CA 1
ATOM 2073 C C . SER A 1 283 ? 20.903 -2.669 7.828 1.00 67.69 283 SER A C 1
ATOM 2075 O O . SER A 1 283 ? 21.387 -1.586 8.155 1.00 67.69 283 SER A O 1
ATOM 2077 N N . ALA A 1 284 ? 19.651 -3.008 8.154 1.00 59.84 284 ALA A N 1
ATOM 2078 C CA . ALA A 1 284 ? 18.657 -2.050 8.659 1.00 59.84 284 ALA A CA 1
ATOM 2079 C C . ALA A 1 284 ? 18.048 -2.370 10.030 1.00 59.84 284 ALA A C 1
ATOM 2081 O O . ALA A 1 284 ? 17.035 -1.761 10.389 1.00 59.84 284 ALA A O 1
ATOM 2082 N N . ALA A 1 285 ? 18.631 -3.309 10.781 1.00 68.75 285 ALA A N 1
ATOM 2083 C CA . ALA A 1 285 ? 18.043 -3.823 12.016 1.00 68.75 285 ALA A CA 1
ATOM 2084 C C . ALA A 1 285 ? 17.465 -2.706 12.918 1.00 68.75 285 ALA A C 1
ATOM 2086 O O . ALA A 1 285 ? 18.192 -1.839 13.403 1.00 68.75 285 ALA A O 1
ATOM 2087 N N . ASN A 1 286 ? 16.145 -2.741 13.133 1.00 70.69 286 ASN A N 1
ATOM 2088 C CA . ASN A 1 286 ? 15.347 -1.836 13.972 1.00 70.69 286 ASN A CA 1
ATOM 2089 C C . ASN A 1 286 ? 15.279 -0.358 13.536 1.00 70.69 286 ASN A C 1
ATOM 2091 O O . ASN A 1 286 ? 14.863 0.489 14.332 1.00 70.69 286 ASN A O 1
ATOM 2095 N N . ARG A 1 287 ? 15.662 -0.016 12.299 1.00 83.62 287 ARG A N 1
ATOM 2096 C CA . ARG A 1 287 ? 15.646 1.380 11.820 1.00 83.62 287 ARG A CA 1
ATOM 2097 C C . ARG A 1 287 ? 14.479 1.713 10.896 1.00 83.62 287 ARG A C 1
ATOM 2099 O O . ARG A 1 287 ? 13.965 2.827 10.976 1.00 83.62 287 ARG A O 1
ATOM 2106 N N . TYR A 1 288 ? 14.084 0.765 10.054 1.00 87.88 288 TYR A N 1
ATOM 2107 C CA . TYR A 1 288 ? 13.116 0.968 8.972 1.00 87.88 288 TYR A CA 1
ATOM 2108 C C . TYR A 1 288 ? 11.947 -0.003 9.073 1.00 87.88 288 TYR A C 1
ATOM 2110 O O . TYR A 1 288 ? 12.024 -1.001 9.791 1.00 87.88 288 TYR A O 1
ATOM 2118 N N . ASP A 1 289 ? 10.869 0.291 8.365 1.00 88.25 289 ASP A N 1
ATOM 2119 C CA . ASP A 1 289 ? 9.622 -0.458 8.397 1.00 88.25 289 ASP A CA 1
ATOM 2120 C C . ASP A 1 289 ? 9.564 -1.462 7.234 1.00 88.25 289 ASP A C 1
ATOM 2122 O O . ASP A 1 289 ? 10.164 -1.267 6.175 1.00 88.25 289 ASP A O 1
ATOM 2126 N N . GLY A 1 290 ? 8.835 -2.565 7.410 1.00 89.31 290 GLY A N 1
ATOM 2127 C CA . GLY A 1 290 ? 8.541 -3.465 6.292 1.00 89.31 290 GLY A CA 1
ATOM 2128 C C . GLY A 1 290 ? 7.663 -2.744 5.269 1.00 89.31 290 GLY A C 1
ATOM 2129 O O . GLY A 1 290 ? 8.036 -2.561 4.109 1.00 89.31 290 GLY A O 1
ATOM 2130 N N . VAL A 1 291 ? 6.511 -2.272 5.744 1.00 92.88 291 VAL A N 1
ATOM 2131 C CA . VAL A 1 291 ? 5.584 -1.424 4.998 1.00 92.88 291 VAL A CA 1
ATOM 2132 C C . VAL A 1 291 ? 5.401 -0.107 5.743 1.00 92.88 291 VAL A C 1
ATOM 2134 O O . VAL A 1 291 ? 4.946 -0.102 6.886 1.00 92.88 291 VAL A O 1
ATOM 2137 N N . HIS A 1 292 ? 5.708 1.003 5.081 1.00 94.38 292 HIS A N 1
ATOM 2138 C CA . HIS A 1 292 ? 5.491 2.353 5.583 1.00 94.38 292 HIS A CA 1
ATOM 2139 C C . HIS A 1 292 ? 4.434 3.064 4.740 1.00 94.38 292 HIS A C 1
ATOM 2141 O O . HIS A 1 292 ? 4.590 3.209 3.527 1.00 94.38 292 HIS A O 1
ATOM 2147 N N . VAL A 1 293 ? 3.368 3.524 5.386 1.00 91.81 293 VAL A N 1
ATOM 2148 C CA . VAL A 1 293 ? 2.276 4.277 4.772 1.00 91.81 293 VAL A CA 1
ATOM 2149 C C . VAL A 1 293 ? 2.087 5.573 5.545 1.00 91.81 293 VAL A C 1
ATOM 2151 O O . VAL A 1 293 ? 1.519 5.591 6.641 1.00 91.81 293 VAL A O 1
ATOM 2154 N N . GLU A 1 294 ? 2.549 6.665 4.949 1.00 89.81 294 GLU A N 1
ATOM 2155 C CA . GLU A 1 294 ? 2.429 8.006 5.502 1.00 89.81 294 GLU A CA 1
ATOM 2156 C C . GLU A 1 294 ? 1.337 8.794 4.778 1.00 89.81 294 GLU A C 1
ATOM 2158 O O . GLU A 1 294 ? 1.274 8.869 3.547 1.00 89.81 294 GLU A O 1
ATOM 2163 N N . ASN A 1 295 ? 0.482 9.430 5.570 1.00 78.06 295 ASN A N 1
ATOM 2164 C CA . ASN A 1 295 ? -0.527 10.355 5.092 1.00 78.06 295 ASN A CA 1
ATOM 2165 C C . ASN A 1 295 ? -0.075 11.787 5.354 1.00 78.06 295 ASN A C 1
ATOM 2167 O O . ASN A 1 295 ? 0.039 12.209 6.502 1.00 78.06 295 ASN A O 1
ATOM 2171 N N . VAL A 1 296 ? 0.131 12.544 4.282 1.00 74.81 296 VAL A N 1
ATOM 2172 C CA . VAL A 1 296 ? 0.697 13.895 4.367 1.00 74.81 296 VAL A CA 1
ATOM 2173 C C . VAL A 1 296 ? -0.364 14.953 4.726 1.00 74.81 296 VAL A C 1
ATOM 2175 O O . VAL A 1 296 ? -0.017 16.019 5.220 1.00 74.81 296 VAL A O 1
ATOM 2178 N N . PHE A 1 297 ? -1.665 14.674 4.538 1.00 72.56 297 PHE A N 1
ATOM 2179 C CA . PHE A 1 297 ? -2.734 15.685 4.694 1.00 72.56 297 PHE A CA 1
ATOM 2180 C C . PHE A 1 297 ? -4.031 15.187 5.327 1.00 72.56 297 PHE A C 1
ATOM 2182 O O . PHE A 1 297 ? -5.094 15.783 5.141 1.00 72.56 297 PHE A O 1
ATOM 2189 N N . GLY A 1 298 ? -3.982 14.081 6.057 1.00 64.38 298 GLY A N 1
ATOM 2190 C CA . GLY A 1 298 ? -5.183 13.563 6.692 1.00 64.38 298 GLY A CA 1
ATOM 2191 C C . GLY A 1 298 ? -6.267 13.144 5.687 1.00 64.38 298 GLY A C 1
ATOM 2192 O O . GLY A 1 298 ? -7.456 13.282 5.979 1.00 64.38 298 GLY A O 1
ATOM 2193 N N . LYS A 1 299 ? -5.890 12.608 4.511 1.00 66.38 299 LYS A N 1
ATOM 2194 C CA . LYS A 1 299 ? -6.842 12.127 3.484 1.00 66.38 299 LYS A CA 1
ATOM 2195 C C . LYS A 1 299 ? -6.549 10.741 2.892 1.00 66.38 299 LYS A C 1
ATOM 2197 O O . LYS A 1 299 ? -7.119 10.389 1.864 1.00 66.38 299 LYS A O 1
ATOM 2202 N N . LEU A 1 300 ? -5.727 9.911 3.532 1.00 71.06 300 LEU A N 1
ATOM 2203 C CA . LEU A 1 300 ? -5.504 8.537 3.076 1.00 71.06 300 LEU A CA 1
ATOM 2204 C C . LEU A 1 300 ? -6.771 7.685 3.294 1.00 71.06 300 LEU A C 1
ATOM 2206 O O . LEU A 1 300 ? -7.155 7.421 4.436 1.00 71.06 300 LEU A O 1
ATOM 2210 N N . ARG A 1 301 ? -7.442 7.305 2.194 1.00 73.19 301 ARG A N 1
ATOM 2211 C CA . ARG A 1 301 ? -8.671 6.491 2.166 1.00 73.19 301 ARG A CA 1
ATOM 2212 C C . ARG A 1 301 ? -8.515 5.321 1.195 1.00 73.19 301 ARG A C 1
ATOM 2214 O O . ARG A 1 301 ? -7.911 5.464 0.138 1.00 73.19 301 ARG A O 1
ATOM 2221 N N . GLY A 1 302 ? -9.091 4.166 1.525 1.00 77.56 302 GLY A N 1
ATOM 2222 C CA . GLY A 1 302 ? -9.132 3.025 0.607 1.00 77.56 302 GLY A CA 1
ATOM 2223 C C . GLY A 1 302 ? -7.762 2.408 0.316 1.00 77.56 302 GLY A C 1
ATOM 2224 O O . GLY A 1 302 ? -7.579 1.826 -0.750 1.00 77.56 302 GLY A O 1
ATOM 2225 N N . PHE A 1 303 ? -6.795 2.548 1.228 1.00 86.25 303 PHE A N 1
ATOM 2226 C CA . PHE A 1 303 ? -5.571 1.755 1.176 1.00 86.25 303 PHE A CA 1
ATOM 2227 C C . PHE A 1 303 ? -5.862 0.367 1.755 1.00 86.25 303 PHE A C 1
ATOM 2229 O O . PHE A 1 303 ? -6.360 0.247 2.878 1.00 86.25 303 PHE A O 1
ATOM 2236 N N . SER A 1 304 ? -5.566 -0.681 0.992 1.00 88.94 304 SER A N 1
ATOM 2237 C CA . SER A 1 304 ? -5.693 -2.070 1.437 1.00 88.94 304 SER A CA 1
ATOM 2238 C C . SER A 1 304 ? -4.354 -2.785 1.334 1.00 88.94 304 SER A C 1
ATOM 2240 O O . SER A 1 304 ? -3.680 -2.700 0.311 1.00 88.94 304 SER A O 1
ATOM 2242 N N . LEU A 1 305 ? -3.983 -3.492 2.395 1.00 89.06 305 LEU A N 1
ATOM 2243 C CA . LEU A 1 305 ? -2.834 -4.382 2.452 1.00 89.06 305 LEU A CA 1
ATOM 2244 C C . LEU A 1 305 ? -3.334 -5.781 2.801 1.00 89.06 305 LEU A C 1
ATOM 2246 O O . LEU A 1 305 ? -3.837 -5.987 3.902 1.00 89.06 305 LEU A O 1
ATOM 2250 N N . THR A 1 306 ? -3.194 -6.731 1.881 1.00 88.31 306 THR A N 1
ATOM 2251 C CA . THR A 1 306 ? -3.664 -8.109 2.056 1.00 88.31 306 THR A CA 1
ATOM 2252 C C . THR A 1 306 ? -2.548 -9.108 1.773 1.00 88.31 306 THR A C 1
ATOM 2254 O O . THR A 1 306 ? -1.935 -9.067 0.711 1.00 88.31 306 THR A O 1
ATOM 2257 N N . GLY A 1 307 ? -2.296 -10.045 2.687 1.00 83.62 307 GLY A N 1
ATOM 2258 C CA . GLY A 1 307 ? -1.286 -11.088 2.465 1.00 83.62 307 GLY A CA 1
ATOM 2259 C C . GLY A 1 307 ? 0.136 -10.527 2.457 1.00 83.62 307 GLY A C 1
ATOM 2260 O O . GLY A 1 307 ? 0.873 -10.695 1.487 1.00 83.62 307 GLY A O 1
ATOM 2261 N N . LEU A 1 308 ? 0.501 -9.819 3.526 1.00 86.00 308 LEU A N 1
ATOM 2262 C CA . LEU A 1 308 ? 1.893 -9.466 3.794 1.00 86.00 308 LEU A CA 1
ATOM 2263 C C . LEU A 1 308 ? 2.585 -10.692 4.398 1.00 86.00 308 LEU A C 1
ATOM 2265 O O . LEU A 1 308 ? 2.149 -11.159 5.442 1.00 86.00 308 LEU A O 1
ATOM 2269 N N . PHE A 1 309 ? 3.657 -11.185 3.789 1.00 86.44 309 PHE A N 1
ATOM 2270 C CA . PHE A 1 309 ? 4.437 -12.307 4.305 1.00 86.44 309 PHE A CA 1
ATOM 2271 C C . PHE A 1 309 ? 5.888 -11.889 4.491 1.00 86.44 309 PHE A C 1
ATOM 2273 O O . PHE A 1 309 ? 6.494 -11.320 3.589 1.00 86.44 309 PHE A O 1
ATOM 2280 N N . GLY A 1 310 ? 6.490 -12.205 5.630 1.00 78.56 310 GLY A N 1
ATOM 2281 C CA . GLY A 1 310 ? 7.917 -11.971 5.795 1.00 78.56 310 GLY A CA 1
ATOM 2282 C C . GLY A 1 310 ? 8.540 -12.796 6.899 1.00 78.56 310 GLY A C 1
ATOM 2283 O O . GLY A 1 310 ? 7.872 -13.204 7.849 1.00 78.56 310 GLY A O 1
ATOM 2284 N N . ASN A 1 311 ? 9.833 -13.046 6.747 1.00 71.62 311 ASN A N 1
ATOM 2285 C CA . ASN A 1 311 ? 10.704 -13.533 7.803 1.00 71.62 311 ASN A CA 1
ATOM 2286 C C . ASN A 1 311 ? 11.637 -12.364 8.079 1.00 71.62 311 ASN A C 1
ATOM 2288 O O . ASN A 1 311 ? 12.537 -12.113 7.290 1.00 71.62 311 ASN A O 1
ATOM 2292 N N . GLY A 1 312 ? 11.295 -11.540 9.060 1.00 57.00 312 GLY A N 1
ATOM 2293 C CA . GLY A 1 312 ? 11.999 -10.292 9.290 1.00 57.00 312 GLY A CA 1
ATOM 2294 C C . GLY A 1 312 ? 12.175 -10.135 10.775 1.00 57.00 312 GLY A C 1
ATOM 2295 O O . GLY A 1 312 ? 11.248 -9.736 11.459 1.00 57.00 312 GLY A O 1
ATOM 2296 N N . THR A 1 313 ? 13.360 -10.417 11.285 1.00 62.34 313 THR A N 1
ATOM 2297 C CA . THR A 1 313 ? 13.711 -10.084 12.678 1.00 62.34 313 THR A CA 1
ATOM 2298 C C . THR A 1 313 ? 14.234 -8.647 12.806 1.00 62.34 313 THR A C 1
ATOM 2300 O O . THR A 1 313 ? 14.683 -8.238 13.872 1.00 62.34 313 THR A O 1
ATOM 2303 N N . GLN A 1 314 ? 14.218 -7.879 11.707 1.00 71.75 314 GLN A N 1
ATOM 2304 C CA . GLN A 1 314 ? 15.080 -6.706 11.524 1.00 71.75 314 GLN A CA 1
ATOM 2305 C C . GLN A 1 314 ? 14.345 -5.407 11.157 1.00 71.75 314 GLN A C 1
ATOM 2307 O O . GLN A 1 314 ? 14.987 -4.363 11.091 1.00 71.75 314 GLN A O 1
ATOM 2312 N N . PHE A 1 315 ? 13.025 -5.419 10.956 1.00 77.06 315 PHE A N 1
ATOM 2313 C CA . PHE A 1 315 ? 12.273 -4.159 10.798 1.00 77.06 315 PHE A CA 1
ATOM 2314 C C . PHE A 1 315 ? 11.876 -3.580 12.162 1.00 77.06 315 PHE A C 1
ATOM 2316 O O . PHE A 1 315 ? 11.771 -4.304 13.144 1.00 77.06 315 PHE A O 1
ATOM 2323 N N . LYS A 1 316 ? 11.673 -2.262 12.225 1.00 80.19 316 LYS A N 1
ATOM 2324 C CA . LYS A 1 316 ? 11.134 -1.570 13.399 1.00 80.19 316 LYS A CA 1
ATOM 2325 C C . LYS A 1 316 ? 9.654 -1.898 13.586 1.00 80.19 316 LYS A C 1
ATOM 2327 O O . LYS A 1 316 ? 9.244 -2.266 14.683 1.00 80.19 316 LYS A O 1
ATOM 2332 N N . TYR A 1 317 ? 8.878 -1.766 12.511 1.00 80.44 317 TYR A N 1
ATOM 2333 C CA . TYR A 1 317 ? 7.489 -2.201 12.431 1.00 80.44 317 TYR A CA 1
ATOM 2334 C C . TYR A 1 317 ? 7.286 -3.062 11.195 1.00 80.44 317 TYR A C 1
ATOM 2336 O O . TYR A 1 317 ? 7.873 -2.803 10.141 1.00 80.44 317 TYR A O 1
ATOM 2344 N N . ALA A 1 318 ? 6.407 -4.059 11.293 1.00 80.38 318 ALA A N 1
ATOM 2345 C CA . ALA A 1 318 ? 6.009 -4.784 10.098 1.00 80.38 318 ALA A CA 1
ATOM 2346 C C . ALA A 1 318 ? 5.156 -3.905 9.177 1.00 80.38 318 ALA A C 1
ATOM 2348 O O . ALA A 1 318 ? 5.388 -3.851 7.969 1.00 80.38 318 ALA A O 1
ATOM 2349 N N . VAL A 1 319 ? 4.217 -3.176 9.783 1.00 86.12 319 VAL A N 1
ATOM 2350 C CA . VAL A 1 319 ? 3.419 -2.139 9.131 1.00 86.12 319 VAL A CA 1
ATOM 2351 C C . VAL A 1 319 ? 3.390 -0.900 10.020 1.00 86.12 319 VAL A C 1
ATOM 2353 O O . VAL A 1 319 ? 2.955 -0.963 11.171 1.00 86.12 319 VAL A O 1
ATOM 2356 N N . ASN A 1 320 ? 3.819 0.226 9.464 1.00 90.12 320 ASN A N 1
ATOM 2357 C CA . ASN A 1 320 ? 3.631 1.559 10.012 1.00 90.12 320 ASN A CA 1
ATOM 2358 C C . ASN A 1 320 ? 2.643 2.298 9.109 1.00 90.12 320 ASN A C 1
ATOM 2360 O O . ASN A 1 320 ? 2.965 2.595 7.962 1.00 90.12 320 ASN A O 1
ATOM 2364 N N . MET A 1 321 ? 1.424 2.523 9.588 1.00 86.50 321 MET A N 1
ATOM 2365 C CA . MET A 1 321 ? 0.347 3.100 8.791 1.00 86.50 321 MET A CA 1
ATOM 2366 C C . MET A 1 321 ? -0.350 4.211 9.561 1.00 86.50 321 MET A C 1
ATOM 2368 O O . MET A 1 321 ? -0.917 3.985 10.629 1.00 86.50 321 MET A O 1
ATOM 2372 N N . ASN A 1 322 ? -0.360 5.404 8.977 1.00 86.56 322 ASN A N 1
ATOM 2373 C CA . ASN A 1 322 ? -1.154 6.527 9.454 1.00 86.56 322 ASN A CA 1
ATOM 2374 C C . ASN A 1 322 ? -2.251 6.835 8.430 1.00 86.56 322 ASN A C 1
ATOM 2376 O O . ASN A 1 322 ? -1.958 7.316 7.336 1.00 86.56 322 ASN A O 1
ATOM 2380 N N . CYS A 1 323 ? -3.510 6.553 8.764 1.00 79.69 323 CYS A N 1
ATOM 2381 C CA . CYS A 1 323 ? -4.653 6.843 7.907 1.00 79.69 323 CYS A CA 1
ATOM 2382 C C . CYS A 1 323 ? -5.669 7.771 8.581 1.00 79.69 323 CYS A C 1
ATOM 2384 O O . CYS A 1 323 ? -5.630 8.040 9.772 1.00 79.69 323 CYS A O 1
ATOM 2386 N N . THR A 1 324 ? -6.603 8.295 7.798 1.00 76.75 324 THR A N 1
ATOM 2387 C CA . THR A 1 324 ? -7.682 9.195 8.267 1.00 76.75 324 THR A CA 1
ATOM 2388 C C . THR A 1 324 ? -9.022 8.809 7.647 1.00 76.75 324 THR A C 1
ATOM 2390 O O . THR A 1 324 ? -9.906 9.633 7.418 1.00 76.75 324 THR A O 1
ATOM 2393 N N . GLY A 1 325 ? -9.137 7.540 7.287 1.00 77.50 325 GLY A N 1
ATOM 2394 C CA . GLY A 1 325 ? -10.326 6.907 6.755 1.00 77.50 325 GLY A CA 1
ATOM 2395 C C . GLY A 1 325 ? -10.062 5.419 6.596 1.00 77.50 325 GLY A C 1
ATOM 2396 O O . GLY A 1 325 ? -8.985 4.943 6.949 1.00 77.50 325 GLY A O 1
ATOM 2397 N N . GLN A 1 326 ? -11.040 4.703 6.047 1.00 81.62 326 GLN A N 1
ATOM 2398 C CA . GLN A 1 326 ? -11.043 3.242 6.006 1.00 81.62 326 GLN A CA 1
ATOM 2399 C C . GLN A 1 326 ? -9.807 2.690 5.291 1.00 81.62 326 GLN A C 1
ATOM 2401 O O . GLN A 1 326 ? -9.735 2.678 4.058 1.00 81.62 326 GLN A O 1
ATOM 2406 N N . CYS A 1 327 ? -8.843 2.238 6.084 1.00 83.75 327 CYS A N 1
ATOM 2407 C CA . CYS A 1 327 ? -7.713 1.453 5.621 1.00 83.75 327 CYS A CA 1
ATOM 2408 C C . CYS A 1 327 ? -7.832 0.050 6.180 1.00 83.75 327 CYS A C 1
ATOM 2410 O O . CYS A 1 327 ? -8.329 -0.155 7.288 1.00 83.75 327 CYS A O 1
ATOM 2412 N N . VAL A 1 328 ? -7.416 -0.924 5.385 1.00 85.62 328 VAL A N 1
ATOM 2413 C CA . VAL A 1 328 ? -7.563 -2.334 5.728 1.00 85.62 328 VAL A CA 1
ATOM 2414 C C . VAL A 1 328 ? -6.193 -2.979 5.715 1.00 85.62 328 VAL A C 1
ATOM 2416 O O . VAL A 1 328 ? -5.472 -2.890 4.724 1.00 85.62 328 VAL A O 1
ATOM 2419 N N . VAL A 1 329 ? -5.855 -3.649 6.809 1.00 85.19 329 VAL A N 1
ATOM 2420 C CA . VAL A 1 329 ? -4.720 -4.566 6.884 1.00 85.19 329 VAL A CA 1
ATOM 2421 C C . VAL A 1 329 ? -5.295 -5.949 7.173 1.00 85.19 329 VAL A C 1
ATOM 2423 O O . VAL A 1 329 ? -5.822 -6.196 8.258 1.00 85.19 329 VAL A O 1
ATOM 2426 N N . ASP A 1 330 ? -5.228 -6.837 6.186 1.00 84.19 330 ASP A N 1
ATOM 2427 C CA . ASP A 1 330 ? -5.792 -8.184 6.240 1.00 84.19 330 ASP A CA 1
ATOM 2428 C C . ASP A 1 330 ? -4.712 -9.248 6.030 1.00 84.19 330 ASP A C 1
ATOM 2430 O O . ASP A 1 330 ? -3.870 -9.137 5.138 1.00 84.19 330 ASP A O 1
ATOM 2434 N N . ASN A 1 331 ? -4.735 -10.304 6.843 1.00 82.19 331 ASN A N 1
ATOM 2435 C CA . ASN A 1 331 ? -3.800 -11.430 6.741 1.00 82.19 331 ASN A CA 1
ATOM 2436 C C . ASN A 1 331 ? -2.319 -10.995 6.640 1.00 82.19 331 ASN A C 1
ATOM 2438 O O . ASN A 1 331 ? -1.561 -11.481 5.798 1.00 82.19 331 ASN A O 1
ATOM 2442 N N . ALA A 1 332 ? -1.907 -10.032 7.466 1.00 79.88 332 ALA A N 1
ATOM 2443 C CA . ALA A 1 332 ? -0.509 -9.641 7.568 1.00 79.88 332 ALA A CA 1
ATOM 2444 C C . ALA A 1 332 ? 0.231 -10.589 8.528 1.00 79.88 332 ALA A C 1
ATOM 2446 O O . ALA A 1 332 ? -0.120 -10.731 9.701 1.00 79.88 332 ALA A O 1
ATOM 2447 N N . GLN A 1 333 ? 1.238 -11.281 7.996 1.00 80.62 333 GLN A N 1
ATOM 2448 C CA . GLN A 1 333 ? 2.019 -12.309 8.666 1.00 80.62 333 GLN A CA 1
ATOM 2449 C C . GLN A 1 333 ? 3.524 -12.019 8.569 1.00 80.62 333 GLN A C 1
ATOM 2451 O O . GLN A 1 333 ? 4.183 -12.371 7.593 1.00 80.62 333 GLN A O 1
ATOM 2456 N N . MET A 1 334 ? 4.098 -11.400 9.599 1.00 70.44 334 MET A N 1
ATOM 2457 C CA . MET A 1 334 ? 5.540 -11.145 9.665 1.00 70.44 334 MET A CA 1
ATOM 2458 C C . MET A 1 334 ? 6.154 -11.935 10.819 1.00 70.44 334 MET A C 1
ATOM 2460 O O . MET A 1 334 ? 6.054 -11.557 11.985 1.00 70.44 334 MET A O 1
ATOM 2464 N N . ASN A 1 335 ? 6.771 -13.065 10.474 1.00 69.94 335 ASN A N 1
ATOM 2465 C CA . ASN A 1 335 ? 7.457 -13.939 11.417 1.00 69.94 335 ASN A CA 1
ATOM 2466 C C . ASN A 1 335 ? 8.700 -13.238 11.989 1.00 69.94 335 ASN A C 1
ATOM 2468 O O . ASN A 1 335 ? 9.496 -12.670 11.240 1.00 69.94 335 ASN A O 1
ATOM 2472 N N . GLY A 1 336 ? 8.877 -13.322 13.314 1.00 58.84 336 GLY A N 1
ATOM 2473 C CA . GLY A 1 336 ? 10.117 -12.934 14.002 1.00 58.84 336 GLY A CA 1
ATOM 2474 C C . GLY A 1 336 ? 10.218 -11.487 14.511 1.00 58.84 336 GLY A C 1
ATOM 2475 O O . GLY A 1 336 ? 11.290 -11.099 14.961 1.00 58.84 336 GLY A O 1
ATOM 2476 N N . GLN A 1 337 ? 9.147 -10.689 14.472 1.00 54.25 337 GLN A N 1
ATOM 2477 C CA . GLN A 1 337 ? 9.169 -9.266 14.857 1.00 54.25 337 GLN A CA 1
ATOM 2478 C C . GLN A 1 337 ? 8.876 -9.008 16.349 1.00 54.25 337 GLN A C 1
ATOM 2480 O O . GLN A 1 337 ? 7.999 -9.642 16.935 1.00 54.25 337 GLN A O 1
ATOM 2485 N N . THR A 1 338 ? 9.538 -7.997 16.932 1.00 51.53 338 THR A N 1
ATOM 2486 C CA . THR A 1 338 ? 9.299 -7.508 18.311 1.00 51.53 338 THR A CA 1
ATOM 2487 C C . THR A 1 338 ? 8.108 -6.534 18.393 1.00 51.53 338 THR A C 1
ATOM 2489 O O . THR A 1 338 ? 7.441 -6.470 19.425 1.00 51.53 338 THR A O 1
ATOM 2492 N N . ALA A 1 339 ? 7.791 -5.806 17.308 1.00 57.66 339 ALA A N 1
ATOM 2493 C CA . ALA A 1 339 ? 6.621 -4.925 17.205 1.00 57.66 339 ALA A CA 1
ATOM 2494 C C . ALA A 1 339 ? 5.932 -5.057 15.832 1.00 57.66 339 ALA A C 1
ATOM 2496 O O . ALA A 1 339 ? 6.427 -4.580 14.815 1.00 57.66 339 ALA A O 1
ATOM 2497 N N . ALA A 1 340 ? 4.771 -5.717 15.789 1.00 68.31 340 ALA A N 1
ATOM 2498 C CA . ALA A 1 340 ? 4.120 -6.051 14.521 1.00 68.31 340 ALA A CA 1
ATOM 2499 C C . ALA A 1 340 ? 3.466 -4.838 13.823 1.00 68.31 340 ALA A C 1
ATOM 2501 O O . ALA A 1 340 ? 3.557 -4.714 12.607 1.00 68.31 340 ALA A O 1
ATOM 2502 N N . TYR A 1 341 ? 2.848 -3.912 14.561 1.00 78.62 341 TYR A N 1
ATOM 2503 C CA . TYR A 1 341 ? 2.028 -2.855 13.957 1.00 78.62 341 TYR A CA 1
ATOM 2504 C C . TYR A 1 341 ? 2.147 -1.523 14.704 1.00 78.62 341 TYR A C 1
ATOM 2506 O O . TYR A 1 341 ? 1.988 -1.491 15.925 1.00 78.62 341 TYR A O 1
ATOM 2514 N N . LEU A 1 342 ? 2.344 -0.428 13.966 1.00 83.81 342 LEU A N 1
ATOM 2515 C CA . LEU A 1 342 ? 2.076 0.940 14.415 1.00 83.81 342 LEU A CA 1
ATOM 2516 C C . LEU A 1 342 ? 0.977 1.515 13.521 1.00 83.81 342 LEU A C 1
ATOM 2518 O O . LEU A 1 342 ? 1.223 1.840 12.364 1.00 83.81 342 LEU A O 1
ATOM 2522 N N . LEU A 1 343 ? -0.244 1.594 14.048 1.00 83.06 343 LEU A N 1
ATOM 2523 C CA . LEU A 1 343 ? -1.424 2.010 13.293 1.00 83.06 343 LEU A CA 1
ATOM 2524 C C . LEU A 1 343 ? -2.034 3.244 13.948 1.00 83.06 343 LEU A C 1
ATOM 2526 O O . LEU A 1 343 ? -2.291 3.240 15.152 1.00 83.06 343 LEU A O 1
ATOM 2530 N N . ALA A 1 344 ? -2.283 4.277 13.155 1.00 81.06 344 ALA A N 1
ATOM 2531 C CA . ALA A 1 344 ? -3.000 5.474 13.568 1.00 81.06 344 ALA A CA 1
ATOM 2532 C C . ALA A 1 344 ? -4.188 5.721 12.628 1.00 81.06 344 ALA A C 1
ATOM 2534 O O . ALA A 1 344 ? -4.060 5.555 11.415 1.00 81.06 344 ALA A O 1
ATOM 2535 N N . GLY A 1 345 ? -5.326 6.125 13.204 1.00 80.81 345 GLY A N 1
ATOM 2536 C CA . GLY A 1 345 ? -6.574 6.406 12.486 1.00 80.81 345 GLY A CA 1
ATOM 2537 C C . GLY A 1 345 ? -7.521 5.215 12.327 1.00 80.81 345 GLY A C 1
ATOM 2538 O O . GLY A 1 345 ? -7.455 4.246 13.082 1.00 80.81 345 GLY A O 1
ATOM 2539 N N . ASP A 1 346 ? -8.413 5.303 11.336 1.00 76.75 346 ASP A N 1
ATOM 2540 C CA . ASP A 1 346 ? -9.452 4.305 11.035 1.00 76.75 346 ASP A CA 1
ATOM 2541 C C . ASP A 1 346 ? -8.877 3.085 10.288 1.00 76.75 346 ASP A C 1
ATOM 2543 O O . ASP A 1 346 ? -9.144 2.856 9.101 1.00 76.75 346 ASP A O 1
ATOM 2547 N N . VAL A 1 347 ? -8.061 2.288 10.984 1.00 80.44 347 VAL A N 1
ATOM 2548 C CA . VAL A 1 347 ? -7.501 1.040 10.448 1.00 80.44 347 VAL A CA 1
ATOM 2549 C C . VAL A 1 347 ? -8.317 -0.160 10.917 1.00 80.44 347 VAL A C 1
ATOM 2551 O O . VAL A 1 347 ? -8.400 -0.457 12.109 1.00 80.44 347 VAL A O 1
ATOM 2554 N N . ARG A 1 348 ? -8.866 -0.917 9.966 1.00 81.75 348 ARG A N 1
ATOM 2555 C CA . ARG A 1 348 ? -9.442 -2.237 10.221 1.00 81.75 348 ARG A CA 1
ATOM 2556 C C . ARG A 1 348 ? -8.353 -3.297 10.087 1.00 81.75 348 ARG A C 1
ATOM 2558 O O . ARG A 1 348 ? -7.822 -3.507 8.999 1.00 81.75 348 ARG A O 1
ATOM 2565 N N . LEU A 1 349 ? -8.077 -3.998 11.183 1.00 81.38 349 LEU A N 1
ATOM 2566 C CA . LEU A 1 349 ? -7.275 -5.220 11.179 1.00 81.38 349 LEU A CA 1
ATOM 2567 C C . LEU A 1 349 ? -8.195 -6.439 11.057 1.00 81.38 349 LEU A C 1
ATOM 2569 O O . LEU A 1 349 ? -9.132 -6.583 11.844 1.00 81.38 349 LEU A O 1
ATOM 2573 N N . SER A 1 350 ? -7.923 -7.338 10.114 1.00 80.62 350 SER A N 1
ATOM 2574 C CA . SER A 1 350 ? -8.607 -8.634 10.013 1.00 80.62 350 SER A CA 1
ATOM 2575 C C . SER A 1 350 ? -7.613 -9.774 9.796 1.00 80.62 350 SER A C 1
ATOM 2577 O O . SER A 1 350 ? -6.554 -9.590 9.204 1.00 80.62 350 SER A O 1
ATOM 2579 N N . ASN A 1 351 ? -7.925 -10.955 10.343 1.00 72.94 351 ASN A N 1
ATOM 2580 C CA . ASN A 1 351 ? -7.162 -12.197 10.154 1.00 72.94 351 ASN A CA 1
ATOM 2581 C C . ASN A 1 351 ? -5.635 -12.105 10.395 1.00 72.94 351 ASN A C 1
ATOM 2583 O O . ASN A 1 351 ? -4.886 -12.923 9.867 1.00 72.94 351 ASN A O 1
ATOM 2587 N N . SER A 1 352 ? -5.149 -11.144 11.192 1.00 70.19 352 SER A N 1
ATOM 2588 C CA . SER A 1 352 ? -3.738 -11.084 11.598 1.00 70.19 352 SER A CA 1
ATOM 2589 C C . SER A 1 352 ? -3.491 -12.089 12.732 1.00 70.19 352 SER A C 1
ATOM 2591 O O . SER A 1 352 ? -4.073 -11.921 13.807 1.00 70.19 352 SER A O 1
ATOM 2593 N N . PRO A 1 353 ? -2.632 -13.113 12.551 1.00 65.19 353 PRO A N 1
ATOM 2594 C CA . PRO A 1 353 ? -2.326 -14.089 13.599 1.00 65.19 353 PRO A CA 1
ATOM 2595 C C . PRO A 1 353 ? -1.471 -13.506 14.735 1.00 65.19 353 PRO A C 1
ATOM 2597 O O . PRO A 1 353 ? -1.340 -14.141 15.781 1.00 65.19 353 PRO A O 1
ATOM 2600 N N . TYR A 1 354 ? -0.895 -12.312 14.554 1.00 61.34 354 TYR A N 1
ATOM 2601 C CA . TYR A 1 354 ? -0.064 -11.670 15.569 1.00 61.34 354 TYR A CA 1
ATOM 2602 C C . TYR A 1 354 ? -0.900 -10.797 16.510 1.00 61.34 354 TYR A C 1
ATOM 2604 O O . TYR A 1 354 ? -1.622 -9.918 16.023 1.00 61.34 354 TYR A O 1
ATOM 2612 N N . PRO A 1 355 ? -0.784 -10.985 17.840 1.00 55.56 355 PRO A N 1
ATOM 2613 C CA . PRO A 1 355 ? -1.310 -10.023 18.798 1.00 55.56 355 PRO A CA 1
ATOM 2614 C C . PRO A 1 355 ? -0.617 -8.671 18.577 1.00 55.56 355 PRO A C 1
ATOM 2616 O O . PRO A 1 355 ? 0.580 -8.623 18.285 1.00 55.56 355 PRO A O 1
ATOM 2619 N N . ALA A 1 356 ? -1.364 -7.568 18.697 1.00 53.34 356 ALA A N 1
ATOM 2620 C CA . ALA A 1 356 ? -0.769 -6.233 18.709 1.00 53.34 356 ALA A CA 1
ATOM 2621 C C . ALA A 1 356 ? 0.366 -6.198 19.751 1.00 53.34 356 ALA A C 1
ATOM 2623 O O . ALA A 1 356 ? 0.242 -6.805 20.816 1.00 53.34 356 ALA A O 1
ATOM 2624 N N . ALA A 1 357 ? 1.486 -5.549 19.420 1.00 48.19 357 ALA A N 1
ATOM 2625 C CA . ALA A 1 357 ? 2.685 -5.554 20.257 1.00 48.19 357 ALA A CA 1
ATOM 2626 C C . ALA A 1 357 ? 2.356 -5.166 21.710 1.00 48.19 357 ALA A C 1
ATOM 2628 O O . ALA A 1 357 ? 1.529 -4.283 21.944 1.00 48.19 357 ALA A O 1
ATOM 2629 N N . ALA A 1 358 ? 3.000 -5.801 22.693 1.00 38.53 358 ALA A N 1
ATOM 2630 C CA . ALA A 1 358 ? 2.844 -5.430 24.097 1.00 38.53 358 ALA A CA 1
ATOM 2631 C C . ALA A 1 358 ? 3.244 -3.952 24.286 1.00 38.53 358 ALA A C 1
ATOM 2633 O O . ALA A 1 358 ? 4.405 -3.596 24.107 1.00 38.53 358 ALA A O 1
ATOM 2634 N N . GLY A 1 359 ? 2.267 -3.091 24.591 1.00 39.47 359 GLY A N 1
ATOM 2635 C CA . GLY A 1 359 ? 2.436 -1.631 24.658 1.00 39.47 359 GLY A CA 1
ATOM 2636 C C . GLY A 1 359 ? 1.758 -0.848 23.527 1.00 39.47 359 GLY A C 1
ATOM 2637 O O . GLY A 1 359 ? 1.650 0.373 23.621 1.00 39.47 359 GLY A O 1
ATOM 2638 N N . ALA A 1 360 ? 1.234 -1.518 22.498 1.00 39.62 360 ALA A N 1
ATOM 2639 C CA . ALA A 1 360 ? 0.312 -0.902 21.556 1.00 39.62 360 ALA A CA 1
ATOM 2640 C C . ALA A 1 360 ? -1.053 -0.750 22.237 1.00 39.62 360 ALA A C 1
ATOM 2642 O O . ALA A 1 360 ? -1.810 -1.710 22.391 1.00 39.62 360 ALA A O 1
ATOM 2643 N N . THR A 1 361 ? -1.371 0.468 22.665 1.00 40.19 361 THR A N 1
ATOM 2644 C CA . THR A 1 361 ? -2.732 0.834 23.049 1.00 40.19 361 THR A CA 1
ATOM 2645 C C . THR A 1 361 ? -3.600 0.752 21.796 1.00 40.19 361 THR A C 1
ATOM 2647 O O . THR A 1 361 ? -3.677 1.703 21.022 1.00 40.19 361 THR A O 1
ATOM 2650 N N . ALA A 1 362 ? -4.231 -0.396 21.557 1.00 44.09 362 ALA A N 1
ATOM 2651 C CA . ALA A 1 362 ? -5.268 -0.512 20.543 1.00 44.09 362 ALA A CA 1
ATOM 2652 C C . ALA A 1 362 ? -6.496 0.278 21.025 1.00 44.09 362 ALA A C 1
ATOM 2654 O O . ALA A 1 362 ? -7.375 -0.257 21.695 1.00 44.09 362 ALA A O 1
ATOM 2655 N N . SER A 1 363 ? -6.528 1.580 20.739 1.00 45.16 363 SER A N 1
ATOM 2656 C CA . SER A 1 363 ? -7.719 2.405 20.925 1.00 45.16 363 SER A CA 1
ATOM 2657 C C . SER A 1 363 ? -8.587 2.265 19.683 1.00 45.16 363 SER A C 1
ATOM 2659 O O . SER A 1 363 ? -8.466 3.044 18.743 1.00 45.16 363 SER A O 1
ATOM 2661 N N . ALA A 1 364 ? -9.443 1.248 19.656 1.00 48.50 364 ALA A N 1
ATOM 2662 C CA . ALA A 1 364 ? -10.509 1.193 18.669 1.00 48.50 364 ALA A CA 1
ATOM 2663 C C . ALA A 1 364 ? -11.658 2.087 19.156 1.00 48.50 364 ALA A C 1
ATOM 2665 O O . ALA A 1 364 ? -12.394 1.722 20.074 1.00 48.50 364 ALA A O 1
ATOM 2666 N N . THR A 1 365 ? -11.790 3.277 18.573 1.00 41.97 365 THR A N 1
ATOM 2667 C CA . THR A 1 365 ? -12.965 4.129 18.782 1.00 41.97 365 THR A CA 1
ATOM 2668 C C . THR A 1 365 ? -14.009 3.728 17.750 1.00 41.97 365 THR A C 1
ATOM 2670 O O . THR A 1 365 ? -13.934 4.127 16.593 1.00 41.97 365 THR A O 1
ATOM 2673 N N . PHE A 1 366 ? -14.969 2.895 18.143 1.00 49.06 366 PHE A N 1
ATOM 2674 C CA . PHE A 1 366 ? -16.097 2.565 17.276 1.00 49.06 366 PHE A CA 1
ATOM 2675 C C . PHE A 1 366 ? -17.103 3.721 17.332 1.00 49.06 366 PHE A C 1
ATOM 2677 O O . PHE A 1 366 ? -17.637 4.023 18.395 1.00 49.06 366 PHE A O 1
ATOM 2684 N N . ALA A 1 367 ? -17.324 4.398 16.202 1.00 44.94 367 ALA A N 1
ATOM 2685 C CA . ALA A 1 367 ? -18.253 5.529 16.097 1.00 44.94 367 ALA A CA 1
ATOM 2686 C C . ALA A 1 367 ? -19.738 5.111 16.128 1.00 44.94 367 ALA A C 1
ATOM 2688 O O . ALA A 1 367 ? -20.615 5.966 16.185 1.00 44.94 367 ALA A O 1
ATOM 2689 N N . GLU A 1 368 ? -20.019 3.806 16.098 1.00 48.69 368 GLU A N 1
ATOM 2690 C CA . GLU A 1 368 ? -21.367 3.247 16.067 1.00 48.69 368 GLU A CA 1
ATOM 2691 C C . GLU A 1 368 ? -21.415 1.953 16.894 1.00 48.69 368 GLU A C 1
ATOM 2693 O O . GLU A 1 368 ? -20.425 1.219 16.983 1.00 48.69 368 GLU A O 1
ATOM 2698 N N . GLN A 1 369 ? -22.559 1.711 17.538 1.00 48.69 369 GLN A N 1
ATOM 2699 C CA . GLN A 1 369 ? -22.817 0.654 18.516 1.00 48.69 369 GLN A CA 1
ATOM 2700 C C . GLN A 1 369 ? -22.829 -0.733 17.842 1.00 48.69 369 GLN A C 1
ATOM 2702 O O . GLN A 1 369 ? -23.872 -1.351 17.655 1.00 48.69 369 GLN A O 1
ATOM 2707 N N . LEU A 1 370 ? -21.661 -1.228 17.432 1.00 51.03 370 LEU A N 1
ATOM 2708 C CA . LEU A 1 370 ? -21.527 -2.582 16.907 1.00 51.03 370 LEU A CA 1
ATOM 2709 C C . LEU A 1 370 ? -21.434 -3.575 18.075 1.00 51.03 370 LEU A C 1
ATOM 2711 O O . LEU A 1 370 ? -20.594 -3.389 18.961 1.00 51.03 370 LEU A O 1
ATOM 2715 N N . PRO A 1 371 ? -22.251 -4.642 18.097 1.00 58.66 371 PRO A N 1
ATOM 2716 C CA . PRO A 1 371 ? -22.110 -5.692 19.094 1.00 58.66 371 PRO A CA 1
ATOM 2717 C C . PRO A 1 371 ? -20.706 -6.304 19.000 1.00 58.66 371 PRO A C 1
ATOM 2719 O O . PRO A 1 371 ? -20.305 -6.825 17.958 1.00 58.66 371 PRO A O 1
ATOM 2722 N N . ILE A 1 372 ? -19.946 -6.238 20.096 1.00 61.12 372 ILE A N 1
ATOM 2723 C CA . ILE A 1 372 ? -18.633 -6.880 20.188 1.00 61.12 372 ILE A CA 1
ATOM 2724 C C . ILE A 1 372 ? -18.843 -8.301 20.709 1.00 61.12 372 ILE A C 1
ATOM 2726 O O . ILE A 1 372 ? -19.070 -8.515 21.898 1.00 61.12 372 ILE A O 1
ATOM 2730 N N . THR A 1 373 ? -18.765 -9.287 19.817 1.00 65.44 373 THR A N 1
ATOM 2731 C CA . THR A 1 373 ? -18.795 -10.706 20.191 1.00 65.44 373 THR A CA 1
ATOM 2732 C C . THR A 1 373 ? -17.373 -11.227 20.370 1.00 65.44 373 THR A C 1
ATOM 2734 O O . THR A 1 373 ? -16.616 -11.354 19.408 1.00 65.44 373 THR A O 1
ATOM 2737 N N . PHE A 1 374 ? -17.009 -11.579 21.601 1.00 68.94 374 PHE A N 1
ATOM 2738 C CA . PHE A 1 374 ? -15.761 -12.284 21.882 1.00 68.94 374 PHE A CA 1
ATOM 2739 C C . PHE A 1 374 ? -16.000 -13.793 21.764 1.00 68.94 374 PHE A C 1
ATOM 2741 O O . PHE A 1 374 ? -16.726 -14.373 22.562 1.00 68.94 374 PHE A O 1
ATOM 2748 N N . THR A 1 375 ? -15.387 -14.455 20.779 1.00 67.19 375 THR A N 1
ATOM 2749 C CA . THR A 1 375 ? -15.474 -15.925 20.634 1.00 67.19 375 THR A CA 1
ATOM 2750 C C . THR A 1 375 ? -14.446 -16.672 21.495 1.00 67.19 375 THR A C 1
ATOM 2752 O O . THR A 1 375 ? -14.397 -17.901 21.490 1.00 67.19 375 THR A O 1
ATOM 2755 N N . LYS A 1 376 ? -13.597 -15.932 22.220 1.00 71.12 376 LYS A N 1
ATOM 2756 C CA . LYS A 1 376 ? -12.525 -16.433 23.090 1.00 71.12 376 LYS A CA 1
ATOM 2757 C C . LYS A 1 376 ? -12.456 -15.615 24.386 1.00 71.12 376 LYS A C 1
ATOM 2759 O O . LYS A 1 376 ? -13.139 -14.604 24.520 1.00 71.12 376 LYS A O 1
ATOM 2764 N N . LEU A 1 377 ? -11.613 -16.058 25.324 1.00 71.50 377 LEU A N 1
ATOM 2765 C CA . LEU A 1 377 ? -11.343 -15.385 26.600 1.00 71.50 377 LEU A CA 1
ATOM 2766 C C . LEU A 1 377 ? -11.005 -13.900 26.404 1.00 71.50 377 LEU A C 1
ATOM 2768 O O . LEU A 1 377 ? -10.007 -13.563 25.768 1.00 71.50 377 LEU A O 1
ATOM 2772 N N . LEU A 1 378 ? -11.815 -13.032 27.011 1.00 76.12 378 LEU A N 1
ATOM 2773 C CA . LEU A 1 378 ? -11.518 -11.616 27.179 1.00 76.12 378 LEU A CA 1
ATOM 2774 C C . LEU A 1 378 ? -10.812 -11.412 28.525 1.00 76.12 378 LEU A C 1
ATOM 2776 O O . LEU A 1 378 ? -11.370 -11.727 29.575 1.00 76.12 378 LEU A O 1
ATOM 2780 N N . GLN A 1 379 ? -9.600 -10.860 28.500 1.00 77.69 379 GLN A N 1
ATOM 2781 C CA . GLN A 1 379 ? -8.903 -10.391 29.697 1.00 77.69 379 GLN A CA 1
ATOM 2782 C C . GLN A 1 379 ? -8.870 -8.865 29.685 1.00 77.69 379 GLN A C 1
ATOM 2784 O O . GLN A 1 379 ? -8.297 -8.254 28.787 1.00 77.69 379 GLN A O 1
ATOM 2789 N N . VAL A 1 380 ? -9.489 -8.247 30.686 1.00 81.88 380 VAL A N 1
ATOM 2790 C CA . VAL A 1 380 ? -9.532 -6.791 30.865 1.00 81.88 380 VAL A CA 1
ATOM 2791 C C . VAL A 1 380 ? -9.044 -6.444 32.263 1.00 81.88 380 VAL A C 1
ATOM 2793 O O . VAL A 1 380 ? -9.348 -7.150 33.220 1.00 81.88 380 VAL A O 1
ATOM 2796 N N . GLN A 1 381 ? -8.293 -5.348 32.397 1.00 77.50 381 GLN A N 1
ATOM 2797 C CA . GLN A 1 381 ? -7.869 -4.873 33.719 1.00 77.50 381 GLN A CA 1
ATOM 2798 C C . GLN A 1 381 ? -9.036 -4.242 34.485 1.00 77.50 381 GLN A C 1
ATOM 2800 O O . GLN A 1 381 ? -9.218 -4.513 35.669 1.00 77.50 381 GLN A O 1
ATOM 2805 N N . ARG A 1 382 ? -9.815 -3.376 33.820 1.00 77.50 382 ARG A N 1
ATOM 2806 C CA . ARG A 1 382 ? -10.993 -2.703 34.384 1.00 77.50 382 ARG A CA 1
ATOM 2807 C C . ARG A 1 382 ? -12.028 -2.462 33.290 1.00 77.50 382 ARG A C 1
ATOM 2809 O O . ARG A 1 382 ? -11.671 -2.036 32.196 1.00 77.50 382 ARG A O 1
ATOM 2816 N N . LEU A 1 383 ? -13.296 -2.697 33.615 1.00 82.88 383 LEU A N 1
ATOM 2817 C CA . LEU A 1 383 ? -14.442 -2.312 32.791 1.00 82.88 383 LEU A CA 1
ATOM 2818 C C . LEU A 1 383 ? -14.995 -0.975 33.296 1.00 82.88 383 LEU A C 1
ATOM 2820 O O . LEU A 1 383 ? -15.056 -0.748 34.505 1.00 82.88 383 LEU A O 1
ATOM 2824 N N . ARG A 1 384 ? -15.393 -0.090 32.379 1.00 83.19 384 ARG A N 1
ATOM 2825 C CA . ARG A 1 384 ? -16.055 1.181 32.695 1.00 83.19 384 ARG A CA 1
ATOM 2826 C C . ARG A 1 384 ? -17.324 1.306 31.859 1.00 83.19 384 ARG A C 1
ATOM 2828 O O . ARG A 1 384 ? -17.244 1.345 30.638 1.00 83.19 384 ARG A O 1
ATOM 2835 N N . ALA A 1 385 ? -18.467 1.424 32.526 1.00 80.81 385 ALA A N 1
ATOM 2836 C CA . ALA A 1 385 ? -19.732 1.785 31.899 1.00 80.81 385 ALA A CA 1
ATOM 2837 C C . ALA A 1 385 ? -19.755 3.302 31.652 1.00 80.81 385 ALA A C 1
ATOM 2839 O O . ALA A 1 385 ? -19.829 4.077 32.604 1.00 80.81 385 ALA A O 1
ATOM 2840 N N . SER A 1 386 ? -19.606 3.746 30.402 1.00 80.56 386 SER A N 1
ATOM 2841 C CA . SER A 1 386 ? -19.598 5.183 30.062 1.00 80.56 386 SER A CA 1
ATOM 2842 C C . SER A 1 386 ? -20.495 5.569 28.890 1.00 80.56 386 SER A C 1
ATOM 2844 O O . SER A 1 386 ? -20.482 6.729 28.500 1.00 80.56 386 SER A O 1
ATOM 2846 N N . GLN A 1 387 ? -21.201 4.605 28.298 1.00 83.06 387 GLN A N 1
ATOM 2847 C CA . GLN A 1 387 ? -22.047 4.822 27.118 1.00 83.06 387 GLN A CA 1
ATOM 2848 C C . GLN A 1 387 ? -23.543 4.878 27.454 1.00 83.06 387 GLN A C 1
ATOM 2850 O O . GLN A 1 387 ? -24.315 5.317 26.614 1.00 83.06 387 GLN A O 1
ATOM 2855 N N . GLY A 1 388 ? -23.952 4.432 28.648 1.00 88.38 388 GLY A N 1
ATOM 2856 C CA . GLY A 1 388 ? -25.356 4.486 29.061 1.00 88.38 388 GLY A CA 1
ATOM 2857 C C . GLY A 1 388 ? -25.803 5.899 29.436 1.00 88.38 388 GLY A C 1
ATOM 2858 O O . GLY A 1 388 ? -24.976 6.739 29.816 1.00 88.38 388 GLY A O 1
ATOM 2859 N N . THR A 1 389 ? -27.107 6.151 29.360 1.00 95.62 389 THR A N 1
ATOM 2860 C CA . THR A 1 389 ? -27.697 7.418 29.807 1.00 95.62 389 THR A CA 1
ATOM 2861 C C . THR A 1 389 ? -27.646 7.500 31.334 1.00 95.62 389 THR A C 1
ATOM 2863 O O . THR A 1 389 ? -27.731 6.494 32.043 1.00 95.62 389 THR A O 1
ATOM 2866 N N . ALA A 1 390 ? -27.436 8.706 31.867 1.00 97.06 390 ALA A N 1
ATOM 2867 C CA . ALA A 1 390 ? -27.381 8.910 33.309 1.00 97.06 390 ALA A CA 1
ATOM 2868 C C . ALA A 1 390 ? -28.757 8.651 33.940 1.00 97.06 390 ALA A C 1
ATOM 2870 O O . ALA A 1 390 ? -29.743 9.258 33.528 1.00 97.06 390 ALA A O 1
ATOM 2871 N N . LEU A 1 391 ? -28.794 7.803 34.969 1.00 98.00 391 LEU A N 1
ATOM 2872 C CA . LEU A 1 391 ? -30.017 7.518 35.718 1.00 98.00 391 LEU A CA 1
ATOM 2873 C C . LEU A 1 391 ? -30.511 8.750 36.485 1.00 98.00 391 LEU A C 1
ATOM 2875 O O . LEU A 1 391 ? -29.730 9.544 37.019 1.00 98.00 391 LEU A O 1
ATOM 2879 N N . LEU A 1 392 ? -31.828 8.862 36.602 1.00 98.12 392 LEU A N 1
ATOM 2880 C CA . LEU A 1 392 ? -32.558 9.907 37.306 1.00 98.12 392 LEU A CA 1
ATOM 2881 C C . LEU A 1 392 ? -33.299 9.320 38.513 1.00 98.12 392 LEU A C 1
ATOM 2883 O O . LEU A 1 392 ? -33.592 8.132 38.578 1.00 98.12 392 LEU A O 1
ATOM 2887 N N . ALA A 1 393 ? -33.678 10.166 39.476 1.00 98.25 393 ALA A N 1
ATOM 2888 C CA . ALA A 1 393 ? -34.481 9.723 40.624 1.00 98.25 393 ALA A CA 1
ATOM 2889 C C . ALA A 1 393 ? -35.840 9.126 40.214 1.00 98.25 393 ALA A C 1
ATOM 2891 O O . ALA A 1 393 ? -36.354 8.260 40.913 1.00 98.25 393 ALA A O 1
ATOM 2892 N N . ALA A 1 394 ? -36.396 9.566 39.080 1.00 97.94 394 ALA A N 1
ATOM 2893 C CA . ALA A 1 394 ? -37.658 9.068 38.539 1.00 97.94 394 ALA A CA 1
ATOM 2894 C C . ALA A 1 394 ? -37.573 7.625 38.010 1.00 97.94 394 ALA A C 1
ATOM 2896 O O . ALA A 1 394 ? -38.604 6.964 37.921 1.00 97.94 394 ALA A O 1
ATOM 2897 N N . ASP A 1 395 ? -36.369 7.123 37.719 1.00 98.50 395 ASP A N 1
ATOM 2898 C CA . ASP A 1 395 ? -36.171 5.734 37.292 1.00 98.50 395 ASP A CA 1
ATOM 2899 C C . ASP A 1 395 ? -36.331 4.750 38.468 1.00 98.50 395 ASP A C 1
ATOM 2901 O O . ASP A 1 395 ? -36.443 3.542 38.262 1.00 98.50 395 ASP A O 1
ATOM 2905 N N . PHE A 1 396 ? -36.378 5.255 39.711 1.00 98.75 396 PHE A N 1
ATOM 2906 C CA . PHE A 1 396 ? -36.503 4.465 40.934 1.00 98.75 396 PHE A CA 1
ATOM 2907 C C . PHE A 1 396 ? -37.861 4.678 41.606 1.00 98.75 396 PHE A C 1
ATOM 2909 O O . PHE A 1 396 ? -38.179 5.766 42.085 1.00 98.75 396 PHE A O 1
ATOM 2916 N N . THR A 1 397 ? -38.634 3.603 41.742 1.00 98.62 397 THR A N 1
ATOM 2917 C CA . THR A 1 397 ? -39.903 3.605 42.482 1.00 98.62 397 THR A CA 1
ATOM 2918 C C . THR A 1 397 ? -39.740 2.913 43.830 1.00 98.62 397 THR A C 1
ATOM 2920 O O . THR A 1 397 ? -39.313 1.761 43.903 1.00 98.62 397 THR A O 1
ATOM 2923 N N . LEU A 1 398 ? -40.098 3.607 44.912 1.00 98.62 398 LEU A N 1
ATOM 2924 C CA . LEU A 1 398 ? -40.120 3.044 46.261 1.00 98.62 398 LEU A CA 1
ATOM 2925 C C . LEU A 1 398 ? -41.504 2.464 46.560 1.00 98.62 398 LEU A C 1
ATOM 2927 O O . LEU A 1 398 ? -42.521 3.128 46.359 1.00 98.62 398 LEU A O 1
ATOM 2931 N N . SER A 1 399 ? -41.552 1.240 47.083 1.00 98.50 399 SER A N 1
ATOM 2932 C CA . SER A 1 399 ? -42.792 0.696 47.648 1.00 98.50 399 SER A CA 1
ATOM 2933 C C . SER A 1 399 ? -43.228 1.470 48.900 1.00 98.50 399 SER A C 1
ATOM 2935 O O . SER A 1 399 ? -42.417 2.101 49.584 1.00 98.50 399 SER A O 1
ATOM 2937 N N . ALA A 1 400 ? -44.510 1.361 49.263 1.00 97.69 400 ALA A N 1
ATOM 2938 C CA . ALA A 1 400 ? -45.072 2.040 50.435 1.00 97.69 400 ALA A CA 1
ATOM 2939 C C . ALA A 1 400 ? -44.350 1.703 51.758 1.00 97.69 400 ALA A C 1
ATOM 2941 O O . ALA A 1 400 ? -44.362 2.510 52.685 1.00 97.69 400 ALA A O 1
ATOM 2942 N N . GLY A 1 401 ? -43.676 0.548 51.837 1.00 98.25 401 GLY A N 1
ATOM 2943 C CA . GLY A 1 401 ? -42.949 0.107 53.029 1.00 98.25 401 GLY A CA 1
ATOM 2944 C C . GLY A 1 401 ? -41.684 0.912 53.363 1.00 98.25 401 GLY A C 1
ATOM 2945 O O . GLY A 1 401 ? -41.105 0.694 54.425 1.00 98.25 401 GLY A O 1
ATOM 2946 N N . TRP A 1 402 ? -41.254 1.850 52.511 1.00 98.38 402 TRP A N 1
ATOM 2947 C CA . TRP A 1 402 ? -40.204 2.829 52.840 1.00 98.38 402 TRP A CA 1
ATOM 2948 C C . TRP A 1 402 ? -40.723 4.044 53.624 1.00 98.38 402 TRP A C 1
ATOM 2950 O O . TRP A 1 402 ? -39.942 4.792 54.219 1.00 98.38 402 TRP A O 1
ATOM 2960 N N . GLY A 1 403 ? -42.042 4.223 53.662 1.00 98.31 403 GLY A N 1
ATOM 2961 C CA . GLY A 1 403 ? -42.729 5.321 54.324 1.00 98.31 403 GLY A CA 1
ATOM 2962 C C . GLY A 1 403 ? -43.356 6.321 53.354 1.00 98.31 403 GLY A C 1
ATOM 2963 O O . GLY A 1 403 ? -42.902 6.499 52.222 1.00 98.31 403 GLY A O 1
ATOM 2964 N N . THR A 1 404 ? -44.408 6.995 53.820 1.00 97.56 404 THR A N 1
ATOM 2965 C CA . THR A 1 404 ? -45.311 7.837 53.010 1.00 97.56 404 THR A CA 1
ATOM 2966 C C . THR A 1 404 ? -44.652 9.030 52.323 1.00 97.56 404 THR A C 1
ATOM 2968 O O . THR A 1 404 ? -45.212 9.564 51.372 1.00 97.56 404 THR A O 1
ATOM 2971 N N . THR A 1 405 ? -43.500 9.486 52.814 1.00 97.75 405 THR A N 1
ATOM 2972 C CA . THR A 1 405 ? -42.760 10.629 52.247 1.00 97.75 405 THR A CA 1
ATOM 2973 C C . THR A 1 405 ? -41.330 10.253 51.866 1.00 97.75 405 THR A C 1
ATOM 2975 O O . THR A 1 405 ? -40.465 11.121 51.741 1.00 97.75 405 THR A O 1
ATOM 2978 N N . SER A 1 406 ? -41.046 8.956 51.738 1.00 98.38 406 SER A N 1
ATOM 2979 C CA . SER A 1 406 ? -39.722 8.477 51.348 1.00 98.38 406 SER A CA 1
ATOM 2980 C C . SER A 1 406 ? -39.341 8.932 49.936 1.00 98.38 406 SER A C 1
ATOM 2982 O O . SER A 1 406 ? -40.199 9.117 49.075 1.00 98.38 406 SER A O 1
ATOM 2984 N N . THR A 1 407 ? -38.048 9.174 49.706 1.00 98.38 407 THR A N 1
ATOM 2985 C CA . THR A 1 407 ? -37.544 9.723 48.433 1.00 98.38 407 THR A CA 1
ATOM 2986 C C . THR A 1 407 ? -36.180 9.160 48.050 1.00 98.38 407 THR A C 1
ATOM 2988 O O . THR A 1 407 ? -35.410 8.726 48.909 1.00 98.38 407 THR A O 1
ATOM 2991 N N . VAL A 1 408 ? -35.861 9.225 46.755 1.00 98.69 408 VAL A N 1
ATOM 2992 C CA . VAL A 1 408 ? -34.513 9.019 46.205 1.00 98.69 408 VAL A CA 1
ATOM 2993 C C . VAL A 1 408 ? -33.932 10.386 45.836 1.00 98.69 408 VAL A C 1
ATOM 2995 O O . VAL A 1 408 ? -34.567 11.129 45.093 1.00 98.69 408 VAL A O 1
ATOM 2998 N N . THR A 1 409 ? -32.760 10.757 46.366 1.00 95.94 409 THR A N 1
ATOM 2999 C CA . THR A 1 409 ? -32.248 12.146 46.234 1.00 95.94 409 THR A CA 1
ATOM 3000 C C . THR A 1 409 ? -30.859 12.297 45.622 1.00 95.94 409 THR A C 1
ATOM 3002 O O . THR A 1 409 ? -30.514 13.390 45.191 1.00 95.94 409 THR A O 1
ATOM 3005 N N . SER A 1 410 ? -30.045 11.244 45.577 1.00 95.94 410 SER A N 1
ATOM 3006 C CA . SER A 1 410 ? -28.708 11.286 44.970 1.00 95.94 410 SER A CA 1
ATOM 3007 C C . SER A 1 410 ? -28.568 10.089 44.060 1.00 95.94 410 SER A C 1
ATOM 3009 O O . SER A 1 410 ? -28.405 8.998 44.583 1.00 95.94 410 SER A O 1
ATOM 3011 N N . VAL A 1 411 ? -28.648 10.283 42.745 1.00 98.31 411 VAL A N 1
ATOM 3012 C CA . VAL A 1 411 ? -28.487 9.222 41.744 1.00 98.31 411 VAL A CA 1
ATOM 3013 C C . VAL A 1 411 ? -27.218 9.493 40.953 1.00 98.31 411 VAL A C 1
ATOM 3015 O O . VAL A 1 411 ? -26.994 10.606 40.485 1.00 98.31 411 VAL A O 1
ATOM 3018 N N . THR A 1 412 ? -26.364 8.482 40.842 1.00 97.69 412 THR A N 1
ATOM 3019 C CA . THR A 1 412 ? -25.134 8.544 40.047 1.00 97.69 412 THR A CA 1
ATOM 3020 C C . THR A 1 412 ? -24.957 7.242 39.284 1.00 97.69 412 THR A C 1
ATOM 3022 O O . THR A 1 412 ? -25.194 6.173 39.842 1.00 97.69 412 THR A O 1
ATOM 3025 N N . GLY A 1 413 ? -24.511 7.328 38.032 1.00 96.50 413 GLY A N 1
ATOM 3026 C CA . GLY A 1 413 ? -24.263 6.166 37.181 1.00 96.50 413 GLY A CA 1
ATOM 3027 C C . GLY A 1 413 ? -25.285 5.993 36.059 1.00 96.50 413 GLY A C 1
ATOM 3028 O O . GLY A 1 413 ? -25.976 6.937 35.688 1.00 96.50 413 GLY A O 1
ATOM 3029 N N . THR A 1 414 ? -25.318 4.786 35.505 1.00 97.06 414 THR A N 1
ATOM 3030 C CA . THR A 1 414 ? -26.130 4.364 34.345 1.00 97.06 414 THR A CA 1
ATOM 3031 C C . THR A 1 414 ? -26.767 3.008 34.660 1.00 97.06 414 THR A C 1
ATOM 3033 O O . THR A 1 414 ? -26.453 2.432 35.705 1.00 97.06 414 THR A O 1
ATOM 3036 N N . ASP A 1 415 ? -27.568 2.443 33.753 1.00 96.81 415 ASP A N 1
ATOM 3037 C CA . ASP A 1 415 ? -28.181 1.112 33.919 1.00 96.81 415 ASP A CA 1
ATOM 3038 C C . ASP A 1 415 ? -27.181 0.007 34.313 1.00 96.81 415 ASP A C 1
ATOM 3040 O O . ASP A 1 415 ? -27.523 -0.901 35.066 1.00 96.81 415 ASP A O 1
ATOM 3044 N N . GLN A 1 416 ? -25.923 0.093 33.860 1.00 95.88 416 GLN A N 1
ATOM 3045 C CA . GLN A 1 416 ? -24.895 -0.928 34.113 1.00 95.88 416 GLN A CA 1
ATOM 3046 C C . GLN A 1 416 ? -24.234 -0.833 35.493 1.00 95.88 416 GLN A C 1
ATOM 3048 O O . GLN A 1 416 ? -23.763 -1.838 36.023 1.00 95.88 416 GLN A O 1
ATOM 3053 N N . ALA A 1 417 ? -24.122 0.366 36.063 1.00 96.75 417 ALA A N 1
ATOM 3054 C CA . ALA A 1 417 ? -23.467 0.579 37.349 1.00 96.75 417 ALA A CA 1
ATOM 3055 C C . ALA A 1 417 ? -23.922 1.904 37.947 1.00 96.75 417 ALA A C 1
ATOM 3057 O O . ALA A 1 417 ? -23.759 2.955 37.318 1.00 96.75 417 ALA A O 1
ATOM 3058 N N . TRP A 1 418 ? -24.446 1.858 39.170 1.00 97.56 418 TRP A N 1
ATOM 3059 C CA . TRP A 1 418 ? -25.037 3.030 39.801 1.00 97.56 418 TRP A CA 1
ATOM 3060 C C . TRP A 1 418 ? -24.943 3.029 41.327 1.00 97.56 418 TRP A C 1
ATOM 3062 O O . TRP A 1 418 ? -24.609 2.033 41.981 1.00 97.56 418 TRP A O 1
ATOM 3072 N N . GLN A 1 419 ? -25.228 4.196 41.898 1.00 98.50 419 GLN A N 1
ATOM 3073 C CA . GLN A 1 419 ? -25.419 4.410 43.324 1.00 98.50 419 GLN A CA 1
ATOM 3074 C C . GLN A 1 419 ? -26.575 5.383 43.557 1.00 98.50 419 GLN A C 1
ATOM 3076 O O . GLN A 1 419 ? -26.633 6.437 42.918 1.00 98.50 419 GLN A O 1
ATOM 3081 N N . ILE A 1 420 ? -27.455 5.030 44.497 1.00 98.69 420 ILE A N 1
ATOM 3082 C CA . ILE A 1 420 ? -28.550 5.880 44.963 1.00 98.69 420 ILE A CA 1
ATOM 3083 C C . ILE A 1 420 ? -28.508 6.119 46.472 1.00 98.69 420 ILE A C 1
ATOM 3085 O O . ILE A 1 420 ? -28.003 5.285 47.225 1.00 98.69 420 ILE A O 1
ATOM 3089 N N . THR A 1 421 ? -29.135 7.207 46.917 1.00 98.75 421 THR A N 1
ATOM 3090 C CA . THR A 1 421 ? -29.491 7.434 48.326 1.00 98.75 421 THR A CA 1
ATOM 3091 C C . THR A 1 421 ? -31.004 7.428 48.497 1.00 98.75 421 THR A C 1
ATOM 3093 O O . THR A 1 421 ? -31.690 8.264 47.907 1.00 98.75 421 THR A O 1
ATOM 3096 N N . VAL A 1 422 ? -31.501 6.529 49.346 1.00 98.69 422 VAL A N 1
ATOM 3097 C CA . VAL A 1 422 ? -32.903 6.440 49.767 1.00 98.69 422 VAL A CA 1
ATOM 3098 C C . VAL A 1 422 ? -33.068 7.090 51.139 1.00 98.69 422 VAL A C 1
ATOM 3100 O O . VAL A 1 422 ? -32.379 6.722 52.093 1.00 98.69 422 VAL A O 1
ATOM 3103 N N . ASN A 1 423 ? -34.006 8.026 51.258 1.00 98.50 423 ASN A N 1
ATOM 3104 C CA . ASN A 1 423 ? -34.405 8.639 52.521 1.00 98.50 423 ASN A CA 1
ATOM 3105 C C . ASN A 1 423 ? -35.716 8.003 52.991 1.00 98.50 423 ASN A C 1
ATOM 3107 O O . ASN A 1 423 ? -36.776 8.289 52.437 1.00 98.50 423 ASN A O 1
ATOM 3111 N N . SER A 1 424 ? -35.658 7.168 54.028 1.00 98.56 424 SER A N 1
ATOM 3112 C CA . SER A 1 424 ? -36.861 6.655 54.691 1.00 98.56 424 SER A CA 1
ATOM 3113 C C . SER A 1 424 ? -37.453 7.762 55.556 1.00 98.56 424 SER A C 1
ATOM 3115 O O . SER A 1 424 ? -36.783 8.280 56.451 1.00 98.56 424 SER A O 1
ATOM 3117 N N . SER A 1 425 ? -38.693 8.169 55.303 1.00 97.75 425 SER A N 1
ATOM 3118 C CA . SER A 1 425 ? -39.332 9.248 56.061 1.00 97.75 425 SER A CA 1
ATOM 3119 C C . SER A 1 425 ? -40.854 9.102 56.104 1.00 97.75 425 SER A C 1
ATOM 3121 O O . SER A 1 425 ? -41.431 8.262 55.412 1.00 97.75 425 SER A O 1
ATOM 3123 N N . GLY A 1 426 ? -41.504 9.899 56.953 1.00 97.44 426 GLY A N 1
ATOM 3124 C CA . GLY A 1 426 ? -42.941 9.794 57.195 1.00 97.44 426 GLY A CA 1
ATOM 3125 C C . GLY A 1 426 ? -43.282 8.588 58.068 1.00 97.44 426 GLY A C 1
ATOM 3126 O O . GLY A 1 426 ? -42.488 8.186 58.917 1.00 97.44 426 GLY A O 1
ATOM 3127 N N . THR A 1 427 ? -44.466 8.016 57.856 1.00 97.56 427 THR A N 1
ATOM 3128 C CA . THR A 1 427 ? -44.956 6.831 58.585 1.00 97.56 427 THR A CA 1
ATOM 3129 C C . THR A 1 427 ? -45.141 5.653 57.630 1.00 97.56 427 THR A C 1
ATOM 3131 O O . THR A 1 427 ? -45.068 5.838 56.418 1.00 97.56 427 THR A O 1
ATOM 3134 N N . GLY A 1 428 ? -45.395 4.451 58.154 1.00 97.44 428 GLY A N 1
ATOM 3135 C CA . GLY A 1 428 ? -45.737 3.285 57.330 1.00 97.44 428 GLY A CA 1
ATOM 3136 C C . GLY A 1 428 ? -44.550 2.424 56.902 1.00 97.44 428 GLY A C 1
ATOM 3137 O O . GLY A 1 428 ? -44.685 1.638 55.969 1.00 97.44 428 GLY A O 1
ATOM 3138 N N . GLN A 1 429 ? -43.399 2.542 57.572 1.00 98.62 429 GLN A N 1
ATOM 3139 C CA . GLN A 1 429 ? -42.290 1.622 57.338 1.00 98.62 429 GLN A CA 1
ATOM 3140 C C . GLN A 1 429 ? -42.727 0.185 57.643 1.00 98.62 429 GLN A C 1
ATOM 3142 O O . GLN A 1 429 ? -43.233 -0.105 58.729 1.00 98.62 429 GLN A O 1
ATOM 3147 N N . ALA A 1 430 ? -42.530 -0.707 56.677 1.00 98.31 430 ALA A N 1
ATOM 3148 C CA . ALA A 1 430 ? -42.929 -2.106 56.752 1.00 98.31 430 ALA A CA 1
ATOM 3149 C C . ALA A 1 430 ? -41.714 -3.016 56.564 1.00 98.31 430 ALA A C 1
ATOM 3151 O O . ALA A 1 430 ? -40.656 -2.574 56.118 1.00 98.31 430 ALA A O 1
ATOM 3152 N N . ALA A 1 431 ? -41.865 -4.289 56.921 1.00 98.25 431 ALA A N 1
ATOM 3153 C CA . ALA A 1 431 ? -40.830 -5.275 56.663 1.00 98.25 431 ALA A CA 1
ATOM 3154 C C . ALA A 1 431 ? -40.691 -5.527 55.156 1.00 98.25 431 ALA A C 1
ATOM 3156 O O . ALA A 1 431 ? -41.687 -5.629 54.442 1.00 98.25 431 ALA A O 1
ATOM 3157 N N . ASN A 1 432 ? -39.450 -5.690 54.713 1.00 98.25 432 ASN A N 1
ATOM 3158 C CA . ASN A 1 432 ? -39.063 -6.073 53.362 1.00 98.25 432 ASN A CA 1
ATOM 3159 C C . ASN A 1 432 ? -39.557 -5.141 52.247 1.00 98.25 432 ASN A C 1
ATOM 3161 O O . ASN A 1 432 ? -40.133 -5.621 51.269 1.00 98.25 432 ASN A O 1
ATOM 3165 N N . PRO A 1 433 ? -39.363 -3.812 52.353 1.00 98.62 433 PRO A N 1
ATOM 3166 C CA . PRO A 1 433 ? -39.793 -2.916 51.297 1.00 98.62 433 PRO A CA 1
ATOM 3167 C C . PRO A 1 433 ? -38.904 -3.063 50.058 1.00 98.62 433 PRO A C 1
ATOM 3169 O O . PRO A 1 433 ? -37.707 -3.350 50.148 1.00 98.62 433 PRO A O 1
ATOM 3172 N N . THR A 1 434 ? -39.489 -2.818 48.889 1.00 98.75 434 THR A N 1
ATOM 3173 C CA . THR A 1 434 ? -38.807 -2.897 47.594 1.00 98.75 434 THR A CA 1
ATOM 3174 C C . THR A 1 434 ? -38.473 -1.523 47.014 1.00 98.75 434 THR A C 1
ATOM 3176 O O . THR A 1 434 ? -39.126 -0.518 47.327 1.00 98.75 434 THR A O 1
ATOM 3179 N N . ILE A 1 435 ? -37.433 -1.496 46.184 1.00 98.81 435 ILE A N 1
ATOM 3180 C CA . ILE A 1 435 ? -37.021 -0.415 45.287 1.00 98.81 435 ILE A CA 1
ATOM 3181 C C . ILE A 1 435 ? -37.039 -1.011 43.882 1.00 98.81 435 ILE A C 1
ATOM 3183 O O . ILE A 1 435 ? -36.356 -2.000 43.644 1.00 98.81 435 ILE A O 1
ATOM 3187 N N . THR A 1 436 ? -37.788 -0.433 42.952 1.00 98.69 436 THR A N 1
ATOM 3188 C CA . THR A 1 436 ? -37.802 -0.882 41.553 1.00 98.69 436 THR A CA 1
ATOM 3189 C C . THR A 1 436 ? -37.061 0.125 40.691 1.00 98.69 436 THR A C 1
ATOM 3191 O O . THR A 1 436 ? -37.513 1.263 40.579 1.00 98.69 436 THR A O 1
ATOM 3194 N N . LEU A 1 437 ? -35.943 -0.283 40.093 1.00 98.62 437 LEU A N 1
ATOM 3195 C CA . LEU A 1 437 ? -35.305 0.450 38.999 1.00 98.62 437 LEU A CA 1
ATOM 3196 C C . LEU A 1 437 ? -35.981 0.061 37.681 1.00 98.62 437 LEU A C 1
ATOM 3198 O O . LEU A 1 437 ? -36.079 -1.130 37.396 1.00 98.62 437 LEU A O 1
ATOM 3202 N N . SER A 1 438 ? -36.395 1.037 36.877 1.00 98.50 438 SER A N 1
ATOM 3203 C CA . SER A 1 438 ? -36.722 0.844 35.457 1.00 98.50 438 SER A CA 1
ATOM 3204 C C . SER A 1 438 ? -35.506 1.227 34.619 1.00 98.50 438 SER A C 1
ATOM 3206 O O . SER A 1 438 ? -34.983 2.323 34.800 1.00 98.50 438 SER A O 1
ATOM 3208 N N . PHE A 1 439 ? -35.032 0.339 33.741 1.00 98.12 439 PHE A N 1
ATOM 3209 C CA . PHE A 1 439 ? -33.838 0.622 32.937 1.00 98.12 439 PHE A CA 1
ATOM 3210 C C . PHE A 1 439 ? -34.100 1.771 31.957 1.00 98.12 439 PHE A C 1
ATOM 3212 O O . PHE A 1 439 ? -35.053 1.726 31.175 1.00 98.12 439 PHE A O 1
ATOM 3219 N N . HIS A 1 440 ? -33.266 2.806 32.023 1.00 97.56 440 HIS A N 1
ATOM 3220 C CA . HIS A 1 440 ? -33.473 4.062 31.303 1.00 97.56 440 HIS A CA 1
ATOM 3221 C C . HIS A 1 440 ? -33.203 3.922 29.803 1.00 97.56 440 HIS A C 1
ATOM 3223 O O . HIS A 1 440 ? -33.906 4.513 28.984 1.00 97.56 440 HIS A O 1
ATOM 3229 N N . ASP A 1 441 ? -32.225 3.092 29.435 1.00 95.06 441 ASP A N 1
ATOM 3230 C CA . ASP A 1 441 ? -31.849 2.825 28.045 1.00 95.06 441 ASP A CA 1
ATOM 3231 C C . ASP A 1 441 ? -32.722 1.728 27.395 1.00 95.06 441 ASP A C 1
ATOM 3233 O O . ASP A 1 441 ? -32.475 1.304 26.263 1.00 95.06 441 ASP A O 1
ATOM 3237 N N . GLY A 1 442 ? -33.780 1.290 28.087 1.00 93.50 442 GLY A N 1
ATOM 3238 C CA . GLY A 1 442 ? -34.783 0.358 27.584 1.00 93.50 442 GLY A CA 1
ATOM 3239 C C . GLY A 1 442 ? -34.532 -1.109 27.947 1.00 93.50 442 GLY A C 1
ATOM 3240 O O . GLY A 1 442 ? -33.871 -1.445 28.926 1.00 93.50 442 GLY A O 1
ATOM 3241 N N . THR A 1 443 ? -35.146 -2.004 27.172 1.00 95.75 443 THR A N 1
ATOM 3242 C CA . THR A 1 443 ? -35.203 -3.444 27.454 1.00 95.75 443 THR A CA 1
ATOM 3243 C C . THR A 1 443 ? -33.884 -4.152 27.124 1.00 95.75 443 THR A C 1
ATOM 3245 O O . THR A 1 443 ? -33.396 -4.087 25.995 1.00 95.75 443 THR A O 1
ATOM 3248 N N . TRP A 1 444 ? -33.342 -4.911 28.077 1.00 95.38 444 TRP A N 1
ATOM 3249 C CA . TRP A 1 444 ? -32.271 -5.877 27.830 1.00 95.38 444 TRP A CA 1
ATOM 3250 C C . TRP A 1 444 ? -32.797 -7.068 27.024 1.00 95.38 444 TRP A C 1
ATOM 3252 O O . TRP A 1 444 ? -33.923 -7.506 27.216 1.00 95.38 444 TRP A O 1
ATOM 3262 N N . THR A 1 445 ? -31.975 -7.676 26.162 1.00 94.56 445 THR A N 1
ATOM 3263 C CA . THR A 1 445 ? -32.402 -8.872 25.403 1.00 94.56 445 THR A CA 1
ATOM 3264 C C . THR A 1 445 ? -32.785 -10.048 26.311 1.00 94.56 445 THR A C 1
ATOM 3266 O O . THR A 1 445 ? -33.680 -10.818 25.981 1.00 94.56 445 THR A O 1
ATOM 3269 N N . ASN A 1 446 ? -32.110 -10.177 27.454 1.00 95.00 446 ASN A N 1
ATOM 3270 C CA . ASN A 1 446 ? -32.421 -11.115 28.527 1.00 95.00 446 ASN A CA 1
ATOM 3271 C C . ASN A 1 446 ? -32.314 -10.368 29.859 1.00 95.00 446 ASN A C 1
ATOM 3273 O O . ASN A 1 446 ? -31.495 -9.455 29.970 1.00 95.00 446 ASN A O 1
ATOM 3277 N N . ALA A 1 447 ? -33.057 -10.801 30.881 1.00 97.25 447 ALA A N 1
ATOM 3278 C CA . ALA A 1 447 ? -32.911 -10.260 32.232 1.00 97.25 447 ALA A CA 1
ATOM 3279 C C . ALA A 1 447 ? -31.429 -10.287 32.674 1.00 97.25 447 ALA A C 1
ATOM 3281 O O . ALA A 1 447 ? -30.806 -11.361 32.633 1.00 97.25 447 ALA A O 1
ATOM 3282 N N . PRO A 1 448 ? -30.843 -9.138 33.062 1.00 97.31 448 PRO A N 1
ATOM 3283 C CA . PRO A 1 448 ? -29.441 -9.065 33.434 1.00 97.31 448 PRO A CA 1
ATOM 3284 C C . PRO A 1 448 ? -29.196 -9.766 34.774 1.00 97.31 448 PRO A C 1
ATOM 3286 O O . PRO A 1 448 ? -30.106 -10.025 35.560 1.00 97.31 448 PRO A O 1
ATOM 3289 N N . ILE A 1 449 ? -27.933 -10.064 35.060 1.00 97.94 449 ILE A N 1
ATOM 3290 C CA . ILE A 1 449 ? -27.483 -10.425 36.403 1.00 97.94 449 ILE A CA 1
ATOM 3291 C C . ILE A 1 449 ? -27.177 -9.128 37.141 1.00 97.94 449 ILE A C 1
ATOM 3293 O O . ILE A 1 449 ? -26.331 -8.348 36.699 1.00 97.94 449 ILE A O 1
ATOM 3297 N N . THR A 1 450 ? -27.841 -8.912 38.269 1.00 97.94 450 THR A N 1
ATOM 3298 C CA . THR A 1 450 ? -27.626 -7.748 39.129 1.00 97.94 450 THR A CA 1
ATOM 3299 C C . THR A 1 450 ? -26.949 -8.161 40.430 1.00 97.94 450 THR A C 1
ATOM 3301 O O . THR A 1 450 ? -27.092 -9.304 40.872 1.00 97.94 450 THR A O 1
ATOM 3304 N N . VAL A 1 451 ? -26.171 -7.243 41.012 1.00 97.94 451 VAL A N 1
ATOM 3305 C CA . VAL A 1 451 ? -25.644 -7.372 42.376 1.00 97.94 451 VAL A CA 1
ATOM 3306 C C . VAL A 1 451 ? -25.713 -6.018 43.079 1.00 97.94 451 VAL A C 1
ATOM 3308 O O . VAL A 1 451 ? -24.853 -5.158 42.871 1.00 97.94 451 VAL A O 1
ATOM 3311 N N . SER A 1 452 ? -26.700 -5.847 43.956 1.00 98.44 452 SER A N 1
ATOM 3312 C CA . SER A 1 452 ? -26.820 -4.673 44.832 1.00 98.44 452 SER A CA 1
ATOM 3313 C C . SER A 1 452 ? -26.265 -4.907 46.230 1.00 98.44 452 SER A C 1
ATOM 3315 O O . SER A 1 452 ? -26.390 -5.980 46.818 1.00 98.44 452 SER A O 1
ATOM 3317 N N . LYS A 1 453 ? -25.718 -3.845 46.822 1.00 98.31 453 LYS A N 1
ATOM 3318 C CA . LYS A 1 453 ? -25.362 -3.796 48.243 1.00 98.31 453 LYS A CA 1
ATOM 3319 C C . LYS A 1 453 ? -25.599 -2.413 48.833 1.00 98.31 453 LYS A C 1
ATOM 3321 O O . LYS A 1 453 ? -25.437 -1.394 48.162 1.00 98.31 453 LYS A O 1
ATOM 3326 N N . MET A 1 454 ? -25.900 -2.374 50.125 1.00 98.44 454 MET A N 1
ATOM 3327 C CA . MET A 1 454 ? -25.843 -1.135 50.891 1.00 98.44 454 MET A CA 1
ATOM 3328 C C . MET A 1 454 ? -24.376 -0.791 51.188 1.00 98.44 454 MET A C 1
ATOM 3330 O O . MET A 1 454 ? -23.610 -1.636 51.648 1.00 98.44 454 MET A O 1
ATOM 3334 N N . VAL A 1 455 ? -23.969 0.442 50.892 1.00 98.06 455 VAL A N 1
ATOM 3335 C CA . VAL A 1 455 ? -22.580 0.924 51.009 1.00 98.06 455 VAL A CA 1
ATOM 3336 C C . VAL A 1 455 ? -22.415 2.068 52.007 1.00 98.06 455 VAL A C 1
ATOM 3338 O O . VAL A 1 455 ? -21.293 2.483 52.279 1.00 98.06 455 VAL A O 1
ATOM 3341 N N . GLY A 1 456 ? -23.513 2.582 52.562 1.00 97.50 456 GLY A N 1
ATOM 3342 C CA . GLY A 1 456 ? -23.486 3.662 53.542 1.00 97.50 456 GLY A CA 1
ATOM 3343 C C . GLY A 1 456 ? -24.882 4.129 53.942 1.00 97.50 456 GLY A C 1
ATOM 3344 O O . GLY A 1 456 ? -25.876 3.455 53.674 1.00 97.50 456 GLY A O 1
ATOM 3345 N N . GLY A 1 457 ? -24.951 5.305 54.563 1.00 97.88 457 GLY A N 1
ATOM 3346 C CA . GLY A 1 457 ? -26.178 5.871 55.125 1.00 97.88 457 GLY A CA 1
ATOM 3347 C C . GLY A 1 457 ? -26.163 5.894 56.654 1.00 97.88 457 GLY A C 1
ATOM 3348 O O . GLY A 1 457 ? -25.174 5.536 57.288 1.00 97.88 457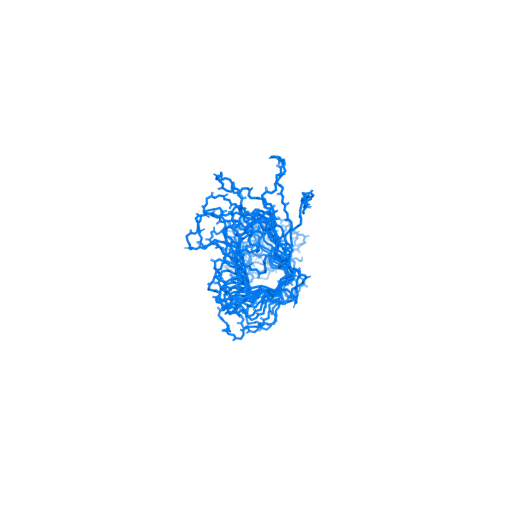 GLY A O 1
ATOM 3349 N N . SER A 1 458 ? -27.259 6.363 57.245 1.00 98.25 458 SER A N 1
ATOM 3350 C CA . SER A 1 458 ? -27.435 6.474 58.703 1.00 98.25 458 SER A CA 1
ATOM 3351 C C . SER A 1 458 ? -28.302 5.363 59.308 1.00 98.25 458 SER A C 1
ATOM 3353 O O . SER A 1 458 ? -28.442 5.294 60.534 1.00 98.25 458 SER A O 1
ATOM 3355 N N . GLY A 1 459 ? -28.922 4.530 58.466 1.00 97.44 459 GLY A N 1
ATOM 3356 C CA . GLY A 1 459 ? -29.655 3.333 58.873 1.00 97.44 459 GLY A CA 1
ATOM 3357 C C . GLY A 1 459 ? -28.742 2.135 59.155 1.00 97.44 459 GLY A C 1
ATOM 3358 O O . GLY A 1 459 ? -27.548 2.158 58.866 1.00 97.44 459 GLY A O 1
ATOM 3359 N N . ILE A 1 460 ? -29.319 1.070 59.717 1.00 96.81 460 ILE A N 1
ATOM 3360 C CA . ILE A 1 460 ? -28.615 -0.203 59.930 1.00 96.81 460 ILE A CA 1
ATOM 3361 C C . ILE A 1 460 ? -28.367 -0.869 58.569 1.00 96.81 460 ILE A C 1
ATOM 3363 O O . ILE A 1 460 ? -29.284 -0.954 57.750 1.00 96.81 460 ILE A O 1
ATOM 3367 N N . VAL A 1 461 ? -27.138 -1.342 58.344 1.00 97.00 461 VAL A N 1
ATOM 3368 C CA . VAL A 1 461 ? -26.774 -2.112 57.146 1.00 97.00 461 VAL A CA 1
ATOM 3369 C C . VAL A 1 461 ? -27.510 -3.447 57.158 1.00 97.00 461 VAL A C 1
ATOM 3371 O O . VAL A 1 461 ? -27.423 -4.188 58.134 1.00 97.00 461 VAL A O 1
ATOM 3374 N N . THR A 1 462 ? -28.204 -3.761 56.066 1.00 96.75 462 THR A N 1
ATOM 3375 C CA . THR A 1 462 ? -28.877 -5.052 55.881 1.00 96.75 462 THR A CA 1
ATOM 3376 C C . THR A 1 462 ? -28.579 -5.655 54.508 1.00 96.75 462 THR A C 1
ATOM 3378 O O . THR A 1 462 ? -28.045 -4.985 53.620 1.00 96.75 462 THR A O 1
ATOM 3381 N N . ALA A 1 463 ? -28.915 -6.934 54.347 1.00 97.31 463 ALA A N 1
ATOM 3382 C CA . ALA A 1 463 ? -28.829 -7.643 53.079 1.00 97.31 463 ALA A CA 1
ATOM 3383 C C . ALA A 1 463 ? -29.887 -7.143 52.084 1.00 97.31 463 ALA A C 1
ATOM 3385 O O . ALA A 1 463 ? -30.993 -6.751 52.460 1.00 97.31 463 ALA A O 1
ATOM 3386 N N . LEU A 1 464 ? -29.550 -7.198 50.799 1.00 98.50 464 LEU A N 1
ATOM 3387 C CA . LEU A 1 464 ? -30.471 -6.921 49.703 1.00 98.50 464 LEU A CA 1
ATOM 3388 C C . LEU A 1 464 ? -30.677 -8.208 48.904 1.00 98.50 464 LEU A C 1
ATOM 3390 O O . LEU A 1 464 ? -29.739 -8.989 48.740 1.00 98.50 464 LEU A O 1
ATOM 3394 N N . THR A 1 465 ? -31.889 -8.424 48.409 1.00 98.25 465 THR A N 1
ATOM 3395 C CA . THR A 1 465 ? -32.175 -9.456 47.401 1.00 98.25 465 THR A CA 1
ATOM 3396 C C . THR A 1 465 ? -32.720 -8.796 46.149 1.00 98.25 465 THR A C 1
ATOM 3398 O O . THR A 1 465 ? -33.297 -7.715 46.237 1.00 98.25 465 THR A O 1
ATOM 3401 N N . GLU A 1 466 ? -32.546 -9.427 44.993 1.00 98.31 466 GLU A N 1
ATOM 3402 C CA . GLU A 1 466 ? -32.872 -8.818 43.704 1.00 98.31 466 GLU A CA 1
ATOM 3403 C C . GLU A 1 466 ? -33.635 -9.781 42.800 1.00 98.31 466 GLU A C 1
ATOM 3405 O O . GLU A 1 466 ? -33.371 -10.986 42.803 1.00 98.31 466 GLU A O 1
ATOM 3410 N N . ALA A 1 467 ? -34.556 -9.233 42.015 1.00 98.25 467 ALA A N 1
ATOM 3411 C CA . ALA A 1 467 ? -35.324 -9.946 41.006 1.00 98.25 467 ALA A CA 1
ATOM 3412 C C . ALA A 1 467 ? -35.310 -9.148 39.688 1.00 98.25 467 ALA A C 1
ATOM 3414 O O . ALA A 1 467 ? -36.289 -8.470 39.366 1.00 98.25 467 ALA A O 1
ATOM 3415 N N . PRO A 1 468 ? -34.195 -9.174 38.931 1.00 98.25 468 PRO A N 1
ATOM 3416 C CA . PRO A 1 468 ? -34.116 -8.475 37.658 1.00 98.25 468 PRO A CA 1
ATOM 3417 C C . PRO A 1 468 ? -35.002 -9.129 36.593 1.00 98.25 468 PRO A C 1
ATOM 3419 O O . PRO A 1 468 ? -35.059 -10.353 36.459 1.00 98.25 468 PRO A O 1
ATOM 3422 N N . THR A 1 469 ? -35.658 -8.287 35.804 1.00 98.31 469 THR A N 1
ATOM 3423 C CA . THR A 1 469 ? -36.345 -8.620 34.555 1.00 98.31 469 THR A CA 1
ATOM 3424 C C . THR A 1 469 ? -35.596 -7.977 33.386 1.00 98.31 469 THR A C 1
ATOM 3426 O O . THR A 1 469 ? -34.559 -7.345 33.568 1.00 98.31 469 THR A O 1
ATOM 3429 N N . ASP A 1 470 ? -36.089 -8.135 32.164 1.00 97.62 470 ASP A N 1
ATOM 3430 C CA . ASP A 1 470 ? -35.521 -7.464 30.992 1.00 97.62 470 ASP A CA 1
ATOM 3431 C C . ASP A 1 470 ? -35.682 -5.931 31.023 1.00 97.62 470 ASP A C 1
ATOM 3433 O O . ASP A 1 470 ? -34.939 -5.218 30.355 1.00 97.62 470 ASP A O 1
ATOM 3437 N N . THR A 1 471 ? -36.616 -5.408 31.816 1.00 98.00 471 THR A N 1
ATOM 3438 C CA . THR A 1 471 ? -36.987 -3.984 31.856 1.00 98.00 471 THR A CA 1
ATOM 3439 C C . THR A 1 471 ? -36.787 -3.340 33.222 1.00 98.00 471 THR A C 1
ATOM 3441 O O . THR A 1 471 ? -36.740 -2.113 33.318 1.00 98.00 471 THR A O 1
ATOM 3444 N N . THR A 1 472 ? -36.637 -4.137 34.281 1.00 98.38 472 THR A N 1
ATOM 3445 C CA . THR A 1 472 ? -36.546 -3.637 35.656 1.00 98.38 472 THR A CA 1
ATOM 3446 C C . THR A 1 472 ? -35.564 -4.420 36.526 1.00 98.38 472 THR A C 1
ATOM 3448 O O . THR A 1 472 ? -35.235 -5.569 36.244 1.00 98.38 472 THR A O 1
ATOM 3451 N N . ASN A 1 473 ? -35.131 -3.821 37.637 1.00 98.50 473 ASN A N 1
ATOM 3452 C CA . ASN A 1 473 ? -34.518 -4.526 38.764 1.00 98.50 473 ASN A CA 1
ATOM 3453 C C . ASN A 1 473 ? -35.281 -4.207 40.054 1.00 98.50 473 ASN A C 1
ATOM 3455 O O . ASN A 1 473 ? -35.224 -3.076 40.544 1.00 98.50 473 ASN A O 1
ATOM 3459 N N . GLU A 1 474 ? -35.991 -5.195 40.603 1.00 98.62 474 GLU A N 1
ATOM 3460 C CA . GLU A 1 474 ? -36.626 -5.077 41.916 1.00 98.62 474 GLU A CA 1
ATOM 3461 C C . GLU A 1 474 ? -35.653 -5.498 43.021 1.00 98.62 474 GLU A C 1
ATOM 3463 O O . GLU A 1 474 ? -35.242 -6.653 43.109 1.00 98.62 474 GLU A O 1
ATOM 3468 N N . ILE A 1 475 ? -35.316 -4.557 43.898 1.00 98.75 475 ILE A N 1
ATOM 3469 C CA . ILE A 1 475 ? -34.387 -4.723 45.013 1.00 98.75 475 ILE A CA 1
ATOM 3470 C C . ILE A 1 475 ? -35.187 -4.715 46.310 1.00 98.75 475 ILE A C 1
ATOM 3472 O O . ILE A 1 475 ? -35.801 -3.712 46.667 1.00 98.75 475 ILE A O 1
ATOM 3476 N N . THR A 1 476 ? -35.152 -5.814 47.052 1.00 98.69 476 THR A N 1
ATOM 3477 C CA . THR A 1 476 ? -35.815 -5.945 48.352 1.00 98.69 476 THR A CA 1
ATOM 3478 C C . THR A 1 476 ? -34.825 -5.694 49.484 1.00 98.69 476 THR A C 1
ATOM 3480 O O . THR A 1 476 ? -33.791 -6.359 49.582 1.00 98.69 476 THR A O 1
ATOM 3483 N N . PHE A 1 477 ? -35.155 -4.756 50.368 1.00 98.56 477 PHE A N 1
ATOM 3484 C CA . PHE A 1 477 ? -34.401 -4.472 51.587 1.00 98.56 477 PHE A CA 1
ATOM 3485 C C . PHE A 1 477 ? -34.783 -5.466 52.686 1.00 98.56 477 PHE A C 1
ATOM 3487 O O . PHE A 1 477 ? -35.908 -5.418 53.155 1.00 98.56 477 PHE A O 1
ATOM 3494 N N . GLN A 1 478 ? -33.892 -6.355 53.135 1.00 98.38 478 GLN A N 1
ATOM 3495 C CA . GLN A 1 478 ? -34.247 -7.421 54.089 1.00 98.38 478 GLN A CA 1
ATOM 3496 C C . GLN A 1 478 ? -34.350 -6.897 55.534 1.00 98.38 478 GLN A C 1
ATOM 3498 O O . GLN A 1 478 ? -33.418 -7.009 56.331 1.00 98.38 478 GLN A O 1
ATOM 3503 N N . GLY A 1 479 ? -35.473 -6.268 55.872 1.00 97.56 479 GLY A N 1
ATOM 3504 C CA . GLY A 1 479 ? -35.743 -5.693 57.190 1.00 97.56 479 GLY A CA 1
ATOM 3505 C C . GLY A 1 479 ? -36.770 -4.565 57.143 1.00 97.56 479 GLY A C 1
ATOM 3506 O O . GLY A 1 479 ? -37.436 -4.362 56.134 1.00 97.56 479 GLY A O 1
ATOM 3507 N N . THR A 1 480 ? -36.887 -3.810 58.235 1.00 98.31 480 THR A N 1
ATOM 3508 C CA . THR A 1 480 ? -37.765 -2.632 58.311 1.00 98.31 480 THR A CA 1
ATOM 3509 C C . THR A 1 480 ? -36.907 -1.367 58.354 1.00 98.31 480 THR A C 1
ATOM 3511 O O . THR A 1 480 ? -36.096 -1.230 59.277 1.00 98.31 480 THR A O 1
ATOM 3514 N N . PRO A 1 481 ? -37.032 -0.436 57.391 1.00 98.38 481 PRO A N 1
ATOM 3515 C CA . PRO A 1 481 ? -36.287 0.811 57.440 1.00 98.38 481 PRO A CA 1
ATOM 3516 C C . PRO A 1 481 ? -36.785 1.684 58.597 1.00 98.38 481 PRO A C 1
ATOM 3518 O O . PRO A 1 481 ? -37.922 1.579 59.047 1.00 98.38 481 PRO A O 1
ATOM 3521 N N . VAL A 1 482 ? -35.932 2.578 59.087 1.00 98.38 482 VAL A N 1
ATOM 3522 C CA . VAL A 1 482 ? -36.251 3.476 60.202 1.00 98.38 482 VAL A CA 1
ATOM 3523 C C . VAL A 1 482 ? -36.549 4.860 59.642 1.00 98.38 482 VAL A C 1
ATOM 3525 O O . VAL A 1 482 ? -35.787 5.376 58.823 1.00 98.38 482 VAL A O 1
ATOM 3528 N N . ALA A 1 483 ? -37.655 5.465 60.071 1.00 98.25 483 ALA A N 1
ATOM 3529 C CA . ALA A 1 483 ? -38.006 6.822 59.671 1.00 98.25 483 ALA A CA 1
ATOM 3530 C C . ALA A 1 483 ? -36.902 7.823 60.065 1.00 98.25 483 ALA A C 1
ATOM 3532 O O . ALA A 1 483 ? -36.327 7.752 61.152 1.00 98.25 483 ALA A O 1
ATOM 3533 N N . GLY A 1 484 ? -36.595 8.760 59.169 1.00 97.62 484 GLY A N 1
ATOM 3534 C CA . GLY A 1 484 ? -35.531 9.752 59.338 1.00 97.62 484 GLY A CA 1
ATOM 3535 C C . GLY A 1 484 ? -34.121 9.218 59.068 1.00 97.62 484 GLY A C 1
ATOM 3536 O O . GLY A 1 484 ? -33.150 9.936 59.311 1.00 97.62 484 GLY A O 1
ATOM 3537 N N . LYS A 1 485 ? -33.980 7.975 58.588 1.00 98.56 485 LYS A N 1
ATOM 3538 C CA . LYS A 1 485 ? -32.688 7.388 58.214 1.00 98.56 485 LYS A CA 1
ATOM 3539 C C . LYS A 1 485 ? -32.495 7.339 56.706 1.00 98.56 485 LYS A C 1
ATOM 3541 O O . LYS A 1 485 ? -33.440 7.308 55.920 1.00 98.56 485 LYS A O 1
ATOM 3546 N N . THR A 1 486 ? -31.226 7.305 56.326 1.00 98.56 486 THR A N 1
ATOM 3547 C CA . THR A 1 486 ? -30.764 7.257 54.940 1.00 98.56 486 THR A CA 1
ATOM 3548 C C . THR A 1 486 ? -30.058 5.943 54.651 1.00 98.56 486 THR A C 1
ATOM 3550 O O . THR A 1 486 ? -29.400 5.380 55.532 1.00 98.56 486 THR A O 1
ATOM 3553 N N . TYR A 1 487 ? -30.173 5.480 53.410 1.00 98.62 487 TYR A N 1
ATOM 3554 C CA . TYR A 1 487 ? -29.616 4.220 52.932 1.00 98.62 487 TYR A CA 1
ATOM 3555 C C . TYR A 1 487 ? -28.948 4.457 51.579 1.00 98.62 487 TYR A C 1
ATOM 3557 O O . TYR A 1 487 ? -29.618 4.844 50.625 1.00 98.62 487 TYR A O 1
ATOM 3565 N N . ILE A 1 488 ? -27.630 4.262 51.497 1.00 98.56 488 ILE A N 1
ATOM 3566 C CA . ILE A 1 488 ? -26.880 4.410 50.243 1.00 98.56 488 ILE A CA 1
ATOM 3567 C C . ILE A 1 488 ? -26.693 3.022 49.648 1.00 98.56 488 ILE A C 1
ATOM 3569 O O . ILE A 1 488 ? -26.068 2.164 50.272 1.00 98.56 488 ILE A O 1
ATOM 3573 N N . ILE A 1 489 ? -27.233 2.800 48.456 1.00 98.69 489 ILE A N 1
ATOM 3574 C CA . ILE A 1 489 ? -27.232 1.510 47.762 1.00 98.69 489 ILE A CA 1
ATOM 3575 C C . ILE A 1 489 ? -26.439 1.662 46.475 1.00 98.69 489 ILE A C 1
ATOM 3577 O O . ILE A 1 489 ? -26.610 2.641 45.757 1.00 98.69 489 ILE A O 1
ATOM 3581 N N . SER A 1 490 ? -25.569 0.702 46.186 1.00 98.25 490 SER A N 1
ATOM 3582 C CA . SER A 1 490 ? -24.831 0.629 44.929 1.00 98.25 490 SER A CA 1
ATOM 3583 C C . SER A 1 490 ? -25.082 -0.711 44.260 1.00 98.25 490 SER A C 1
ATOM 3585 O O . SER A 1 490 ? -25.163 -1.730 44.950 1.00 98.25 490 SER A O 1
ATOM 3587 N N . SER A 1 491 ? -25.187 -0.695 42.935 1.00 98.00 491 SER A N 1
ATOM 3588 C CA . SER A 1 491 ? -25.467 -1.874 42.127 1.00 98.00 491 SER A CA 1
ATOM 3589 C C . SER A 1 491 ? -24.629 -1.912 40.859 1.00 98.00 491 SER A C 1
ATOM 3591 O O . SER A 1 491 ? -24.144 -0.886 40.372 1.00 98.00 491 SER A O 1
ATOM 3593 N N . ILE A 1 492 ? -24.487 -3.120 40.333 1.00 97.38 492 ILE A N 1
ATOM 3594 C CA . ILE A 1 492 ? -23.924 -3.426 39.022 1.00 97.38 492 ILE A CA 1
ATOM 3595 C C . ILE A 1 492 ? -24.908 -4.359 38.317 1.00 97.38 492 ILE A C 1
ATOM 3597 O O . ILE A 1 492 ? -25.365 -5.323 38.931 1.00 97.38 492 ILE A O 1
ATOM 3601 N N . ALA A 1 493 ? -25.201 -4.093 37.046 1.00 96.88 493 ALA A N 1
ATOM 3602 C CA . ALA A 1 493 ? -26.021 -4.937 36.185 1.00 96.88 493 ALA A CA 1
ATOM 3603 C C . ALA A 1 493 ? -25.211 -5.369 34.957 1.00 96.88 493 ALA A C 1
ATOM 3605 O O . ALA A 1 493 ? -24.551 -4.555 34.307 1.00 96.88 493 ALA A O 1
ATOM 3606 N N . MET A 1 494 ? -25.252 -6.661 34.641 1.00 94.94 494 MET A N 1
ATOM 3607 C CA . MET A 1 494 ? -24.518 -7.252 33.527 1.00 94.94 494 MET A CA 1
ATOM 3608 C C . MET A 1 494 ? -25.452 -8.111 32.681 1.00 94.94 494 MET A C 1
ATOM 3610 O O . MET A 1 494 ? -26.138 -8.983 33.212 1.00 94.94 494 MET A O 1
ATOM 3614 N N . GLY A 1 495 ? -25.466 -7.875 31.368 1.00 91.75 495 GLY A N 1
ATOM 3615 C CA . GLY A 1 495 ? -26.228 -8.697 30.428 1.00 91.75 495 GLY A CA 1
ATOM 3616 C C . GLY A 1 495 ? -25.809 -10.167 30.487 1.00 91.75 495 GLY A C 1
ATOM 3617 O O . GLY A 1 495 ? -24.651 -10.471 30.785 1.00 91.75 495 GLY A O 1
ATOM 3618 N N . ARG A 1 496 ? -26.767 -11.061 30.231 1.00 85.56 496 ARG A N 1
ATOM 3619 C CA . ARG A 1 496 ? -26.544 -12.509 30.151 1.00 85.56 496 ARG A CA 1
ATOM 3620 C C . ARG A 1 496 ? -26.138 -12.969 28.765 1.00 85.56 496 ARG A C 1
ATOM 3622 O O . ARG A 1 496 ? -26.754 -12.477 27.791 1.00 85.56 496 ARG A O 1
#

Foldseek 3Di:
DPDLDQPEEAEQDCPRFRLELVSQLVSQVVQQPDDDDPVRQRGHEYEYQDAHEHEQDEREHQAPPPPDVPSQGREYEYEDNFFDEYEYAHAANYEYAHQYEYEYPAAVGYEYEYPYQHEPYEYEPPHEQYEYERHEYAEYQEPYEYAYALPDRANENYEYYRYEFEYDAEEPYHHEQHAYEYEAYNYEYAAQRYEPEAHEHDPPPRHDHHEYEHYEHEQYEFENGNAEHYHYDYPDPDQHHEHANYEYELYEFEAHLAANAEHETAAYHAYEYYQYEYEEHPNAAQNHENHEADHPHQHYENAEYENYHYAYLGYNEPYEHAHNYEYEYEQHYYPNYQAHYHYHHNYDYYPDPDDGHDVPPPPDDDPDPDDDDDPDDDDDPDDDDDPADFDDQVQKDWDCLLDDPKGWDDWGDALFKIKIKIARAHDRNDAWIKIKGFHPRAFAPFFWDKDKAWDDKDWDGFDWDWDTGRGMIIIIGHTTTDHRIMTMMIMGTGHD

pLDDT: mean 86.12, std 14.93, range [35.53, 98.81]